Protein AF-0000000076551069 (afdb_homodimer)

Foldseek 3Di:
DEEEEEPLQAFLNQVQVVVVVVVPYQYEYEYCQLLHGPHDPRHHYDNADLVPDALVNLAPHQEYEYPNADDDQLLCVVPVPVNLCRQAVSLLVNLVSNVVNLHLEYEYEAAPLQQWADDPDADEPPDDRDHPGSNNVSSVNNVVSNCVPDDPRYAYEYEHEWQEFADGLQAACPTLLSVQLLCCVPPLEGEAAAQQAKTFYAYSVLSSVLVVLVVPADSNDHDYFYDGLAMHGSNVLSVLSQVLVCVVPVGHGYYHYNNHDDRGHHHYDRVCCCVRSVRDHDDDSSNRSVRCVVCCVSPVPSPPLSNHSSSSSVVVCVVVDPPCPPSDPPPPPDD/DEEEEEPLQAFLNQVQVVVVVVVPYQYEYEYCQLLHGPHDPRHHYDNADLVPDALVNLAPHQEYEYPNADDDQLLCVVPVPVNLCRQAVSLLVNLVSNVVNLHLEYEYEAAPLQQWADDPDADEPPDDRDHPGSNNVSSVNNVVSNCVVDDPRYAYEYEHEWQEFADGLQAACPTLLSVQLLCCVPPLEGEAAAQQAKTFYAYSVLSSVLVVLVVPADSNDHDYFYDGLAMHGSNVLNVLSQVLVCVVPVGHGYYHYNNHDDRGHHHYDRVCCCVRSVRDHDDDSSNRSVRCVVCCVSPVPSPPLSNHSSSSSVVVCVVVPPPCPPSDPPPPPPD

Sequence (670 aa):
MRILIAGGAGYVGSALIPHLLDRGYTIDVVDLFWFGNDLPHYVGVIEKNIFDLQASDLSGYDQVIFLAGLSNDPMADFSPAKNFIFNASAPAYLAYIAKKAKVRRYIYASSCSVYGYTENELFDENCPVNSSNPYGISKLQGERAVMQMVDSEFSVIALRKGTVSGYSPRMRYDLLVNTMFKCAMKEGMIHVNDPAIWRPFLSIEDAVMAYTRAIEANESINGIYNIASGNHTVGEVADLVKFAVEEEFGQKIALDIKHIRDARNYKVSIERAKTILSFHPHHSVKSIVRSLISNMDKCGDWDNPKYYNIHVFKALENLTPTGTYAFSQVAGGTRMRILIAGGAGYVGSALIPHLLDRGYTIDVVDLFWFGNDLPHYVGVIEKNIFDLQASDLSGYDQVIFLAGLSNDPMADFSPAKNFIFNASAPAYLAYIAKKAKVRRYIYASSCSVYGYTENELFDENCPVNSSNPYGISKLQGERAVMQMVDSEFSVIALRKGTVSGYSPRMRYDLLVNTMFKCAMKEGMIHVNDPAIWRPFLSIEDAVMAYTRAIEANESINGIYNIASGNHTVGEVADLVKFAVEEEFGQKIALDIKHIRDARNYKVSIERAKTILSFHPHHSVKSIVRSLISNMDKCGDWDNPKYYNIHVFKALENLTPTGTYAFSQVAGGTR

Solvent-accessible surface area (backbone atoms only — not comparable to full-atom values): 34506 Å² total; per-residue (Å²): 104,35,35,38,26,32,20,29,42,35,50,66,27,33,50,32,50,62,57,42,47,74,71,63,43,44,52,33,29,34,30,78,52,84,72,42,79,66,63,65,88,85,47,46,77,43,80,45,61,75,74,73,58,53,32,76,77,39,52,81,31,46,31,39,36,43,55,55,52,77,68,45,61,68,44,15,70,74,37,44,50,58,29,24,36,42,26,18,22,42,52,29,46,50,46,52,30,31,48,74,30,61,19,36,35,39,37,38,66,37,43,49,52,24,40,18,62,50,82,94,48,76,34,49,82,85,48,77,66,60,26,85,46,59,43,20,42,17,33,42,41,15,48,53,43,40,57,64,64,48,52,100,67,24,21,27,37,33,37,22,34,28,53,56,28,45,69,30,79,36,45,52,47,79,29,72,63,32,30,39,48,49,31,34,72,74,68,38,32,29,79,36,46,42,45,80,34,36,38,26,34,16,35,45,68,43,50,38,48,46,53,50,29,59,72,68,40,61,74,85,58,57,47,70,29,38,44,50,42,44,72,40,31,48,38,55,49,51,50,44,49,43,48,48,49,25,70,74,68,70,49,81,59,46,77,46,75,65,74,41,90,70,81,52,16,41,35,65,44,41,60,64,25,33,72,74,43,64,44,74,59,82,55,48,74,52,53,30,50,50,46,36,62,75,44,34,89,83,63,63,63,80,79,47,52,68,27,26,60,54,56,42,49,52,53,52,49,64,73,40,49,87,38,46,53,47,52,72,71,79,77,77,76,76,125,104,35,36,40,24,33,20,28,40,36,50,66,28,34,51,33,49,63,58,42,46,75,72,64,42,44,52,34,27,34,29,79,52,86,71,42,79,66,64,66,87,88,48,46,78,41,81,45,59,75,74,74,58,54,32,76,77,40,51,82,31,47,31,39,35,44,56,55,52,75,69,46,62,68,43,15,69,74,37,45,48,58,30,25,33,42,26,18,22,43,52,30,45,51,46,52,30,30,48,73,29,61,18,36,34,37,36,39,66,37,43,50,51,24,40,18,61,49,84,92,49,77,34,48,80,84,49,78,66,61,25,87,46,62,42,22,42,16,33,43,41,16,48,54,43,41,57,64,64,50,51,100,68,25,22,28,38,34,37,23,35,28,54,57,27,43,68,31,80,36,44,53,49,78,29,72,63,31,30,40,48,50,30,35,72,74,68,38,31,30,79,36,45,43,45,80,34,36,38,26,34,16,36,44,67,43,51,39,48,45,54,51,29,59,72,68,41,62,71,83,55,57,48,72,28,38,44,51,42,44,70,40,30,48,38,55,49,50,50,42,49,44,48,48,50,26,70,74,68,70,49,81,60,47,79,46,77,64,73,41,90,68,82,52,17,40,34,65,45,42,61,64,25,33,71,74,44,63,43,75,59,84,55,49,71,51,53,30,50,50,46,37,62,76,44,34,88,80,62,63,64,81,79,47,52,69,29,27,59,54,55,43,49,51,52,51,49,65,72,39,49,87,40,45,51,47,51,72,71,78,77,77,76,76,124

InterPro domains:
  IPR001509 NAD-dependent epimerase/dehydratase [PF01370] (3-228)
  IPR036291 NAD(P)-binding domain superfamily [SSF51735] (1-307)
  IPR050177 Bifunctional lipid A modification and metabolic enzymes [PTHR43245] (1-294)

Secondary structure (DSSP, 8-state):
-EEEEETTTSHHHHHHHHHHHHTT-EEEEE---TT-----TTSEEE-S-GGG--GGGGTT-SEEEE-----SHHHHHH-HHHHHIIIIIHHHHHHHHHHHTT--EEEEEEEGGGG-EEEEEEE-TTS-----SHHHHHHHHHHHHHHTT-BTTBEEEEEEE-EEES--SS--SSSHHHHHHHHHHHHSEEEES-TT-EEEEEEHHHHHHHHHHHHHS-TT--EEEEE-SEEEEHHHHHHHHHHHHHHHH----EEEE-----S-EEEE--HHIIIII-------HHHHHHHHHHTGGGS--TT-GGG-HHHHHHHHHHHS-TTEEE---------/-EEEEETTTSHHHHHHHHHHHHTT-EEEEE---TT-----TTSEEE-S-GGG--GGGGTT-SEEEE-----SHHHHHH-HHHHHIIIIIHHHHHHHHHHHTT--EEEEEEEGGGG-EEEEEEE-TTS-----SHHHHHHHHHHHHHHTT-BTTBEEEEEEE-EEES--SS--SSSHHHHHHHHHHHHSEEEES-TT-EEEEEEHHHHHHHHHHHHHS-TT--EEEEE-SEEEEHHHHHHHHHHHHHHHH----EEEE-----S-EEEE--HHHHHHH-------HHHHHHHHHHTGGGS--TT-GGG-HHHHHHHHHHHS-TTEEE---------

Organism: NCBI:txid570835

Nearest PDB structures (foldseek):
  6kv9-assembly1_A-2  TM=8.756E-01  e=2.936E-24  Streptomyces viridosporus ATCC 14672
  6kvc-assembly1_A-2  TM=8.804E-01  e=1.084E-23  Streptomyces viridosporus ATCC 14672
  8shh-assembly1_B  TM=8.539E-01  e=1.841E-20  Micromonospora carbonacea
  1r66-assembly1_A-2  TM=8.243E-01  e=7.857E-21  Streptomyces venezuelae
  1r6d-assembly1_A-2  TM=8.398E-01  e=3.950E-19  Streptomyces venezuelae

Structure (mmCIF, N/CA/C/O backbone):
data_AF-0000000076551069-model_v1
#
loop_
_entity.id
_entity.type
_entity.pdbx_description
1 polymer 'Nucleoside-diphosphate-sugar epimerase'
#
loop_
_atom_site.group_PDB
_atom_site.id
_atom_site.type_symbol
_atom_site.label_atom_id
_atom_site.label_alt_id
_atom_site.label_comp_id
_atom_site.label_asym_id
_atom_site.label_entity_id
_atom_site.label_seq_id
_atom_site.pdbx_PDB_ins_code
_atom_site.Cartn_x
_atom_site.Cartn_y
_atom_site.Cartn_z
_atom_site.occupancy
_atom_site.B_iso_or_equiv
_atom_site.auth_seq_id
_atom_site.auth_comp_id
_atom_site.auth_asym_id
_atom_site.auth_atom_id
_atom_site.pdbx_PDB_model_num
ATOM 1 N N . MET A 1 1 ? -21.578 -22.375 1.347 1 95.69 1 MET A N 1
ATOM 2 C CA . MET A 1 1 ? -20.641 -21.281 1.576 1 95.69 1 MET A CA 1
ATOM 3 C C . MET A 1 1 ? -20.406 -20.484 0.296 1 95.69 1 MET A C 1
ATOM 5 O O . MET A 1 1 ? -20.219 -21.062 -0.774 1 95.69 1 MET A O 1
ATOM 9 N N . ARG A 1 2 ? -20.609 -19.219 0.328 1 98 2 ARG A N 1
ATOM 10 C CA . ARG A 1 2 ? -20.438 -18.328 -0.823 1 98 2 ARG A CA 1
ATOM 11 C C . ARG A 1 2 ? -19.094 -17.609 -0.766 1 98 2 ARG A C 1
ATOM 13 O O . ARG A 1 2 ? -18.781 -16.953 0.231 1 98 2 ARG A O 1
ATOM 20 N N . ILE A 1 3 ? -18.312 -17.703 -1.861 1 98.75 3 ILE A N 1
ATOM 21 C CA . ILE A 1 3 ? -16.953 -17.188 -1.889 1 98.75 3 ILE A CA 1
ATOM 22 C C . ILE A 1 3 ? -16.781 -16.234 -3.076 1 98.75 3 ILE A C 1
ATOM 24 O O . ILE A 1 3 ? -17.219 -16.547 -4.188 1 98.75 3 ILE A O 1
ATOM 28 N N . LEU A 1 4 ? -16.25 -15.016 -2.814 1 98.88 4 LEU A N 1
ATOM 29 C CA . LEU A 1 4 ? -15.844 -14.102 -3.875 1 98.88 4 LEU A CA 1
ATOM 30 C C . LEU A 1 4 ? -14.352 -14.234 -4.164 1 98.88 4 LEU A C 1
ATOM 32 O O . LEU A 1 4 ? -13.531 -14.164 -3.25 1 98.88 4 LEU A O 1
ATOM 36 N N . ILE A 1 5 ? -14.016 -14.469 -5.418 1 98.88 5 ILE A N 1
ATOM 37 C CA . ILE A 1 5 ? -12.617 -14.562 -5.816 1 98.88 5 ILE A CA 1
ATOM 38 C C . ILE A 1 5 ? -12.266 -13.391 -6.727 1 98.88 5 ILE A C 1
ATOM 40 O O . ILE A 1 5 ? -12.781 -13.281 -7.84 1 98.88 5 ILE A O 1
ATOM 44 N N . ALA A 1 6 ? -11.43 -12.484 -6.199 1 98.81 6 ALA A N 1
ATOM 45 C CA . ALA A 1 6 ? -10.867 -11.43 -7.035 1 98.81 6 ALA A CA 1
ATOM 46 C C . ALA A 1 6 ? -9.719 -11.961 -7.891 1 98.81 6 ALA A C 1
ATOM 48 O O . ALA A 1 6 ? -8.773 -12.562 -7.375 1 98.81 6 ALA A O 1
ATOM 49 N N . GLY A 1 7 ? -9.781 -11.727 -9.156 1 98.12 7 GLY A N 1
ATOM 50 C CA . GLY A 1 7 ? -8.781 -12.273 -10.062 1 98.12 7 GLY A CA 1
ATOM 51 C C . GLY A 1 7 ? -9.016 -13.734 -10.398 1 98.12 7 GLY A C 1
ATOM 52 O O . GLY A 1 7 ? -8.062 -14.477 -10.664 1 98.12 7 GLY A O 1
ATOM 53 N N . GLY A 1 8 ? -10.234 -14.109 -10.383 1 98.19 8 GLY A N 1
ATOM 54 C CA . GLY A 1 8 ? -10.562 -15.516 -10.547 1 98.19 8 GLY A CA 1
ATOM 55 C C . GLY A 1 8 ? -10.312 -16.031 -11.953 1 98.19 8 GLY A C 1
ATOM 56 O O . GLY A 1 8 ? -10.195 -17.234 -12.172 1 98.19 8 GLY A O 1
ATOM 57 N N . ALA A 1 9 ? -10.242 -15.156 -12.883 1 97.38 9 ALA A N 1
ATOM 58 C CA . ALA A 1 9 ? -10.055 -15.578 -14.273 1 97.38 9 ALA A CA 1
ATOM 59 C C . ALA A 1 9 ? -8.578 -15.758 -14.594 1 97.38 9 ALA A C 1
ATOM 61 O O . ALA A 1 9 ? -8.219 -16.156 -15.711 1 97.38 9 ALA A O 1
ATOM 62 N N . GLY A 1 10 ? -7.75 -15.516 -13.664 1 97.19 10 GLY A N 1
ATOM 63 C CA . GLY A 1 10 ? -6.312 -15.641 -13.867 1 97.19 10 GLY A CA 1
ATOM 64 C C . GLY A 1 10 ? -5.82 -17.078 -13.781 1 97.19 10 GLY A C 1
ATOM 65 O O . GLY A 1 10 ? -6.617 -18.016 -13.836 1 97.19 10 GLY A O 1
ATOM 66 N N . TYR A 1 11 ? -4.492 -17.281 -13.703 1 97.81 11 TYR A N 1
ATOM 67 C CA . TYR A 1 11 ? -3.797 -18.547 -13.797 1 97.81 11 TYR A CA 1
ATOM 68 C C . TYR A 1 11 ? -4.215 -19.484 -12.664 1 97.81 11 TYR A C 1
ATOM 70 O O . TYR A 1 11 ? -4.617 -20.625 -12.906 1 97.81 11 TYR A O 1
ATOM 78 N N . VAL A 1 12 ? -4.18 -19.016 -11.438 1 98.38 12 VAL A N 1
ATOM 79 C CA . VAL A 1 12 ? -4.508 -19.828 -10.273 1 98.38 12 VAL A CA 1
ATOM 80 C C . VAL A 1 12 ? -6.023 -19.984 -10.148 1 98.38 12 VAL A C 1
ATOM 82 O O . VAL A 1 12 ? -6.527 -21.078 -9.891 1 98.38 12 VAL A O 1
ATOM 85 N N . GLY A 1 13 ? -6.766 -18.891 -10.391 1 98.38 13 GLY A N 1
ATOM 86 C CA . GLY A 1 13 ? -8.211 -18.906 -10.266 1 98.38 13 GLY A CA 1
ATOM 87 C C . GLY A 1 13 ? -8.883 -19.875 -11.219 1 98.38 13 GLY A C 1
ATOM 88 O O . GLY A 1 13 ? -9.812 -20.594 -10.828 1 98.38 13 GLY A O 1
ATOM 89 N N . SER A 1 14 ? -8.422 -19.922 -12.43 1 97.25 14 SER A N 1
ATOM 90 C CA . SER A 1 14 ? -9.047 -20.766 -13.445 1 97.25 14 SER A CA 1
ATOM 91 C C . SER A 1 14 ? -8.883 -22.25 -13.117 1 97.25 14 SER A C 1
ATOM 93 O O . SER A 1 14 ? -9.695 -23.078 -13.539 1 97.25 14 SER A O 1
ATOM 95 N N . ALA A 1 15 ? -7.852 -22.578 -12.352 1 97.88 15 ALA A N 1
ATOM 96 C CA . ALA A 1 15 ? -7.652 -23.953 -11.891 1 97.88 15 ALA A CA 1
ATOM 97 C C . ALA A 1 15 ? -8.406 -24.203 -10.586 1 97.88 15 ALA A C 1
ATOM 99 O O . ALA A 1 15 ? -8.898 -25.312 -10.352 1 97.88 15 ALA A O 1
ATOM 100 N N . LEU A 1 16 ? -8.523 -23.219 -9.758 1 98.62 16 LEU A N 1
ATOM 101 C CA . LEU A 1 16 ? -9.094 -23.328 -8.414 1 98.62 16 LEU A CA 1
ATOM 102 C C . LEU A 1 16 ? -10.617 -23.422 -8.477 1 98.62 16 LEU A C 1
ATOM 104 O O . LEU A 1 16 ? -11.219 -24.219 -7.762 1 98.62 16 LEU A O 1
ATOM 108 N N . ILE A 1 17 ? -11.258 -22.672 -9.312 1 98.56 17 ILE A N 1
ATOM 109 C CA . ILE A 1 17 ? -12.695 -22.438 -9.305 1 98.56 17 ILE A CA 1
ATOM 110 C C . ILE A 1 17 ? -13.422 -23.734 -9.648 1 98.56 17 ILE A C 1
ATOM 112 O O . ILE A 1 17 ? -14.328 -24.172 -8.93 1 98.56 17 ILE A O 1
ATOM 116 N N . PRO A 1 18 ? -13.023 -24.5 -10.758 1 97.75 18 PRO A N 1
ATOM 117 C CA . PRO A 1 18 ? -13.695 -25.766 -11.023 1 97.75 18 PRO A CA 1
ATOM 118 C C . PRO A 1 18 ? -13.609 -26.734 -9.844 1 97.75 18 PRO A C 1
ATOM 120 O O . PRO A 1 18 ? -14.586 -27.438 -9.547 1 97.75 18 PRO A O 1
ATOM 123 N N . HIS A 1 19 ? -12.469 -26.766 -9.203 1 97.69 19 HIS A N 1
ATOM 124 C CA . HIS A 1 19 ? -12.266 -27.641 -8.047 1 97.69 19 HIS A CA 1
ATOM 125 C C . HIS A 1 19 ? -13.219 -27.266 -6.91 1 97.69 19 HIS A C 1
ATOM 127 O O . HIS A 1 19 ? -13.812 -28.156 -6.285 1 97.69 19 HIS A O 1
ATOM 133 N N . LEU A 1 20 ? -13.406 -26 -6.629 1 98.12 20 LEU A N 1
ATOM 134 C CA . LEU A 1 20 ? -14.273 -25.531 -5.555 1 98.12 20 LEU A CA 1
ATOM 135 C C . LEU A 1 20 ? -15.742 -25.781 -5.887 1 98.12 20 LEU A C 1
ATOM 137 O O . LEU A 1 20 ? -16.531 -26.156 -5.012 1 98.12 20 LEU A O 1
ATOM 141 N N . LEU A 1 21 ? -16.109 -25.578 -7.152 1 97.56 21 LEU A N 1
ATOM 142 C CA . LEU A 1 21 ? -17.469 -25.859 -7.586 1 97.56 21 LEU A CA 1
ATOM 143 C C . LEU A 1 21 ? -17.812 -27.328 -7.375 1 97.56 21 LEU A C 1
ATOM 145 O O . LEU A 1 21 ? -18.891 -27.656 -6.887 1 97.56 21 LEU A O 1
ATOM 149 N N . ASP A 1 22 ? -16.891 -28.156 -7.699 1 96.56 22 ASP A N 1
ATOM 150 C CA . ASP A 1 22 ? -17.078 -29.594 -7.535 1 96.56 22 ASP A CA 1
ATOM 151 C C . ASP A 1 22 ? -17.266 -29.969 -6.066 1 96.56 22 ASP A C 1
ATOM 153 O O . ASP A 1 22 ? -17.906 -30.969 -5.75 1 96.56 22 ASP A O 1
ATOM 157 N N . ARG A 1 23 ? -16.766 -29.188 -5.184 1 96.81 23 ARG A N 1
ATOM 158 C CA . ARG A 1 23 ? -16.859 -29.438 -3.75 1 96.81 23 ARG A CA 1
ATOM 159 C C . ARG A 1 23 ? -18.109 -28.797 -3.158 1 96.81 23 ARG A C 1
ATOM 161 O O . ARG A 1 23 ? -18.344 -28.875 -1.949 1 96.81 23 ARG A O 1
ATOM 168 N N . GLY A 1 24 ? -18.828 -28.109 -3.963 1 96.56 24 GLY A N 1
ATOM 169 C CA . GLY A 1 24 ? -20.141 -27.641 -3.543 1 96.56 24 GLY A CA 1
ATOM 170 C C . GLY A 1 24 ? -20.141 -26.172 -3.121 1 96.56 24 GLY A C 1
ATOM 171 O O . GLY A 1 24 ? -21.141 -25.688 -2.592 1 96.56 24 GLY A O 1
ATOM 172 N N . TYR A 1 25 ? -19.109 -25.438 -3.346 1 97.62 25 TYR A N 1
ATOM 173 C CA . TYR A 1 25 ? -19.078 -24.031 -3.008 1 97.62 25 TYR A CA 1
ATOM 174 C C . TYR A 1 25 ? -19.797 -23.188 -4.062 1 97.62 25 TYR A C 1
ATOM 176 O O . TYR A 1 25 ? -19.859 -23.578 -5.227 1 97.62 25 TYR A O 1
ATOM 184 N N . THR A 1 26 ? -20.359 -22.078 -3.658 1 98 26 THR A N 1
ATOM 185 C CA . THR A 1 26 ? -20.875 -21.062 -4.574 1 98 26 THR A CA 1
ATOM 186 C C . THR A 1 26 ? -19.828 -19.984 -4.816 1 98 26 THR A C 1
ATOM 188 O O . THR A 1 26 ? -19.359 -19.344 -3.873 1 98 26 THR A O 1
ATOM 191 N N . ILE A 1 27 ? -19.484 -19.828 -6.113 1 98.38 27 ILE A N 1
ATOM 192 C CA . ILE A 1 27 ? -18.344 -18.953 -6.418 1 98.38 27 ILE A CA 1
ATOM 193 C C . ILE A 1 27 ? -18.812 -17.797 -7.293 1 98.38 27 ILE A C 1
ATOM 195 O O . ILE A 1 27 ? -19.516 -18 -8.281 1 98.38 27 ILE A O 1
ATOM 199 N N . ASP A 1 28 ? -18.484 -16.562 -6.926 1 98.56 28 ASP A N 1
ATOM 200 C CA . ASP A 1 28 ? -18.5 -15.383 -7.785 1 98.56 28 ASP A CA 1
ATOM 201 C C . ASP A 1 28 ? -17.078 -14.852 -8.016 1 98.56 28 ASP A C 1
ATOM 203 O O . ASP A 1 28 ? -16.188 -15.07 -7.199 1 98.56 28 ASP A O 1
ATOM 207 N N . VAL A 1 29 ? -16.906 -14.203 -9.219 1 98.56 29 VAL A N 1
ATOM 208 C CA . VAL A 1 29 ? -15.586 -13.727 -9.586 1 98.56 29 VAL A CA 1
ATOM 209 C C . VAL A 1 29 ? -15.648 -12.234 -9.906 1 98.56 29 VAL A C 1
ATOM 211 O O . VAL A 1 29 ? -16.562 -11.773 -10.594 1 98.56 29 VAL A O 1
ATOM 214 N N . VAL A 1 30 ? -14.734 -11.469 -9.289 1 98.31 30 VAL A N 1
ATOM 215 C CA . VAL A 1 30 ? -14.453 -10.109 -9.75 1 98.31 30 VAL A CA 1
ATOM 216 C C . VAL A 1 30 ? -13.156 -10.086 -10.547 1 98.31 30 VAL A C 1
ATOM 218 O O . VAL A 1 30 ? -12.117 -10.578 -10.078 1 98.31 30 VAL A O 1
ATOM 221 N N . ASP A 1 31 ? -13.242 -9.625 -11.742 1 97.88 31 ASP A N 1
ATOM 222 C CA . ASP A 1 31 ? -12.078 -9.641 -12.633 1 97.88 31 ASP A CA 1
ATOM 223 C C . ASP A 1 31 ? -12.219 -8.602 -13.734 1 97.88 31 ASP A C 1
ATOM 225 O O . ASP A 1 31 ? -13.336 -8.227 -14.109 1 97.88 31 ASP A O 1
ATOM 229 N N . LEU A 1 32 ? -11.078 -8.156 -14.172 1 95.75 32 LEU A N 1
ATOM 230 C CA . LEU A 1 32 ? -11.062 -7.242 -15.305 1 95.75 32 LEU A CA 1
ATOM 231 C C . LEU A 1 32 ? -10.914 -8.008 -16.625 1 95.75 32 LEU A C 1
ATOM 233 O O . LEU A 1 32 ? -11.055 -7.426 -17.703 1 95.75 32 LEU A O 1
ATOM 237 N N . PHE A 1 33 ? -10.5 -9.203 -16.625 1 95.5 33 PHE A N 1
ATOM 238 C CA . PHE A 1 33 ? -10.391 -10.133 -17.734 1 95.5 33 PHE A CA 1
ATOM 239 C C . PHE A 1 33 ? -9.328 -9.664 -18.734 1 95.5 33 PHE A C 1
ATOM 241 O O . PHE A 1 33 ? -9.492 -9.812 -19.938 1 95.5 33 PHE A O 1
ATOM 248 N N . TRP A 1 34 ? -8.273 -9.055 -18.156 1 91.5 34 TRP A N 1
ATOM 249 C CA . TRP A 1 34 ? -7.148 -8.633 -18.984 1 91.5 34 TRP A CA 1
ATOM 250 C C . TRP A 1 34 ? -6.574 -9.812 -19.781 1 91.5 34 TRP A C 1
ATOM 252 O O . TRP A 1 34 ? -6.078 -9.633 -20.891 1 91.5 34 TRP A O 1
ATOM 262 N N . PHE A 1 35 ? -6.699 -10.992 -19.219 1 91.44 35 PHE A N 1
ATOM 263 C CA . PHE A 1 35 ? -5.984 -12.141 -19.781 1 91.44 35 PHE A CA 1
ATOM 264 C C . PHE A 1 35 ? -6.961 -13.164 -20.328 1 91.44 35 PHE A C 1
ATOM 266 O O . PHE A 1 35 ? -6.602 -14.328 -20.531 1 91.44 35 PHE A O 1
ATOM 273 N N . GLY A 1 36 ? -8.18 -12.805 -20.516 1 91.25 36 GLY A N 1
ATOM 274 C CA . GLY A 1 36 ? -9.195 -13.703 -21.062 1 91.25 36 GLY A CA 1
ATOM 275 C C . GLY A 1 36 ? -10.141 -14.234 -20 1 91.25 36 GLY A C 1
ATOM 276 O O . GLY A 1 36 ? -10.047 -13.852 -18.828 1 91.25 36 GLY A O 1
ATOM 277 N N . ASN A 1 37 ? -11.078 -14.969 -20.422 1 93.62 37 ASN A N 1
ATOM 278 C CA . ASN A 1 37 ? -12.109 -15.547 -19.562 1 93.62 37 ASN A CA 1
ATOM 279 C C . ASN A 1 37 ? -12.312 -17.031 -19.859 1 93.62 37 ASN A C 1
ATOM 281 O O . ASN A 1 37 ? -13.008 -17.391 -20.812 1 93.62 37 ASN A O 1
ATOM 285 N N . ASP A 1 38 ? -11.758 -17.859 -18.969 1 92.12 38 ASP A N 1
ATOM 286 C CA . ASP A 1 38 ? -11.906 -19.297 -19.094 1 92.12 38 ASP A CA 1
ATOM 287 C C . ASP A 1 38 ? -12.75 -19.859 -17.953 1 92.12 38 ASP A C 1
ATOM 289 O O . ASP A 1 38 ? -12.633 -21.047 -17.609 1 92.12 38 ASP A O 1
ATOM 293 N N . LEU A 1 39 ? -13.555 -19.031 -17.391 1 94 39 LEU A N 1
ATOM 294 C CA . LEU A 1 39 ? -14.367 -19.422 -16.234 1 94 39 LEU A CA 1
ATOM 295 C C . LEU A 1 39 ? -15.492 -20.359 -16.656 1 94 39 LEU A C 1
ATOM 297 O O . LEU A 1 39 ? -16.016 -20.25 -17.766 1 94 39 LEU A O 1
ATOM 301 N N . PRO A 1 40 ? -15.891 -21.219 -15.742 1 92.5 40 PRO A N 1
ATOM 302 C CA . PRO A 1 40 ? -17.078 -22.031 -16.016 1 92.5 40 PRO A CA 1
ATOM 303 C C . PRO A 1 40 ? -18.359 -21.219 -16.078 1 92.5 40 PRO A C 1
ATOM 305 O O . PRO A 1 40 ? -18.438 -20.125 -15.492 1 92.5 40 PRO A O 1
ATOM 308 N N . HIS A 1 41 ? -19.406 -21.719 -16.734 1 85.56 41 HIS A N 1
ATOM 309 C CA . HIS A 1 41 ? -20.641 -21 -17 1 85.56 41 HIS A CA 1
ATOM 310 C C . HIS A 1 41 ? -21.422 -20.75 -15.711 1 85.56 41 HIS A C 1
ATOM 312 O O . HIS A 1 41 ? -22.172 -19.781 -15.609 1 85.56 41 HIS A O 1
ATOM 318 N N . TYR A 1 42 ? -21.281 -21.406 -14.641 1 87.19 42 TYR A N 1
ATOM 319 C CA . TYR A 1 42 ? -22.109 -21.297 -13.453 1 87.19 42 TYR A CA 1
ATOM 320 C C . TYR A 1 42 ? -21.484 -20.344 -12.43 1 87.19 42 TYR A C 1
ATOM 322 O O . TYR A 1 42 ? -22.031 -20.156 -11.344 1 87.19 42 TYR A O 1
ATOM 330 N N . VAL A 1 43 ? -20.484 -19.656 -12.852 1 94.25 43 VAL A N 1
ATOM 331 C CA . VAL A 1 43 ? -19.812 -18.734 -11.945 1 94.25 43 VAL A CA 1
ATOM 332 C C . VAL A 1 43 ? -20.344 -17.312 -12.148 1 94.25 43 VAL A C 1
ATOM 334 O O . VAL A 1 43 ? -20.547 -16.875 -13.281 1 94.25 43 VAL A O 1
ATOM 337 N N . GLY A 1 44 ? -20.828 -16.625 -11.062 1 95.31 44 GLY A N 1
ATOM 338 C CA . GLY A 1 44 ? -21.156 -15.203 -11.156 1 95.31 44 GLY A CA 1
ATOM 339 C C . GLY A 1 44 ? -19.953 -14.336 -11.477 1 95.31 44 GLY A C 1
ATOM 340 O O . GLY A 1 44 ? -18.844 -14.578 -10.969 1 95.31 44 GLY A O 1
ATOM 341 N N . VAL A 1 45 ? -20.219 -13.344 -12.406 1 95.94 45 VAL A N 1
ATOM 342 C CA . VAL A 1 45 ? -19.109 -12.508 -12.859 1 95.94 45 VAL A CA 1
ATOM 343 C C . VAL A 1 45 ? -19.422 -11.047 -12.562 1 95.94 45 VAL A C 1
ATOM 345 O O . VAL A 1 45 ? -20.5 -10.555 -12.891 1 95.94 45 VAL A O 1
ATOM 348 N N . ILE A 1 46 ? -18.484 -10.414 -11.906 1 96.12 46 ILE A N 1
ATOM 349 C CA . ILE A 1 46 ? -18.469 -8.977 -11.703 1 96.12 46 ILE A CA 1
ATOM 350 C C . ILE A 1 46 ? -17.266 -8.367 -12.422 1 96.12 46 ILE A C 1
ATOM 352 O O . ILE A 1 46 ? -16.141 -8.375 -11.898 1 96.12 46 ILE A O 1
ATOM 356 N N . GLU A 1 47 ? -17.484 -7.859 -13.586 1 96.38 47 GLU A N 1
ATOM 357 C CA . GLU A 1 47 ? -16.391 -7.254 -14.336 1 96.38 47 GLU A CA 1
ATOM 358 C C . GLU A 1 47 ? -16.188 -5.797 -13.93 1 96.38 47 GLU A C 1
ATOM 360 O O . GLU A 1 47 ? -16.656 -4.883 -14.617 1 96.38 47 GLU A O 1
ATOM 365 N N . LYS A 1 48 ? -15.484 -5.582 -12.844 1 96.19 48 LYS A N 1
ATOM 366 C CA . LYS A 1 48 ? -15.211 -4.266 -12.266 1 96.19 48 LYS A CA 1
ATOM 367 C C . LYS A 1 48 ? -13.797 -4.191 -11.695 1 96.19 48 LYS A C 1
ATOM 369 O O . LYS A 1 48 ? -13.219 -5.215 -11.32 1 96.19 48 LYS A O 1
ATOM 374 N N . ASN A 1 49 ? -13.281 -2.977 -11.773 1 96.75 49 ASN A N 1
ATOM 375 C CA . ASN A 1 49 ? -12.086 -2.711 -10.992 1 96.75 49 ASN A CA 1
ATOM 376 C C . ASN A 1 49 ? -12.344 -2.857 -9.492 1 96.75 49 ASN A C 1
ATOM 378 O O . ASN A 1 49 ? -13.398 -2.451 -9 1 96.75 49 ASN A O 1
ATOM 382 N N . ILE A 1 50 ? -11.438 -3.455 -8.836 1 97.81 50 ILE A N 1
ATOM 383 C CA . ILE A 1 50 ? -11.562 -3.678 -7.402 1 97.81 50 ILE A CA 1
ATOM 384 C C . ILE A 1 50 ? -11.875 -2.359 -6.699 1 97.81 50 ILE A C 1
ATOM 386 O O . ILE A 1 50 ? -12.664 -2.328 -5.75 1 97.81 50 ILE A O 1
ATOM 390 N N . PHE A 1 51 ? -11.305 -1.273 -7.125 1 96.88 51 PHE A N 1
ATOM 391 C CA . PHE A 1 51 ? -11.445 0.027 -6.48 1 96.88 51 PHE A CA 1
ATOM 392 C C . PHE A 1 51 ? -12.828 0.608 -6.719 1 96.88 51 PHE A C 1
ATOM 394 O O . PHE A 1 51 ? -13.211 1.601 -6.094 1 96.88 51 PHE A O 1
ATOM 401 N N . ASP A 1 52 ? -13.57 -0.011 -7.625 1 96.69 52 ASP A N 1
ATOM 402 C CA . ASP A 1 52 ? -14.93 0.449 -7.91 1 96.69 52 ASP A CA 1
ATOM 403 C C . ASP A 1 52 ? -15.953 -0.313 -7.074 1 96.69 52 ASP A C 1
ATOM 405 O O . ASP A 1 52 ? -17.156 -0.028 -7.137 1 96.69 52 ASP A O 1
ATOM 409 N N . LEU A 1 53 ? -15.5 -1.237 -6.328 1 97.94 53 LEU A N 1
ATOM 410 C CA . LEU A 1 53 ? -16.391 -1.992 -5.449 1 97.94 53 LEU A CA 1
ATOM 411 C C . LEU A 1 53 ? -16.641 -1.235 -4.148 1 97.94 53 LEU A C 1
ATOM 413 O O . LEU A 1 53 ? -15.82 -0.408 -3.74 1 97.94 53 LEU A O 1
ATOM 417 N N . GLN A 1 54 ? -17.766 -1.517 -3.561 1 97.38 54 GLN A N 1
ATOM 418 C CA . GLN A 1 54 ? -18.125 -1.021 -2.236 1 97.38 54 GLN A CA 1
ATOM 419 C C . GLN A 1 54 ? -18.438 -2.172 -1.284 1 97.38 54 GLN A C 1
ATOM 421 O O . GLN A 1 54 ? -18.578 -3.318 -1.715 1 97.38 54 GLN A O 1
ATOM 426 N N . ALA A 1 55 ? -18.516 -1.87 0.017 1 97.56 55 ALA A N 1
ATOM 427 C CA . ALA A 1 55 ? -18.797 -2.896 1.016 1 97.56 55 ALA A CA 1
ATOM 428 C C . ALA A 1 55 ? -20.109 -3.615 0.703 1 97.56 55 ALA A C 1
ATOM 430 O O . ALA A 1 55 ? -20.219 -4.824 0.91 1 97.56 55 ALA A O 1
ATOM 431 N N . SER A 1 56 ? -21.047 -2.852 0.152 1 97.81 56 SER A N 1
ATOM 432 C CA . SER A 1 56 ? -22.359 -3.424 -0.159 1 97.81 56 SER A CA 1
ATOM 433 C C . SER A 1 56 ? -22.25 -4.512 -1.223 1 97.81 56 SER A C 1
ATOM 435 O O . SER A 1 56 ? -23.047 -5.453 -1.238 1 97.81 56 SER A O 1
ATOM 437 N N . ASP A 1 57 ? -21.234 -4.398 -2.09 1 98.06 57 ASP A N 1
ATOM 438 C CA . ASP A 1 57 ? -21.031 -5.391 -3.139 1 98.06 57 ASP A CA 1
ATOM 439 C C . ASP A 1 57 ? -20.547 -6.715 -2.553 1 98.06 57 ASP A C 1
ATOM 441 O O . ASP A 1 57 ? -20.594 -7.75 -3.227 1 98.06 57 ASP A O 1
ATOM 445 N N . LEU A 1 58 ? -20.078 -6.75 -1.27 1 98.56 58 LEU A N 1
ATOM 446 C CA . LEU A 1 58 ? -19.484 -7.941 -0.673 1 98.56 58 LEU A CA 1
ATOM 447 C C . LEU A 1 58 ? -20.406 -8.539 0.383 1 98.56 58 LEU A C 1
ATOM 449 O O . LEU A 1 58 ? -20.062 -9.539 1.023 1 98.56 58 LEU A O 1
ATOM 453 N N . SER A 1 59 ? -21.578 -7.898 0.508 1 97.69 59 SER A N 1
ATOM 454 C CA . SER A 1 59 ? -22.547 -8.422 1.463 1 97.69 59 SER A CA 1
ATOM 455 C C . SER A 1 59 ? -22.969 -9.836 1.089 1 97.69 59 SER A C 1
ATOM 457 O O . SER A 1 59 ? -23.266 -10.117 -0.078 1 97.69 59 SER A O 1
ATOM 459 N N . GLY A 1 60 ? -22.969 -10.703 2.047 1 97.81 60 GLY A N 1
ATOM 460 C CA . GLY A 1 60 ? -23.469 -12.047 1.821 1 97.81 60 GLY A CA 1
ATOM 461 C C . GLY A 1 60 ? -22.375 -13.055 1.546 1 97.81 60 GLY A C 1
ATOM 462 O O . GLY A 1 60 ? -22.609 -14.266 1.593 1 97.81 60 GLY A O 1
ATOM 463 N N . TYR A 1 61 ? -21.172 -12.641 1.27 1 98.75 61 TYR A N 1
ATOM 464 C CA . TYR A 1 61 ? -20.078 -13.586 1.072 1 98.75 61 TYR A CA 1
ATOM 465 C C . TYR A 1 61 ? -19.5 -14.039 2.408 1 98.75 61 TYR A C 1
ATOM 467 O O . TYR A 1 61 ? -19.375 -13.242 3.338 1 98.75 61 TYR A O 1
ATOM 475 N N . ASP A 1 62 ? -19.156 -15.266 2.457 1 98.69 62 ASP A N 1
ATOM 476 C CA . ASP A 1 62 ? -18.531 -15.828 3.65 1 98.69 62 ASP A CA 1
ATOM 477 C C . ASP A 1 62 ? -17.016 -15.578 3.65 1 98.69 62 ASP A C 1
ATOM 479 O O . ASP A 1 62 ? -16.422 -15.32 4.699 1 98.69 62 ASP A O 1
ATOM 483 N N . GLN A 1 63 ? -16.438 -15.734 2.525 1 98.88 63 GLN A N 1
ATOM 484 C CA . GLN A 1 63 ? -15 -15.57 2.365 1 98.88 63 GLN A CA 1
ATOM 485 C C . GLN A 1 63 ? -14.672 -14.828 1.07 1 98.88 63 GLN A C 1
ATOM 487 O O . GLN A 1 63 ? -15.461 -14.852 0.119 1 98.88 63 GLN A O 1
ATOM 492 N N . VAL A 1 64 ? -13.586 -14.102 1.094 1 98.94 64 VAL A N 1
ATOM 493 C CA . VAL A 1 64 ? -13.023 -13.445 -0.084 1 98.94 64 VAL A CA 1
ATOM 494 C C . VAL A 1 64 ? -11.594 -13.93 -0.32 1 98.94 64 VAL A C 1
ATOM 496 O O . VAL A 1 64 ? -10.797 -14 0.616 1 98.94 64 VAL A O 1
ATOM 499 N N . ILE A 1 65 ? -11.266 -14.32 -1.542 1 98.94 65 ILE A N 1
ATOM 500 C CA . ILE A 1 65 ? -9.922 -14.711 -1.953 1 98.94 65 ILE A CA 1
ATOM 501 C C . ILE A 1 65 ? -9.367 -13.688 -2.939 1 98.94 65 ILE A C 1
ATOM 503 O O . ILE A 1 65 ? -10.008 -13.375 -3.945 1 98.94 65 ILE A O 1
ATOM 507 N N . PHE A 1 66 ? -8.25 -13.133 -2.607 1 98.94 66 PHE A N 1
ATOM 508 C CA . PHE A 1 66 ? -7.617 -12.156 -3.484 1 98.94 66 PHE A CA 1
ATOM 509 C C . PHE A 1 66 ? -6.504 -12.797 -4.305 1 98.94 66 PHE A C 1
ATOM 511 O O . PHE A 1 66 ? -5.426 -13.086 -3.777 1 98.94 66 PHE A O 1
ATOM 518 N N . LEU A 1 67 ? -6.711 -12.938 -5.625 1 98.62 67 LEU A N 1
ATOM 519 C CA . LEU A 1 67 ? -5.73 -13.477 -6.566 1 98.62 67 LEU A CA 1
ATOM 520 C C . LEU A 1 67 ? -5.387 -12.445 -7.637 1 98.62 67 LEU A C 1
ATOM 522 O O . LEU A 1 67 ? -4.625 -12.734 -8.562 1 98.62 67 LEU A O 1
ATOM 526 N N . ALA A 1 68 ? -5.895 -11.242 -7.57 1 95.56 68 ALA A N 1
ATOM 527 C CA . ALA A 1 68 ? -5.906 -10.266 -8.656 1 95.56 68 ALA A CA 1
ATOM 528 C C . ALA A 1 68 ? -4.586 -9.508 -8.719 1 95.56 68 ALA A C 1
ATOM 530 O O . ALA A 1 68 ? -4.5 -8.453 -9.359 1 95.56 68 ALA A O 1
ATOM 531 N N . GLY A 1 69 ? -3.574 -9.891 -8.305 1 93.44 69 GLY A N 1
ATOM 532 C CA . GLY A 1 69 ? -2.309 -9.18 -8.336 1 93.44 69 GLY A CA 1
ATOM 533 C C . GLY A 1 69 ? -1.646 -9.203 -9.703 1 93.44 69 GLY A C 1
ATOM 534 O O . GLY A 1 69 ? -1.919 -10.086 -10.516 1 93.44 69 GLY A O 1
ATOM 535 N N . LEU A 1 70 ? -0.837 -8.141 -9.984 1 93.12 70 LEU A N 1
ATOM 536 C CA . LEU A 1 70 ? 0.014 -8.133 -11.172 1 93.12 70 LEU A CA 1
ATOM 537 C C . LEU A 1 70 ? 1.245 -9.008 -10.961 1 93.12 70 LEU A C 1
ATOM 539 O O . LEU A 1 70 ? 2.072 -8.727 -10.094 1 93.12 70 LEU A O 1
ATOM 543 N N . SER A 1 71 ? 1.301 -10.078 -11.562 1 89.62 71 SER A N 1
ATOM 544 C CA . SER A 1 71 ? 2.408 -11.031 -11.547 1 89.62 71 SER A CA 1
ATOM 545 C C . SER A 1 71 ? 3.104 -11.086 -12.906 1 89.62 71 SER A C 1
ATOM 547 O O . SER A 1 71 ? 2.443 -11.07 -13.945 1 89.62 71 SER A O 1
ATOM 549 N N . ASN A 1 72 ? 4.48 -10.836 -12.883 1 87 72 ASN A N 1
ATOM 550 C CA . ASN A 1 72 ? 5.531 -10.945 -11.875 1 87 72 ASN A CA 1
ATOM 551 C C . ASN A 1 72 ? 6.578 -9.852 -12.031 1 87 72 ASN A C 1
ATOM 553 O O . ASN A 1 72 ? 6.234 -8.688 -12.258 1 87 72 ASN A O 1
ATOM 557 N N . ASP A 1 73 ? 7.777 -10.078 -12.016 1 88.5 73 ASP A N 1
ATOM 558 C CA . ASP A 1 73 ? 8.852 -9.094 -12.008 1 88.5 73 ASP A CA 1
ATOM 559 C C . ASP A 1 73 ? 8.844 -8.258 -13.289 1 88.5 73 ASP A C 1
ATOM 561 O O . ASP A 1 73 ? 8.914 -7.027 -13.234 1 88.5 73 ASP A O 1
ATOM 565 N N . PRO A 1 74 ? 8.562 -8.914 -14.469 1 90.31 74 PRO A N 1
ATOM 566 C CA . PRO A 1 74 ? 8.578 -8.117 -15.695 1 90.31 74 PRO A CA 1
ATOM 567 C C . PRO A 1 74 ? 7.477 -7.059 -15.727 1 90.31 74 PRO A C 1
ATOM 569 O O . PRO A 1 74 ? 7.719 -5.926 -16.156 1 90.31 74 PRO A O 1
ATOM 572 N N . MET A 1 75 ? 6.293 -7.449 -15.305 1 91.44 75 MET A N 1
ATOM 573 C CA . MET A 1 75 ? 5.199 -6.48 -15.273 1 91.44 75 MET A CA 1
ATOM 574 C C . MET A 1 75 ? 5.484 -5.371 -14.266 1 91.44 75 MET A C 1
ATOM 576 O O . MET A 1 75 ? 5.246 -4.195 -14.547 1 91.44 75 MET A O 1
ATOM 580 N N . ALA A 1 76 ? 5.969 -5.77 -13.094 1 93.44 76 ALA A N 1
ATOM 581 C CA . ALA A 1 76 ? 6.273 -4.809 -12.039 1 93.44 76 ALA A CA 1
ATOM 582 C C . ALA A 1 76 ? 7.352 -3.828 -12.484 1 93.44 76 ALA A C 1
ATOM 584 O O . ALA A 1 76 ? 7.277 -2.635 -12.18 1 93.44 76 ALA A O 1
ATOM 585 N N . ASP A 1 77 ? 8.32 -4.336 -13.234 1 92.19 77 ASP A N 1
ATOM 586 C CA . ASP A 1 77 ? 9.414 -3.5 -13.727 1 92.19 77 ASP A CA 1
ATOM 587 C C . ASP A 1 77 ? 8.922 -2.551 -14.82 1 92.19 77 ASP A C 1
ATOM 589 O O . ASP A 1 77 ? 9.391 -1.416 -14.922 1 92.19 77 ASP A O 1
ATOM 593 N N . PHE A 1 78 ? 8.016 -3.09 -15.602 1 93 78 PHE A N 1
ATOM 594 C CA . PHE A 1 78 ? 7.492 -2.299 -16.703 1 93 78 PHE A CA 1
ATOM 595 C C . PHE A 1 78 ? 6.664 -1.129 -16.188 1 93 78 PHE A C 1
ATOM 597 O O . PHE A 1 78 ? 6.773 -0.011 -16.703 1 93 78 PHE A O 1
ATOM 604 N N . SER A 1 79 ? 5.883 -1.351 -15.18 1 94.19 79 SER A N 1
ATOM 605 C CA . SER A 1 79 ? 5.098 -0.289 -14.555 1 94.19 79 SER A CA 1
ATOM 606 C C . SER A 1 79 ? 5.074 -0.435 -13.039 1 94.19 79 SER A C 1
ATOM 608 O O . SER A 1 79 ? 4.078 -0.888 -12.469 1 94.19 79 SER A O 1
ATOM 610 N N . PRO A 1 80 ? 6.102 0.053 -12.414 1 95.56 80 PRO A N 1
ATOM 611 C CA . PRO A 1 80 ? 6.137 -0.039 -10.953 1 95.56 80 PRO A CA 1
ATOM 612 C C . PRO A 1 80 ? 4.965 0.676 -10.289 1 95.56 80 PRO A C 1
ATOM 614 O O . PRO A 1 80 ? 4.461 0.221 -9.258 1 95.56 80 PRO A O 1
ATOM 617 N N . ALA A 1 81 ? 4.523 1.808 -10.867 1 95.31 81 ALA A N 1
ATOM 618 C CA . ALA A 1 81 ? 3.393 2.553 -10.32 1 95.31 81 ALA A CA 1
ATOM 619 C C . ALA A 1 81 ? 2.148 1.674 -10.234 1 95.31 81 ALA A C 1
ATOM 621 O O . ALA A 1 81 ? 1.535 1.555 -9.172 1 95.31 81 ALA A O 1
ATOM 622 N N . LYS A 1 82 ? 1.809 1.011 -11.305 1 95.06 82 LYS A N 1
ATOM 623 C CA . LYS A 1 82 ? 0.643 0.133 -11.328 1 95.06 82 LYS A CA 1
ATOM 624 C C . LYS A 1 82 ? 0.834 -1.061 -10.398 1 95.06 82 LYS A C 1
ATOM 626 O O . LYS A 1 82 ? -0.125 -1.544 -9.797 1 95.06 82 LYS A O 1
ATOM 631 N N . ASN A 1 83 ? 2.051 -1.477 -10.414 1 95.88 83 ASN A N 1
ATOM 632 C CA . ASN A 1 83 ? 2.359 -2.594 -9.531 1 95.88 83 ASN A CA 1
ATOM 633 C C . ASN A 1 83 ? 2.045 -2.26 -8.07 1 95.88 83 ASN A C 1
ATOM 635 O O . ASN A 1 83 ? 1.405 -3.049 -7.375 1 95.88 83 ASN A O 1
ATOM 639 N N . PHE A 1 84 ? 2.428 -1.088 -7.59 1 96.81 84 PHE A N 1
ATOM 640 C CA . PHE A 1 84 ? 2.154 -0.685 -6.215 1 96.81 84 PHE A CA 1
ATOM 641 C C . PHE A 1 84 ? 0.659 -0.49 -5.996 1 96.81 84 PHE A C 1
ATOM 643 O O . PHE A 1 84 ? 0.132 -0.841 -4.938 1 96.81 84 PHE A O 1
ATOM 650 N N . ILE A 1 85 ? -0.017 0.013 -6.934 1 97.12 85 ILE A N 1
ATOM 651 C CA . ILE A 1 85 ? -1.446 0.274 -6.805 1 97.12 85 ILE A CA 1
ATOM 652 C C . ILE A 1 85 ? -2.207 -1.048 -6.723 1 97.12 85 ILE A C 1
ATOM 654 O O . ILE A 1 85 ? -2.971 -1.274 -5.781 1 97.12 85 ILE A O 1
ATOM 658 N N . PHE A 1 86 ? -1.884 -1.979 -7.57 1 96.81 86 PHE A N 1
ATOM 659 C CA . PHE A 1 86 ? -2.713 -3.168 -7.719 1 96.81 86 PHE A CA 1
ATOM 660 C C . PHE A 1 86 ? -2.246 -4.273 -6.777 1 96.81 86 PHE A C 1
ATOM 662 O O . PHE A 1 86 ? -3.045 -5.102 -6.336 1 96.81 86 PHE A O 1
ATOM 669 N N . ASN A 1 87 ? -1.007 -4.301 -6.434 1 97.56 87 ASN A N 1
ATOM 670 C CA . ASN A 1 87 ? -0.502 -5.383 -5.594 1 97.56 87 ASN A CA 1
ATOM 671 C C . ASN A 1 87 ? -0.448 -4.973 -4.125 1 97.56 87 ASN A C 1
ATOM 673 O O . ASN A 1 87 ? -0.302 -5.82 -3.244 1 97.56 87 ASN A O 1
ATOM 677 N N . ALA A 1 88 ? -0.576 -3.66 -3.881 1 97 88 ALA A N 1
ATOM 678 C CA . ALA A 1 88 ? -0.514 -3.219 -2.49 1 97 88 ALA A CA 1
ATOM 679 C C . ALA A 1 88 ? -1.844 -2.613 -2.049 1 97 88 ALA A C 1
ATOM 681 O O . ALA A 1 88 ? -2.51 -3.146 -1.157 1 97 88 ALA A O 1
ATOM 682 N N . SER A 1 89 ? -2.305 -1.6 -2.77 1 97.5 89 SER A N 1
ATOM 683 C CA . SER A 1 89 ? -3.504 -0.882 -2.35 1 97.5 89 SER A CA 1
ATOM 684 C C . SER A 1 89 ? -4.762 -1.708 -2.604 1 97.5 89 SER A C 1
ATOM 686 O O . SER A 1 89 ? -5.695 -1.692 -1.799 1 97.5 89 SER A O 1
ATOM 688 N N . ALA A 1 90 ? -4.762 -2.443 -3.709 1 98.19 90 ALA A N 1
ATOM 689 C CA . ALA A 1 90 ? -5.98 -3.158 -4.086 1 98.19 90 ALA A CA 1
ATOM 690 C C . ALA A 1 90 ? -6.316 -4.246 -3.07 1 98.19 90 ALA A C 1
ATOM 692 O O . ALA A 1 90 ? -7.449 -4.328 -2.59 1 98.19 90 ALA A O 1
ATOM 693 N N . PRO A 1 91 ? -5.34 -5.066 -2.73 1 98.38 91 PRO A N 1
ATOM 694 C CA . PRO A 1 91 ? -5.695 -6.078 -1.735 1 98.38 91 PRO A CA 1
ATOM 695 C C . PRO A 1 91 ? -6.086 -5.473 -0.39 1 98.38 91 PRO A C 1
ATOM 697 O O . PRO A 1 91 ? -6.969 -6 0.294 1 98.38 91 PRO A O 1
ATOM 700 N N . ALA A 1 92 ? -5.48 -4.398 0.023 1 97.81 92 ALA A N 1
ATOM 701 C CA . ALA A 1 92 ? -5.801 -3.738 1.286 1 97.81 92 ALA A CA 1
ATOM 702 C C . ALA A 1 92 ? -7.211 -3.156 1.258 1 97.81 92 ALA A C 1
ATOM 704 O O . ALA A 1 92 ? -7.973 -3.311 2.215 1 97.81 92 ALA A O 1
ATOM 705 N N . TYR A 1 93 ? -7.535 -2.518 0.188 1 98.31 93 TYR A N 1
ATOM 706 C CA . TYR A 1 93 ? -8.859 -1.917 0.035 1 98.31 93 TYR A CA 1
ATOM 707 C C . TYR A 1 93 ? -9.945 -2.98 0.055 1 98.31 93 TYR A C 1
ATOM 709 O O . TYR A 1 93 ? -10.953 -2.834 0.751 1 98.31 93 TYR A O 1
ATOM 717 N N . LEU A 1 94 ? -9.711 -4.027 -0.705 1 98.81 94 LEU A N 1
ATOM 718 C CA . LEU A 1 94 ? -10.703 -5.09 -0.758 1 98.81 94 LEU A CA 1
ATOM 719 C C . LEU A 1 94 ? -10.891 -5.727 0.615 1 98.81 94 LEU A C 1
ATOM 721 O O . LEU A 1 94 ? -12.016 -6.047 1.007 1 98.81 94 LEU A O 1
ATOM 725 N N . ALA A 1 95 ? -9.812 -5.949 1.319 1 98.69 95 ALA A N 1
ATOM 726 C CA . ALA A 1 95 ? -9.914 -6.488 2.672 1 98.69 95 ALA A CA 1
ATOM 727 C C . ALA A 1 95 ? -10.711 -5.555 3.578 1 98.69 95 ALA A C 1
ATOM 729 O O . ALA A 1 95 ? -11.531 -6.012 4.379 1 98.69 95 ALA A O 1
ATOM 730 N N . TYR A 1 96 ? -10.477 -4.25 3.459 1 98.06 96 TYR A N 1
ATOM 731 C CA . TYR A 1 96 ? -11.172 -3.252 4.266 1 98.06 96 TYR A CA 1
ATOM 732 C C . TYR A 1 96 ? -12.68 -3.316 4.043 1 98.06 96 TYR A C 1
ATOM 734 O O . TYR A 1 96 ? -13.453 -3.381 5 1 98.06 96 TYR A O 1
ATOM 742 N N . ILE A 1 97 ? -13.086 -3.324 2.742 1 98.31 97 ILE A N 1
ATOM 743 C CA . ILE A 1 97 ? -14.523 -3.307 2.48 1 98.31 97 ILE A CA 1
ATOM 744 C C . ILE A 1 97 ? -15.117 -4.68 2.783 1 98.31 97 ILE A C 1
ATOM 746 O O . ILE A 1 97 ? -16.281 -4.785 3.16 1 98.31 97 ILE A O 1
ATOM 750 N N . ALA A 1 98 ? -14.328 -5.785 2.656 1 98.75 98 ALA A N 1
ATOM 751 C CA . ALA A 1 98 ? -14.797 -7.109 3.053 1 98.75 98 ALA A CA 1
ATOM 752 C C . ALA A 1 98 ? -15.109 -7.16 4.547 1 98.75 98 ALA A C 1
ATOM 754 O O . ALA A 1 98 ? -16.172 -7.652 4.949 1 98.75 98 ALA A O 1
ATOM 755 N N . LYS A 1 99 ? -14.172 -6.688 5.309 1 98 99 LYS A N 1
ATOM 756 C CA . LYS A 1 99 ? -14.375 -6.648 6.754 1 98 99 LYS A CA 1
ATOM 757 C C . LYS A 1 99 ? -15.617 -5.848 7.117 1 98 99 LYS A C 1
ATOM 759 O O . LYS A 1 99 ? -16.422 -6.273 7.953 1 98 99 LYS A O 1
ATOM 764 N N . LYS A 1 100 ? -15.797 -4.715 6.473 1 97.06 100 LYS A N 1
ATOM 765 C CA . LYS A 1 100 ? -16.969 -3.865 6.695 1 97.06 100 LYS A CA 1
ATOM 766 C C . LYS A 1 100 ? -18.25 -4.598 6.336 1 97.06 100 LYS A C 1
ATOM 768 O O . LYS A 1 100 ? -19.297 -4.371 6.953 1 97.06 100 LYS A O 1
ATOM 773 N N . ALA A 1 101 ? -18.172 -5.477 5.375 1 98.38 101 ALA A N 1
ATOM 774 C CA . ALA A 1 101 ? -19.328 -6.238 4.902 1 98.38 101 ALA A CA 1
ATOM 775 C C . ALA A 1 101 ? -19.531 -7.488 5.75 1 98.38 101 ALA A C 1
ATOM 777 O O . ALA A 1 101 ? -20.406 -8.312 5.445 1 98.38 101 ALA A O 1
ATOM 778 N N . LYS A 1 102 ? -18.672 -7.707 6.738 1 98.12 102 LYS A N 1
ATOM 779 C CA . LYS A 1 102 ? -18.766 -8.789 7.715 1 98.12 102 LYS A CA 1
ATOM 780 C C . LYS A 1 102 ? -18.344 -10.125 7.102 1 98.12 102 LYS A C 1
ATOM 782 O O . LYS A 1 102 ? -18.812 -11.18 7.512 1 98.12 102 LYS A O 1
ATOM 787 N N . VAL A 1 103 ? -17.562 -10.047 6.062 1 98.62 103 VAL A N 1
ATOM 788 C CA . VAL A 1 103 ? -16.875 -11.25 5.594 1 98.62 103 VAL A CA 1
ATOM 789 C C . VAL A 1 103 ? -16.016 -11.828 6.715 1 98.62 103 VAL A C 1
ATOM 791 O O . VAL A 1 103 ? -15.352 -11.086 7.438 1 98.62 103 VAL A O 1
ATOM 794 N N . ARG A 1 104 ? -15.984 -13.078 6.855 1 98.25 104 ARG A N 1
ATOM 795 C CA . ARG A 1 104 ? -15.352 -13.688 8.023 1 98.25 104 ARG A CA 1
ATOM 796 C C . ARG A 1 104 ? -13.883 -13.984 7.754 1 98.25 104 ARG A C 1
ATOM 798 O O . ARG A 1 104 ? -13.062 -13.984 8.68 1 98.25 104 ARG A O 1
ATOM 805 N N . ARG A 1 105 ? -13.586 -14.344 6.461 1 98.75 105 ARG A N 1
ATOM 806 C CA . ARG A 1 105 ? -12.219 -14.742 6.141 1 98.75 105 ARG A CA 1
ATOM 807 C C . ARG A 1 105 ? -11.766 -14.117 4.824 1 98.75 105 ARG A C 1
ATOM 809 O O . ARG A 1 105 ? -12.523 -14.086 3.854 1 98.75 105 ARG A O 1
ATOM 816 N N . TYR A 1 106 ? -10.617 -13.602 4.898 1 98.88 106 TYR A N 1
ATOM 817 C CA . TYR A 1 106 ? -9.914 -13.078 3.734 1 98.88 106 TYR A CA 1
ATOM 818 C C . TYR A 1 106 ? -8.648 -13.883 3.455 1 98.88 106 TYR A C 1
ATOM 820 O O . TYR A 1 106 ? -7.801 -14.047 4.332 1 98.88 106 TYR A O 1
ATOM 828 N N . ILE A 1 107 ? -8.523 -14.492 2.256 1 98.94 107 ILE A N 1
ATOM 829 C CA . ILE A 1 107 ? -7.336 -15.242 1.859 1 98.94 107 ILE A CA 1
ATOM 830 C C . ILE A 1 107 ? -6.555 -14.461 0.806 1 98.94 107 ILE A C 1
ATOM 832 O O . ILE A 1 107 ? -7.09 -14.133 -0.256 1 98.94 107 ILE A O 1
ATOM 836 N N . TYR A 1 108 ? -5.332 -14.148 1.09 1 98.94 108 TYR A N 1
ATOM 837 C CA . TYR A 1 108 ? -4.504 -13.273 0.263 1 98.94 108 TYR A CA 1
ATOM 838 C C . TYR A 1 108 ? -3.404 -14.07 -0.432 1 98.94 108 TYR A C 1
ATOM 840 O O . TYR A 1 108 ? -2.682 -14.836 0.211 1 98.94 108 TYR A O 1
ATOM 848 N N . ALA A 1 109 ? -3.271 -13.883 -1.717 1 98.75 109 ALA A N 1
ATOM 849 C CA . ALA A 1 109 ? -2.18 -14.469 -2.488 1 98.75 109 ALA A CA 1
ATOM 850 C C . ALA A 1 109 ? -0.894 -13.664 -2.318 1 98.75 109 ALA A C 1
ATOM 852 O O . ALA A 1 109 ? -0.635 -12.727 -3.076 1 98.75 109 ALA A O 1
ATOM 853 N N . SER A 1 110 ? -0.124 -14.023 -1.371 1 98.56 110 SER A N 1
ATOM 854 C CA . SER A 1 110 ? 1.206 -13.445 -1.217 1 98.56 110 SER A CA 1
ATOM 855 C C . SER A 1 110 ? 2.238 -14.203 -2.043 1 98.56 110 SER A C 1
ATOM 857 O O . SER A 1 110 ? 1.894 -14.852 -3.035 1 98.56 110 SER A O 1
ATOM 859 N N . SER A 1 111 ? 3.514 -13.945 -1.845 1 98 111 SER A N 1
ATOM 860 C CA . SER A 1 111 ? 4.574 -14.539 -2.658 1 98 111 SER A CA 1
ATOM 861 C C . SER A 1 111 ? 5.852 -14.734 -1.849 1 98 111 SER A C 1
ATOM 863 O O . SER A 1 111 ? 6.203 -13.883 -1.026 1 98 111 SER A O 1
ATOM 865 N N . CYS A 1 112 ? 6.539 -15.789 -2.145 1 97.88 112 CYS A N 1
ATOM 866 C CA . CYS A 1 112 ? 7.848 -15.992 -1.538 1 97.88 112 CYS A CA 1
ATOM 867 C C . CYS A 1 112 ? 8.836 -14.938 -2.01 1 97.88 112 CYS A C 1
ATOM 869 O O . CYS A 1 112 ? 9.898 -14.766 -1.411 1 97.88 112 CYS A O 1
ATOM 871 N N . SER A 1 113 ? 8.469 -14.18 -3.006 1 96.38 113 SER A N 1
ATOM 872 C CA . SER A 1 113 ? 9.336 -13.125 -3.512 1 96.38 113 SER A CA 1
ATOM 873 C C . SER A 1 113 ? 9.625 -12.078 -2.438 1 96.38 113 SER A C 1
ATOM 875 O O . SER A 1 113 ? 10.562 -11.289 -2.566 1 96.38 113 SER A O 1
ATOM 877 N N . VAL A 1 114 ? 8.859 -12.062 -1.361 1 97.06 114 VAL A N 1
ATOM 878 C CA . VAL A 1 114 ? 9.023 -11.078 -0.295 1 97.06 114 VAL A CA 1
ATOM 879 C C . VAL A 1 114 ? 10.367 -11.297 0.398 1 97.06 114 VAL A C 1
ATOM 881 O O . VAL A 1 114 ? 10.898 -10.383 1.035 1 97.06 114 VAL A O 1
ATOM 884 N N . TYR A 1 115 ? 10.93 -12.508 0.222 1 96.69 115 TYR A N 1
ATOM 885 C CA . TYR A 1 115 ? 12.148 -12.859 0.94 1 96.69 115 TYR A CA 1
ATOM 886 C C . TYR A 1 115 ? 13.375 -12.25 0.269 1 96.69 115 TYR A C 1
ATOM 888 O O . TYR A 1 115 ? 14.414 -12.07 0.908 1 96.69 115 TYR A O 1
ATOM 896 N N . GLY A 1 116 ? 13.297 -12 -1.002 1 93.94 116 GLY A N 1
ATOM 897 C CA . GLY A 1 116 ? 14.406 -11.391 -1.715 1 93.94 116 GLY A CA 1
ATOM 898 C C . GLY A 1 116 ? 15.57 -12.336 -1.937 1 93.94 116 GLY A C 1
ATOM 899 O O . GLY A 1 116 ? 15.383 -13.453 -2.422 1 93.94 116 GLY A O 1
ATOM 900 N N . TYR A 1 117 ? 16.781 -11.859 -1.629 1 92.75 117 TYR A N 1
ATOM 901 C CA . TYR A 1 117 ? 18 -12.656 -1.819 1 92.75 117 TYR A CA 1
ATOM 902 C C . TYR A 1 117 ? 18.547 -13.141 -0.484 1 92.75 117 TYR A C 1
ATOM 904 O O . TYR A 1 117 ? 18.938 -12.336 0.363 1 92.75 117 TYR A O 1
ATOM 912 N N . THR A 1 118 ? 18.531 -14.453 -0.325 1 90.25 118 THR A N 1
ATOM 913 C CA . THR A 1 118 ? 19.016 -15.047 0.914 1 90.25 118 THR A CA 1
ATOM 914 C C . THR A 1 118 ? 20.156 -16.016 0.631 1 90.25 118 THR A C 1
ATOM 916 O O . THR A 1 118 ? 20.234 -16.594 -0.457 1 90.25 118 THR A O 1
ATOM 919 N N . GLU A 1 119 ? 21.062 -16.062 1.623 1 86.62 119 GLU A N 1
ATOM 920 C CA . GLU A 1 119 ? 22.203 -16.953 1.47 1 86.62 119 GLU A CA 1
ATOM 921 C C . GLU A 1 119 ? 21.938 -18.297 2.139 1 86.62 119 GLU A C 1
ATOM 923 O O . GLU A 1 119 ? 22.094 -18.438 3.354 1 86.62 119 GLU A O 1
ATOM 928 N N . ASN A 1 120 ? 21.656 -19.281 1.386 1 81.81 120 ASN A N 1
ATOM 929 C CA . ASN A 1 120 ? 21.625 -20.719 1.637 1 81.81 120 ASN A CA 1
ATOM 930 C C . ASN A 1 120 ? 20.953 -21.047 2.961 1 81.81 120 ASN A C 1
ATOM 932 O O . ASN A 1 120 ? 21.453 -21.859 3.74 1 81.81 120 ASN A O 1
ATOM 936 N N . GLU A 1 121 ? 19.922 -20.422 3.303 1 91.56 121 GLU A N 1
ATOM 937 C CA . GLU A 1 121 ? 19.125 -20.703 4.496 1 91.56 121 GLU A CA 1
ATOM 938 C C . GLU A 1 121 ? 17.688 -21.078 4.129 1 91.56 121 GLU A C 1
ATOM 940 O O . GLU A 1 121 ? 17.141 -20.562 3.146 1 91.56 121 GLU A O 1
ATOM 945 N N . LEU A 1 122 ? 17.219 -22.109 4.859 1 97.31 122 LEU A N 1
ATOM 946 C CA . LEU A 1 122 ? 15.805 -22.469 4.758 1 97.31 122 LEU A CA 1
ATOM 947 C C . LEU A 1 122 ? 14.945 -21.5 5.559 1 97.31 122 LEU A C 1
ATOM 949 O O . LEU A 1 122 ? 14.945 -21.531 6.793 1 97.31 122 LEU A O 1
ATOM 953 N N . PHE A 1 123 ? 14.164 -20.672 4.852 1 97.75 123 PHE A N 1
ATOM 954 C CA . PHE A 1 123 ? 13.422 -19.594 5.504 1 97.75 123 PHE A CA 1
ATOM 955 C C . PHE A 1 123 ? 12.047 -20.062 5.938 1 97.75 123 PHE A C 1
ATOM 957 O O . PHE A 1 123 ? 11.32 -20.672 5.152 1 97.75 123 PHE A O 1
ATOM 964 N N . ASP A 1 124 ? 11.766 -19.891 7.184 1 98.25 124 ASP A N 1
ATOM 965 C CA . ASP A 1 124 ? 10.367 -19.969 7.609 1 98.25 124 ASP A CA 1
ATOM 966 C C . ASP A 1 124 ? 9.711 -18.594 7.598 1 98.25 124 ASP A C 1
ATOM 968 O O . ASP A 1 124 ? 10.297 -17.625 7.121 1 98.25 124 ASP A O 1
ATOM 972 N N . GLU A 1 125 ? 8.469 -18.516 8.023 1 98.56 125 GLU A N 1
ATOM 973 C CA . GLU A 1 125 ? 7.664 -17.297 7.848 1 98.56 125 GLU A CA 1
ATOM 974 C C . GLU A 1 125 ? 8.117 -16.203 8.805 1 98.56 125 GLU A C 1
ATOM 976 O O . GLU A 1 125 ? 7.711 -15.047 8.656 1 98.56 125 GLU A O 1
ATOM 981 N N . ASN A 1 126 ? 8.969 -16.453 9.781 1 97.12 126 ASN A N 1
ATOM 982 C CA . ASN A 1 126 ? 9.484 -15.461 10.719 1 97.12 126 ASN A CA 1
ATOM 983 C C . ASN A 1 126 ? 10.797 -14.852 10.227 1 97.12 126 ASN A C 1
ATOM 985 O O . ASN A 1 126 ? 11.289 -13.883 10.805 1 97.12 126 ASN A O 1
ATOM 989 N N . CYS A 1 127 ? 11.312 -15.406 9.188 1 97.12 127 CYS A N 1
ATOM 990 C CA . CYS A 1 127 ? 12.578 -14.922 8.656 1 97.12 127 CYS A CA 1
ATOM 991 C C . CYS A 1 127 ? 12.414 -13.555 8.008 1 97.12 127 CYS A C 1
ATOM 993 O O . CYS A 1 127 ? 11.297 -13.156 7.668 1 97.12 127 CYS A O 1
ATOM 995 N N . PRO A 1 128 ? 13.523 -12.836 7.84 1 94.31 128 PRO A N 1
ATOM 996 C CA . PRO A 1 128 ? 13.453 -11.484 7.289 1 94.31 128 PRO A CA 1
ATOM 997 C C . PRO A 1 128 ? 12.914 -11.461 5.863 1 94.31 128 PRO A C 1
ATOM 999 O O . PRO A 1 128 ? 13.203 -12.352 5.066 1 94.31 128 PRO A O 1
ATOM 1002 N N . VAL A 1 129 ? 12.141 -10.461 5.582 1 95.56 129 VAL A N 1
ATOM 1003 C CA . VAL A 1 129 ? 11.602 -10.195 4.254 1 95.56 129 VAL A CA 1
ATOM 1004 C C . VAL A 1 129 ? 12.203 -8.906 3.695 1 95.56 129 VAL A C 1
ATOM 1006 O O . VAL A 1 129 ? 11.742 -7.809 4.004 1 95.56 129 VAL A O 1
ATOM 1009 N N . ASN A 1 130 ? 13.156 -9.023 2.793 1 90.5 130 ASN A N 1
ATOM 1010 C CA . ASN A 1 130 ? 13.992 -7.891 2.404 1 90.5 130 ASN A CA 1
ATOM 1011 C C . ASN A 1 130 ? 14.023 -7.711 0.889 1 90.5 130 ASN A C 1
ATOM 1013 O O . ASN A 1 130 ? 15.055 -7.359 0.323 1 90.5 130 ASN A O 1
ATOM 1017 N N . SER A 1 131 ? 12.914 -8.008 0.232 1 92.62 131 SER A N 1
ATOM 1018 C CA . SER A 1 131 ? 12.898 -7.859 -1.22 1 92.62 131 SER A CA 1
ATOM 1019 C C . SER A 1 131 ? 13.172 -6.414 -1.63 1 92.62 131 SER A C 1
ATOM 1021 O O . SER A 1 131 ? 12.68 -5.48 -0.996 1 92.62 131 SER A O 1
ATOM 1023 N N . SER A 1 132 ? 13.953 -6.246 -2.699 1 88.44 132 SER A N 1
ATOM 1024 C CA . SER A 1 132 ? 14.266 -4.918 -3.221 1 88.44 132 SER A CA 1
ATOM 1025 C C . SER A 1 132 ? 13.555 -4.672 -4.551 1 88.44 132 SER A C 1
ATOM 1027 O O . SER A 1 132 ? 13.641 -3.574 -5.105 1 88.44 132 SER A O 1
ATOM 1029 N N . ASN A 1 133 ? 12.875 -5.676 -5.07 1 91.19 133 ASN A N 1
ATOM 1030 C CA . ASN A 1 133 ? 12.133 -5.531 -6.32 1 91.19 133 ASN A CA 1
ATOM 1031 C C . ASN A 1 133 ? 10.719 -5.035 -6.074 1 91.19 133 ASN A C 1
ATOM 1033 O O . ASN A 1 133 ? 10.102 -5.375 -5.062 1 91.19 133 ASN A O 1
ATOM 1037 N N . PRO A 1 134 ? 10.211 -4.191 -7.051 1 93.19 134 PRO A N 1
ATOM 1038 C CA . PRO A 1 134 ? 8.891 -3.611 -6.832 1 93.19 134 PRO A CA 1
ATOM 1039 C C . PRO A 1 134 ? 7.805 -4.668 -6.621 1 93.19 134 PRO A C 1
ATOM 1041 O O . PRO A 1 134 ? 6.855 -4.445 -5.863 1 93.19 134 PRO A O 1
ATOM 1044 N N . TYR A 1 135 ? 7.926 -5.832 -7.273 1 95 135 TYR A N 1
ATOM 1045 C CA . TYR A 1 135 ? 6.953 -6.902 -7.082 1 95 135 TYR A CA 1
ATOM 1046 C C . TYR A 1 135 ? 6.965 -7.395 -5.641 1 95 135 TYR A C 1
ATOM 1048 O O . TYR A 1 135 ? 5.93 -7.391 -4.973 1 95 135 TYR A O 1
ATOM 1056 N N . GLY A 1 136 ? 8.141 -7.766 -5.156 1 95.19 136 GLY A N 1
ATOM 1057 C CA . GLY A 1 136 ? 8.258 -8.25 -3.789 1 95.19 136 GLY A CA 1
ATOM 1058 C C . GLY A 1 136 ? 7.855 -7.215 -2.754 1 95.19 136 GLY A C 1
ATOM 1059 O O . GLY A 1 136 ? 7.18 -7.539 -1.774 1 95.19 136 GLY A O 1
ATOM 1060 N N . ILE A 1 137 ? 8.227 -5.98 -2.992 1 94.31 137 ILE A N 1
ATOM 1061 C CA . ILE A 1 137 ? 7.906 -4.895 -2.07 1 94.31 137 ILE A CA 1
ATOM 1062 C C . ILE A 1 137 ? 6.391 -4.727 -1.979 1 94.31 137 ILE A C 1
ATOM 1064 O O . ILE A 1 137 ? 5.832 -4.66 -0.881 1 94.31 137 ILE A O 1
ATOM 1068 N N . SER A 1 138 ? 5.742 -4.648 -3.119 1 95.94 138 SER A N 1
ATOM 1069 C CA . SER A 1 138 ? 4.309 -4.391 -3.148 1 95.94 138 SER A CA 1
ATOM 1070 C C . SER A 1 138 ? 3.523 -5.562 -2.57 1 95.94 138 SER A C 1
ATOM 1072 O O . SER A 1 138 ? 2.521 -5.367 -1.879 1 95.94 138 SER A O 1
ATOM 1074 N N . LYS A 1 139 ? 3.949 -6.789 -2.885 1 97.5 139 LYS A N 1
ATOM 1075 C CA . LYS A 1 139 ? 3.285 -7.961 -2.314 1 97.5 139 LYS A CA 1
ATOM 1076 C C . LYS A 1 139 ? 3.395 -7.965 -0.792 1 97.5 139 LYS A C 1
ATOM 1078 O O . LYS A 1 139 ? 2.445 -8.336 -0.097 1 97.5 139 LYS A O 1
ATOM 1083 N N . LEU A 1 140 ? 4.566 -7.617 -0.33 1 97.12 140 LEU A N 1
ATOM 1084 C CA . LEU A 1 140 ? 4.758 -7.527 1.113 1 97.12 140 LEU A CA 1
ATOM 1085 C C . LEU A 1 140 ? 3.859 -6.449 1.714 1 97.12 140 LEU A C 1
ATOM 1087 O O . LEU A 1 140 ? 3.289 -6.645 2.791 1 97.12 140 LEU A O 1
ATOM 1091 N N . GLN A 1 141 ? 3.777 -5.363 1.031 1 95.94 141 GLN A N 1
ATOM 1092 C CA . GLN A 1 141 ? 2.9 -4.289 1.485 1 95.94 141 GLN A CA 1
ATOM 1093 C C . GLN A 1 141 ? 1.454 -4.77 1.591 1 95.94 141 GLN A C 1
ATOM 1095 O O . GLN A 1 141 ? 0.771 -4.484 2.576 1 95.94 141 GLN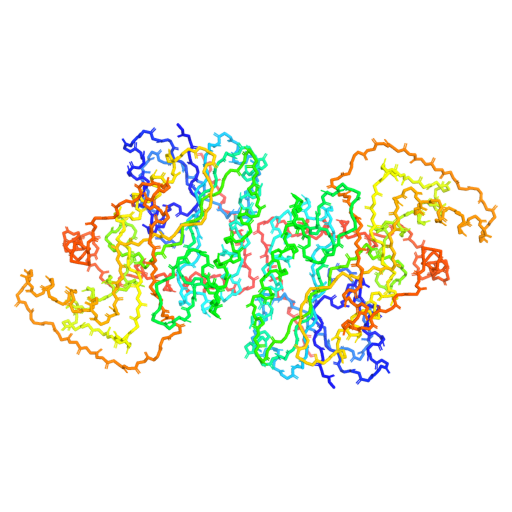 A O 1
ATOM 1100 N N . GLY A 1 142 ? 1.021 -5.426 0.539 1 96.81 142 GLY A N 1
ATOM 1101 C CA . GLY A 1 142 ? -0.307 -6.016 0.593 1 96.81 142 GLY A CA 1
ATOM 1102 C C . GLY A 1 142 ? -0.481 -6.992 1.739 1 96.81 142 GLY A C 1
ATOM 1103 O O . GLY A 1 142 ? -1.475 -6.934 2.467 1 96.81 142 GLY A O 1
ATOM 1104 N N . GLU A 1 143 ? 0.503 -7.844 1.951 1 97.88 143 GLU A N 1
ATOM 1105 C CA . GLU A 1 143 ? 0.484 -8.852 3.002 1 97.88 143 GLU A CA 1
ATOM 1106 C C . GLU A 1 143 ? 0.355 -8.219 4.383 1 97.88 143 GLU A C 1
ATOM 1108 O O . GLU A 1 143 ? -0.515 -8.594 5.168 1 97.88 143 GLU A O 1
ATOM 1113 N N . ARG A 1 144 ? 1.173 -7.254 4.656 1 95.44 144 ARG A N 1
ATOM 1114 C CA . ARG A 1 144 ? 1.169 -6.586 5.953 1 95.44 144 ARG A CA 1
ATOM 1115 C C . ARG A 1 144 ? -0.152 -5.859 6.191 1 95.44 144 ARG A C 1
ATOM 1117 O O . ARG A 1 144 ? -0.677 -5.867 7.309 1 95.44 144 ARG A O 1
ATOM 1124 N N . ALA A 1 145 ? -0.666 -5.27 5.172 1 95.81 145 ALA A N 1
ATOM 1125 C CA . ALA A 1 145 ? -1.904 -4.504 5.297 1 95.81 145 ALA A CA 1
ATOM 1126 C C . ALA A 1 145 ? -3.076 -5.414 5.656 1 95.81 145 ALA A C 1
ATOM 1128 O O . ALA A 1 145 ? -3.861 -5.094 6.555 1 95.81 145 ALA A O 1
ATOM 1129 N N . VAL A 1 146 ? -3.184 -6.5 4.977 1 97.62 146 VAL A N 1
ATOM 1130 C CA . VAL A 1 146 ? -4.332 -7.367 5.223 1 97.62 146 VAL A CA 1
ATOM 1131 C C . VAL A 1 146 ? -4.184 -8.039 6.586 1 97.62 146 VAL A C 1
ATOM 1133 O O . VAL A 1 146 ? -5.168 -8.234 7.301 1 97.62 146 VAL A O 1
ATOM 1136 N N . MET A 1 147 ? -2.943 -8.367 6.945 1 96.81 147 MET A N 1
ATOM 1137 C CA . MET A 1 147 ? -2.711 -9 8.242 1 96.81 147 MET A CA 1
ATOM 1138 C C . MET A 1 147 ? -3.049 -8.047 9.383 1 96.81 147 MET A C 1
ATOM 1140 O O . MET A 1 147 ? -3.488 -8.477 10.445 1 96.81 147 MET A O 1
ATOM 1144 N N . GLN A 1 148 ? -2.867 -6.789 9.156 1 93.56 148 GLN A N 1
ATOM 1145 C CA . GLN A 1 148 ? -3.127 -5.77 10.164 1 93.56 148 GLN A CA 1
ATOM 1146 C C . GLN A 1 148 ? -4.613 -5.703 10.516 1 93.56 148 GLN A C 1
ATOM 1148 O O . GLN A 1 148 ? -4.984 -5.203 11.578 1 93.56 148 GLN A O 1
ATOM 1153 N N . MET A 1 149 ? -5.477 -6.234 9.742 1 95.5 149 MET A N 1
ATOM 1154 C CA . MET A 1 149 ? -6.914 -6.051 9.891 1 95.5 149 MET A CA 1
ATOM 1155 C C . MET A 1 149 ? -7.535 -7.215 10.656 1 95.5 149 MET A C 1
ATOM 1157 O O . MET A 1 149 ? -8.742 -7.215 10.922 1 95.5 149 MET A O 1
ATOM 1161 N N . VAL A 1 150 ? -6.703 -8.219 11.016 1 96.81 150 VAL A N 1
ATOM 1162 C CA . VAL A 1 150 ? -7.184 -9.398 11.719 1 96.81 150 VAL A CA 1
ATOM 1163 C C . VAL A 1 150 ? -7.797 -8.992 13.062 1 96.81 150 VAL A C 1
ATOM 1165 O O . VAL A 1 150 ? -7.242 -8.156 13.773 1 96.81 150 VAL A O 1
ATOM 1168 N N . ASP A 1 151 ? -8.906 -9.5 13.359 1 95.25 151 ASP A N 1
ATOM 1169 C CA . ASP A 1 151 ? -9.492 -9.445 14.695 1 95.25 151 ASP A CA 1
ATOM 1170 C C . ASP A 1 151 ? -10.398 -10.648 14.945 1 95.25 151 ASP A C 1
ATOM 1172 O O . ASP A 1 151 ? -10.305 -11.656 14.242 1 95.25 151 ASP A O 1
ATOM 1176 N N . SER A 1 152 ? -11.18 -10.609 15.977 1 95.25 152 SER A N 1
ATOM 1177 C CA . SER A 1 152 ? -11.969 -11.773 16.391 1 95.25 152 SER A CA 1
ATOM 1178 C C . SER A 1 152 ? -13.047 -12.094 15.352 1 95.25 152 SER A C 1
ATOM 1180 O O . SER A 1 152 ? -13.555 -13.219 15.305 1 95.25 152 SER A O 1
ATOM 1182 N N . GLU A 1 153 ? -13.383 -11.117 14.484 1 96.56 153 GLU A N 1
ATOM 1183 C CA . GLU A 1 153 ? -14.492 -11.312 13.562 1 96.56 153 GLU A CA 1
ATOM 1184 C C . GLU A 1 153 ? -14.008 -11.391 12.117 1 96.56 153 GLU A C 1
ATOM 1186 O O . GLU A 1 153 ? -14.805 -11.586 11.195 1 96.56 153 GLU A O 1
ATOM 1191 N N . PHE A 1 154 ? -12.75 -11.258 11.938 1 98.06 154 PHE A N 1
ATOM 1192 C CA . PHE A 1 154 ? -12.156 -11.203 10.609 1 98.06 154 PHE A CA 1
ATOM 1193 C C . PHE A 1 154 ? -10.797 -11.883 10.594 1 98.06 154 PHE A C 1
ATOM 1195 O O . PHE A 1 154 ? -9.812 -11.328 11.078 1 98.06 154 PHE A O 1
ATOM 1202 N N . SER A 1 155 ? -10.711 -13.102 9.992 1 98.69 155 SER A N 1
ATOM 1203 C CA . SER A 1 155 ? -9.453 -13.836 9.906 1 98.69 155 SER A CA 1
ATOM 1204 C C . SER A 1 155 ? -8.797 -13.641 8.539 1 98.69 155 SER A C 1
ATOM 1206 O O . SER A 1 155 ? -9.484 -13.43 7.539 1 98.69 155 SER A O 1
ATOM 1208 N N . VAL A 1 156 ? -7.488 -13.688 8.547 1 98.81 156 VAL A N 1
ATOM 1209 C CA . VAL A 1 156 ? -6.719 -13.516 7.316 1 98.81 156 VAL A CA 1
ATOM 1210 C C . VAL A 1 156 ? -5.688 -14.633 7.195 1 98.81 156 VAL A C 1
ATOM 1212 O O . VAL A 1 156 ? -4.938 -14.906 8.141 1 98.81 156 VAL A O 1
ATOM 1215 N N . ILE A 1 157 ? -5.676 -15.32 6.062 1 98.94 157 ILE A N 1
ATOM 1216 C CA . ILE A 1 157 ? -4.621 -16.266 5.707 1 98.94 157 ILE A CA 1
ATOM 1217 C C . ILE A 1 157 ? -3.873 -15.758 4.473 1 98.94 157 ILE A C 1
ATOM 1219 O O . ILE A 1 157 ? -4.469 -15.586 3.408 1 98.94 157 ILE A O 1
ATOM 1223 N N . ALA A 1 158 ? -2.654 -15.438 4.664 1 98.94 158 ALA A N 1
ATOM 1224 C CA . ALA A 1 158 ? -1.79 -15.062 3.551 1 98.94 158 ALA A CA 1
ATOM 1225 C C . ALA A 1 158 ? -0.905 -16.219 3.121 1 98.94 158 ALA A C 1
ATOM 1227 O O . ALA A 1 158 ? -0.168 -16.781 3.936 1 98.94 158 ALA A O 1
ATOM 1228 N N . LEU A 1 159 ? -0.963 -16.594 1.869 1 98.94 159 LEU A N 1
ATOM 1229 C CA . LEU A 1 159 ? -0.182 -17.703 1.337 1 98.94 159 LEU A CA 1
ATOM 1230 C C . LEU A 1 159 ? 1.001 -17.188 0.52 1 98.94 159 LEU A C 1
ATOM 1232 O O . LEU A 1 159 ? 0.818 -16.641 -0.568 1 98.94 159 LEU A O 1
ATOM 1236 N N . ARG A 1 160 ? 2.195 -17.297 1.052 1 98.88 160 ARG A N 1
ATOM 1237 C CA . ARG A 1 160 ? 3.408 -17.016 0.29 1 98.88 160 ARG A CA 1
ATOM 1238 C C . ARG A 1 160 ? 3.729 -18.156 -0.671 1 98.88 160 ARG A C 1
ATOM 1240 O O . ARG A 1 160 ? 4.367 -19.141 -0.287 1 98.88 160 ARG A O 1
ATOM 1247 N N . LYS A 1 161 ? 3.367 -17.953 -1.868 1 98.69 161 LYS A N 1
ATOM 1248 C CA . LYS A 1 161 ? 3.477 -19.016 -2.871 1 98.69 161 LYS A CA 1
ATOM 1249 C C . LYS A 1 161 ? 4.887 -19.078 -3.445 1 98.69 161 LYS A C 1
ATOM 1251 O O . LYS A 1 161 ? 5.492 -18.047 -3.746 1 98.69 161 LYS A O 1
ATOM 1256 N N . GLY A 1 162 ? 5.363 -20.281 -3.57 1 98.06 162 GLY A N 1
ATOM 1257 C CA . GLY A 1 162 ? 6.492 -20.484 -4.465 1 98.06 162 GLY A CA 1
ATOM 1258 C C . GLY A 1 162 ? 6.148 -20.219 -5.922 1 98.06 162 GLY A C 1
ATOM 1259 O O . GLY A 1 162 ? 5.035 -19.797 -6.238 1 98.06 162 GLY A O 1
ATOM 1260 N N . THR A 1 163 ? 7.066 -20.453 -6.781 1 96.25 163 THR A N 1
ATOM 1261 C CA . THR A 1 163 ? 6.852 -20.219 -8.203 1 96.25 163 THR A CA 1
ATOM 1262 C C . THR A 1 163 ? 5.875 -21.234 -8.781 1 96.25 163 THR A C 1
ATOM 1264 O O . THR A 1 163 ? 6.25 -22.375 -9.055 1 96.25 163 THR A O 1
ATOM 1267 N N . VAL A 1 164 ? 4.688 -20.766 -9.039 1 98.25 164 VAL A N 1
ATOM 1268 C CA . VAL A 1 164 ? 3.625 -21.656 -9.5 1 98.25 164 VAL A CA 1
ATOM 1269 C C . VAL A 1 164 ? 3.906 -22.094 -10.938 1 98.25 164 VAL A C 1
ATOM 1271 O O . VAL A 1 164 ? 4.344 -21.297 -11.766 1 98.25 164 VAL A O 1
ATOM 1274 N N . SER A 1 165 ? 3.662 -23.375 -11.227 1 98.25 165 SER A N 1
ATOM 1275 C CA . SER A 1 165 ? 3.84 -23.922 -12.562 1 98.25 165 SER A CA 1
ATOM 1276 C C . SER A 1 165 ? 2.846 -25.047 -12.836 1 98.25 165 SER A C 1
ATOM 1278 O O . SER A 1 165 ? 2.281 -25.625 -11.898 1 98.25 165 SER A O 1
ATOM 1280 N N . GLY A 1 166 ? 2.678 -25.328 -14.07 1 98.19 166 GLY A N 1
ATOM 1281 C CA . GLY A 1 166 ? 1.771 -26.391 -14.477 1 98.19 166 GLY A CA 1
ATOM 1282 C C . GLY A 1 166 ? 0.706 -25.922 -15.453 1 98.19 166 GLY A C 1
ATOM 1283 O O . GLY A 1 166 ? 0.689 -24.75 -15.844 1 98.19 166 GLY A O 1
ATOM 1284 N N . TYR A 1 167 ? -0.131 -26.859 -15.883 1 97.75 167 TYR A N 1
ATOM 1285 C CA . TYR A 1 167 ? -1.201 -26.516 -16.812 1 97.75 167 TYR A CA 1
ATOM 1286 C C . TYR A 1 167 ? -2.365 -25.844 -16.094 1 97.75 167 TYR A C 1
ATOM 1288 O O . TYR A 1 167 ? -2.76 -26.281 -15.008 1 97.75 167 TYR A O 1
ATOM 1296 N N . SER A 1 168 ? -2.844 -24.828 -16.609 1 97.44 168 SER A N 1
ATOM 1297 C CA . SER A 1 168 ? -4.074 -24.141 -16.219 1 97.44 168 SER A CA 1
ATOM 1298 C C . SER A 1 168 ? -4.906 -23.75 -17.438 1 97.44 168 SER A C 1
ATOM 1300 O O . SER A 1 168 ? -4.359 -23.531 -18.516 1 97.44 168 SER A O 1
ATOM 1302 N N . PRO A 1 169 ? -6.262 -23.734 -17.234 1 95.81 169 PRO A N 1
ATOM 1303 C CA . PRO A 1 169 ? -7.078 -23.266 -18.359 1 95.81 169 PRO A CA 1
ATOM 1304 C C . PRO A 1 169 ? -6.641 -21.891 -18.875 1 95.81 169 PRO A C 1
ATOM 1306 O O . PRO A 1 169 ? -6.676 -21.656 -20.094 1 95.81 169 PRO A O 1
ATOM 1309 N N . ARG A 1 170 ? -6.281 -20.984 -18.031 1 96.31 170 ARG A N 1
ATOM 1310 C CA . ARG A 1 170 ? -5.562 -19.781 -18.422 1 96.31 170 ARG A CA 1
ATOM 1311 C C . ARG A 1 170 ? -4.055 -20.016 -18.391 1 96.31 170 ARG A C 1
ATOM 1313 O O . ARG A 1 170 ? -3.395 -19.703 -17.406 1 96.31 170 ARG A O 1
ATOM 1320 N N . MET A 1 171 ? -3.512 -20.438 -19.484 1 96.88 171 MET A N 1
ATOM 1321 C CA . MET A 1 171 ? -2.145 -20.953 -19.547 1 96.88 171 MET A CA 1
ATOM 1322 C C . MET A 1 171 ? -1.135 -19.797 -19.531 1 96.88 171 MET A C 1
ATOM 1324 O O . MET A 1 171 ? -1.411 -18.719 -20.031 1 96.88 171 MET A O 1
ATOM 1328 N N . ARG A 1 172 ? -0.014 -20.078 -18.891 1 96.81 172 ARG A N 1
ATOM 1329 C CA . ARG A 1 172 ? 1.13 -19.172 -18.891 1 96.81 172 ARG A CA 1
ATOM 1330 C C . ARG A 1 172 ? 2.414 -19.906 -19.25 1 96.81 172 ARG A C 1
ATOM 1332 O O . ARG A 1 172 ? 2.723 -20.953 -18.656 1 96.81 172 ARG A O 1
ATOM 1339 N N . TYR A 1 173 ? 3.148 -19.344 -20.188 1 97 173 TYR A N 1
ATOM 1340 C CA . TYR A 1 173 ? 4.438 -19.922 -20.562 1 97 173 TYR A CA 1
ATOM 1341 C C . TYR A 1 173 ? 5.582 -19.016 -20.109 1 97 173 TYR A C 1
ATOM 1343 O O . TYR A 1 173 ? 6.719 -19.172 -20.562 1 97 173 TYR A O 1
ATOM 1351 N N . ASP A 1 174 ? 5.281 -18.047 -19.25 1 96 174 ASP A N 1
ATOM 1352 C CA . ASP A 1 174 ? 6.301 -17.141 -18.719 1 96 174 ASP A CA 1
ATOM 1353 C C . ASP A 1 174 ? 6.578 -17.453 -17.25 1 96 174 ASP A C 1
ATOM 1355 O O . ASP A 1 174 ? 6.887 -16.547 -16.469 1 96 174 ASP A O 1
ATOM 1359 N N . LEU A 1 175 ? 6.359 -18.703 -16.828 1 96.38 175 LEU A N 1
ATOM 1360 C CA . LEU A 1 175 ? 6.703 -19.234 -15.523 1 96.38 175 LEU A CA 1
ATOM 1361 C C . LEU A 1 175 ? 7.871 -20.203 -15.625 1 96.38 175 LEU A C 1
ATOM 1363 O O . LEU A 1 175 ? 8.039 -20.875 -16.641 1 96.38 175 LEU A O 1
ATOM 1367 N N . LEU A 1 176 ? 8.594 -20.375 -14.625 1 95 176 LEU A N 1
ATOM 1368 C CA . LEU A 1 176 ? 9.906 -21 -14.664 1 95 176 LEU A CA 1
ATOM 1369 C C . LEU A 1 176 ? 9.844 -22.359 -15.344 1 95 176 LEU A C 1
ATOM 1371 O O . LEU A 1 176 ? 10.406 -22.547 -16.422 1 95 176 LEU A O 1
ATOM 1375 N N . VAL A 1 177 ? 9.078 -23.297 -14.789 1 97.81 177 VAL A N 1
ATOM 1376 C CA . VAL A 1 177 ? 9.008 -24.656 -15.32 1 97.81 177 VAL A CA 1
ATOM 1377 C C . VAL A 1 177 ? 8.312 -24.641 -16.672 1 97.81 177 VAL A C 1
ATOM 1379 O O . VAL A 1 177 ? 8.75 -25.312 -17.609 1 97.81 177 VAL A O 1
ATOM 1382 N N . ASN A 1 178 ? 7.262 -23.875 -16.781 1 98.19 178 ASN A N 1
ATOM 1383 C CA . ASN A 1 178 ? 6.496 -23.781 -18.016 1 98.19 178 ASN A CA 1
ATOM 1384 C C . ASN A 1 178 ? 7.348 -23.25 -19.172 1 98.19 178 ASN A C 1
ATOM 1386 O O . ASN A 1 178 ? 7.242 -23.734 -20.297 1 98.19 178 ASN A O 1
ATOM 1390 N N . THR A 1 179 ? 8.156 -22.234 -18.875 1 97.25 179 THR A N 1
ATOM 1391 C CA . THR A 1 179 ? 9.023 -21.656 -19.891 1 97.25 179 THR A CA 1
ATOM 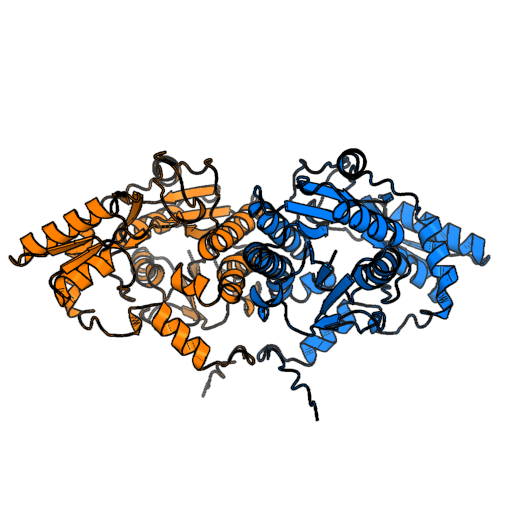1392 C C . THR A 1 179 ? 10.078 -22.656 -20.344 1 97.25 179 THR A C 1
ATOM 1394 O O . THR A 1 179 ? 10.359 -22.766 -21.547 1 97.25 179 THR A O 1
ATOM 1397 N N . MET A 1 180 ? 10.641 -23.359 -19.406 1 97.94 180 MET A N 1
ATOM 1398 C CA . MET A 1 180 ? 11.648 -24.359 -19.75 1 97.94 180 MET A CA 1
ATOM 1399 C C . MET A 1 180 ? 11.062 -25.469 -20.609 1 97.94 180 MET A C 1
ATOM 1401 O O . MET A 1 180 ? 11.68 -25.891 -21.594 1 97.94 180 MET A O 1
ATOM 1405 N N . PHE A 1 181 ? 9.891 -25.891 -20.266 1 98.06 181 PHE A N 1
ATOM 1406 C CA . PHE A 1 181 ? 9.172 -26.906 -21.031 1 98.06 181 PHE A CA 1
ATOM 1407 C C . PHE A 1 181 ? 8.922 -26.438 -22.469 1 98.06 181 PHE A C 1
ATOM 1409 O O . PHE A 1 181 ? 9.234 -27.141 -23.422 1 98.06 181 PHE A O 1
ATOM 1416 N N . LYS A 1 182 ? 8.383 -25.219 -22.531 1 97.5 182 LYS A N 1
ATOM 1417 C CA . LYS A 1 182 ? 8.094 -24.625 -23.844 1 97.5 182 LYS A CA 1
ATOM 1418 C C . LYS A 1 182 ? 9.352 -24.547 -24.703 1 97.5 182 LYS A C 1
ATOM 1420 O O . LYS A 1 182 ? 9.344 -24.922 -25.875 1 97.5 182 LYS A O 1
ATOM 1425 N N . CYS A 1 183 ? 10.461 -24.062 -24.109 1 97.25 183 CYS A N 1
ATOM 1426 C CA . CYS A 1 183 ? 11.719 -23.922 -24.844 1 97.25 183 CYS A CA 1
ATOM 1427 C C . CYS A 1 183 ? 12.25 -25.281 -25.281 1 97.25 183 CYS A C 1
ATOM 1429 O O . CYS A 1 183 ? 12.75 -25.438 -26.391 1 97.25 183 CYS A O 1
ATOM 1431 N N . ALA A 1 184 ? 12.18 -26.25 -24.422 1 97.38 184 ALA A N 1
ATOM 1432 C CA . ALA A 1 184 ? 12.602 -27.609 -24.75 1 97.38 184 ALA A CA 1
ATOM 1433 C C . ALA A 1 184 ? 11.82 -28.141 -25.953 1 97.38 184 ALA A C 1
ATOM 1435 O O . ALA A 1 184 ? 12.406 -28.719 -26.875 1 97.38 184 ALA A O 1
ATOM 1436 N N . MET A 1 185 ? 10.555 -27.922 -25.938 1 96.19 185 MET A N 1
ATOM 1437 C CA . MET A 1 185 ? 9.672 -28.469 -26.969 1 96.19 185 MET A CA 1
ATOM 1438 C C . MET A 1 185 ? 9.828 -27.703 -28.281 1 96.19 185 MET A C 1
ATOM 1440 O O . MET A 1 185 ? 9.852 -28.297 -29.359 1 96.19 185 MET A O 1
ATOM 1444 N N . LYS A 1 186 ? 9.93 -26.438 -28.156 1 94.81 186 LYS A N 1
ATOM 1445 C CA . LYS A 1 186 ? 9.922 -25.562 -29.328 1 94.81 186 LYS A CA 1
ATOM 1446 C C . LYS A 1 186 ? 11.32 -25.453 -29.938 1 94.81 186 LYS A C 1
ATOM 1448 O O . LYS A 1 186 ? 11.461 -25.406 -31.156 1 94.81 186 LYS A O 1
ATOM 1453 N N . GLU A 1 187 ? 12.312 -25.391 -29.078 1 95.12 187 GLU A N 1
ATOM 1454 C CA . GLU A 1 187 ? 13.648 -25.047 -29.562 1 95.12 187 GLU A CA 1
ATOM 1455 C C . GLU A 1 187 ? 14.617 -26.219 -29.391 1 95.12 187 GLU A C 1
ATOM 1457 O O . GLU A 1 187 ? 15.719 -26.203 -29.953 1 95.12 187 GLU A O 1
ATOM 1462 N N . GLY A 1 188 ? 14.25 -27.141 -28.688 1 96.44 188 GLY A N 1
ATOM 1463 C CA . GLY A 1 188 ? 15.148 -28.234 -28.375 1 96.44 188 GLY A CA 1
ATOM 1464 C C . GLY A 1 188 ? 16.234 -27.844 -27.391 1 96.44 188 GLY A C 1
ATOM 1465 O O . GLY A 1 188 ? 17.297 -28.484 -27.344 1 96.44 188 GLY A O 1
ATOM 1466 N N . MET A 1 189 ? 15.961 -26.75 -26.656 1 97.44 189 MET A N 1
ATOM 1467 C CA . MET A 1 189 ? 16.953 -26.219 -25.734 1 97.44 189 MET A CA 1
ATOM 1468 C C . MET A 1 189 ? 16.297 -25.5 -24.562 1 97.44 189 MET A C 1
ATOM 1470 O O . MET A 1 189 ? 15.25 -24.875 -24.734 1 97.44 189 MET A O 1
ATOM 1474 N N . ILE A 1 190 ? 16.922 -25.672 -23.375 1 98 190 ILE A N 1
ATOM 1475 C CA . ILE A 1 190 ? 16.469 -24.938 -22.203 1 98 190 ILE A CA 1
ATOM 1476 C C . ILE A 1 190 ? 17.5 -23.859 -21.844 1 98 190 ILE A C 1
ATOM 1478 O O . ILE A 1 190 ? 18.703 -24.156 -21.766 1 98 190 ILE A O 1
ATOM 1482 N N . HIS A 1 191 ? 17.078 -22.656 -21.688 1 96.06 191 HIS A N 1
ATOM 1483 C CA . HIS A 1 191 ? 17.953 -21.562 -21.297 1 96.06 191 HIS A CA 1
ATOM 1484 C C . HIS A 1 191 ? 17.922 -21.344 -19.781 1 96.06 191 HIS A C 1
ATOM 1486 O O . HIS A 1 191 ? 16.859 -21.25 -19.188 1 96.06 191 HIS A O 1
ATOM 1492 N N . VAL A 1 192 ? 19.109 -21.312 -19.203 1 96 192 VAL A N 1
ATOM 1493 C CA . VAL A 1 192 ? 19.234 -21.109 -17.766 1 96 192 VAL A CA 1
ATOM 1494 C C . VAL A 1 192 ? 20.125 -19.906 -17.484 1 96 192 VAL A C 1
ATOM 1496 O O . VAL A 1 192 ? 21.281 -19.859 -17.906 1 96 192 VAL A O 1
ATOM 1499 N N . ASN A 1 193 ? 19.594 -18.875 -16.797 1 92.75 193 ASN A N 1
ATOM 1500 C CA . ASN A 1 193 ? 20.406 -17.703 -16.469 1 92.75 193 ASN A CA 1
ATOM 1501 C C . ASN A 1 193 ? 21.453 -18.016 -15.414 1 92.75 193 ASN A C 1
ATOM 1503 O O . ASN A 1 193 ? 22.641 -18.078 -15.719 1 92.75 193 ASN A O 1
ATOM 1507 N N . ASP A 1 194 ? 21.109 -18.297 -14.195 1 93.81 194 ASP A N 1
ATOM 1508 C CA . ASP A 1 194 ? 21.984 -18.703 -13.102 1 93.81 194 ASP A CA 1
ATOM 1509 C C . ASP A 1 194 ? 21.516 -20.016 -12.484 1 93.81 194 ASP A C 1
ATOM 1511 O O . ASP A 1 194 ? 20.531 -20.047 -11.742 1 93.81 194 ASP A O 1
ATOM 1515 N N . PRO A 1 195 ? 22.203 -21.062 -12.727 1 95.31 195 PRO A N 1
ATOM 1516 C CA . PRO A 1 195 ? 21.766 -22.375 -12.273 1 95.31 195 PRO A CA 1
ATOM 1517 C C . PRO A 1 195 ? 21.891 -22.547 -10.758 1 95.31 195 PRO A C 1
ATOM 1519 O O . PRO A 1 195 ? 21.328 -23.5 -10.195 1 95.31 195 PRO A O 1
ATOM 1522 N N . ALA A 1 196 ? 22.609 -21.703 -10.125 1 93.69 196 ALA A N 1
ATOM 1523 C CA . ALA A 1 196 ? 22.906 -21.906 -8.711 1 93.69 196 ALA A CA 1
ATOM 1524 C C . ALA A 1 196 ? 21.812 -21.328 -7.828 1 93.69 196 ALA A C 1
ATOM 1526 O O . ALA A 1 196 ? 21.75 -21.625 -6.633 1 93.69 196 ALA A O 1
ATOM 1527 N N . ILE A 1 197 ? 20.875 -20.562 -8.43 1 94.06 197 ILE A N 1
ATOM 1528 C CA . ILE A 1 197 ? 19.844 -19.859 -7.664 1 94.06 197 ILE A CA 1
ATOM 1529 C C . ILE A 1 197 ? 18.781 -20.828 -7.18 1 94.06 197 ILE A C 1
ATOM 1531 O O . ILE A 1 197 ? 18.328 -21.688 -7.941 1 94.06 197 ILE A O 1
ATOM 1535 N N . TRP A 1 198 ? 18.422 -20.672 -5.895 1 96.12 198 TRP A N 1
ATOM 1536 C CA . TRP A 1 198 ? 17.375 -21.484 -5.312 1 96.12 198 TRP A CA 1
ATOM 1537 C C . TRP A 1 198 ? 16 -20.844 -5.539 1 96.12 198 TRP A C 1
ATOM 1539 O O . TRP A 1 198 ? 15.859 -19.625 -5.453 1 96.12 198 TRP A O 1
ATOM 1549 N N . ARG A 1 199 ? 15.008 -21.719 -5.762 1 96.19 199 ARG A N 1
ATOM 1550 C CA . ARG A 1 199 ? 13.609 -21.312 -5.879 1 96.19 199 ARG A CA 1
ATOM 1551 C C . ARG A 1 199 ? 12.68 -22.391 -5.324 1 96.19 199 ARG A C 1
ATOM 1553 O O . ARG A 1 199 ? 12.859 -23.578 -5.602 1 96.19 199 ARG A O 1
ATOM 1560 N N . PRO A 1 200 ? 11.812 -21.984 -4.469 1 98.12 200 PRO A N 1
ATOM 1561 C CA . PRO A 1 200 ? 10.695 -22.891 -4.219 1 98.12 200 PRO A CA 1
ATOM 1562 C C . PRO A 1 200 ? 9.734 -23 -5.398 1 98.12 200 PRO A C 1
ATOM 1564 O O . PRO A 1 200 ? 9.305 -21.969 -5.934 1 98.12 200 PRO A O 1
ATOM 1567 N N . PHE A 1 201 ? 9.484 -24.203 -5.848 1 97.62 201 PHE A N 1
ATOM 1568 C CA . PHE A 1 201 ? 8.492 -24.359 -6.906 1 97.62 201 PHE A CA 1
ATOM 1569 C C . PHE A 1 201 ? 7.164 -24.844 -6.336 1 97.62 201 PHE A C 1
ATOM 1571 O O . PHE A 1 201 ? 7.125 -25.453 -5.262 1 97.62 201 PHE A O 1
ATOM 1578 N N . LEU A 1 202 ? 6.098 -24.516 -6.965 1 98.69 202 LEU A N 1
ATOM 1579 C CA . LEU A 1 202 ? 4.746 -24.875 -6.559 1 98.69 202 LEU A CA 1
ATOM 1580 C C . LEU A 1 202 ? 3.916 -25.328 -7.758 1 98.69 202 LEU A C 1
ATOM 1582 O O . LEU A 1 202 ? 3.674 -24.531 -8.68 1 98.69 202 LEU A O 1
ATOM 1586 N N . SER A 1 203 ? 3.51 -26.625 -7.711 1 98.75 203 SER A N 1
ATOM 1587 C CA . SER A 1 203 ? 2.625 -27.062 -8.789 1 98.75 203 SER A CA 1
ATOM 1588 C C . SER A 1 203 ? 1.255 -26.406 -8.68 1 98.75 203 SER A C 1
ATOM 1590 O O . SER A 1 203 ? 0.77 -26.156 -7.574 1 98.75 203 SER A O 1
ATOM 1592 N N . ILE A 1 204 ? 0.638 -26.172 -9.805 1 98.62 204 ILE A N 1
ATOM 1593 C CA . ILE A 1 204 ? -0.685 -25.547 -9.82 1 98.62 204 ILE A CA 1
ATOM 1594 C C . ILE A 1 204 ? -1.665 -26.422 -9.031 1 98.62 204 ILE A C 1
ATOM 1596 O O . ILE A 1 204 ? -2.559 -25.891 -8.359 1 98.62 204 ILE A O 1
ATOM 1600 N N . GLU A 1 205 ? -1.531 -27.734 -9.07 1 98.38 205 GLU A N 1
ATOM 1601 C CA . GLU A 1 205 ? -2.393 -28.656 -8.328 1 98.38 205 GLU A CA 1
ATOM 1602 C C . GLU A 1 205 ? -2.209 -28.5 -6.824 1 98.38 205 GLU A C 1
ATOM 1604 O O . GLU A 1 205 ? -3.184 -28.484 -6.07 1 98.38 205 GLU A O 1
ATOM 1609 N N . ASP A 1 206 ? -0.981 -28.422 -6.441 1 98.88 206 ASP A N 1
ATOM 1610 C CA . ASP A 1 206 ? -0.714 -28.203 -5.023 1 98.88 206 ASP A CA 1
ATOM 1611 C C . ASP A 1 206 ? -1.19 -26.828 -4.574 1 98.88 206 ASP A C 1
ATOM 1613 O O . ASP A 1 206 ? -1.634 -26.656 -3.438 1 98.88 206 ASP A O 1
ATOM 1617 N N . ALA A 1 207 ? -1.068 -25.797 -5.414 1 98.88 207 ALA A N 1
ATOM 1618 C CA . ALA A 1 207 ? -1.618 -24.484 -5.098 1 98.88 207 ALA A CA 1
ATOM 1619 C C . ALA A 1 207 ? -3.119 -24.562 -4.832 1 98.88 207 ALA A C 1
ATOM 1621 O O . ALA A 1 207 ? -3.617 -24 -3.857 1 98.88 207 ALA A O 1
ATOM 1622 N N . VAL A 1 208 ? -3.832 -25.266 -5.719 1 98.81 208 VAL A N 1
ATOM 1623 C CA . VAL A 1 208 ? -5.273 -25.453 -5.57 1 98.81 208 VAL A CA 1
ATOM 1624 C C . VAL A 1 208 ? -5.574 -26.094 -4.215 1 98.81 208 VAL A C 1
ATOM 1626 O O . VAL A 1 208 ? -6.48 -25.641 -3.504 1 98.81 208 VAL A O 1
ATOM 1629 N N . MET A 1 209 ? -4.77 -27.031 -3.867 1 98.75 209 MET A N 1
ATOM 1630 C CA . MET A 1 209 ? -4.969 -27.719 -2.59 1 98.75 209 MET A CA 1
ATOM 1631 C C . MET A 1 209 ? -4.695 -26.781 -1.423 1 98.75 209 MET A C 1
ATOM 1633 O O . MET A 1 209 ? -5.398 -26.812 -0.413 1 98.75 209 MET A O 1
ATOM 1637 N N . ALA A 1 210 ? -3.66 -25.984 -1.511 1 98.94 210 ALA A N 1
ATOM 1638 C CA . ALA A 1 210 ? -3.34 -25.031 -0.449 1 98.94 210 ALA A CA 1
ATOM 1639 C C . ALA A 1 210 ? -4.5 -24.078 -0.207 1 98.94 210 ALA A C 1
ATOM 1641 O O . ALA A 1 210 ? -4.867 -23.812 0.941 1 98.94 210 ALA A O 1
ATOM 1642 N N . TYR A 1 211 ? -5.07 -23.5 -1.251 1 98.94 211 TYR A N 1
ATOM 1643 C CA . TYR A 1 211 ? -6.207 -22.594 -1.123 1 98.94 211 TYR A CA 1
ATOM 1644 C C . TYR A 1 211 ? -7.418 -23.312 -0.545 1 98.94 211 TYR A C 1
ATOM 1646 O O . TYR A 1 211 ? -8.148 -22.75 0.279 1 98.94 211 TYR A O 1
ATOM 1654 N N . THR A 1 212 ? -7.629 -24.562 -0.992 1 98.88 212 THR A N 1
ATOM 1655 C CA . THR A 1 212 ? -8.734 -25.344 -0.462 1 98.88 212 THR A CA 1
ATOM 1656 C C . THR A 1 212 ? -8.586 -25.547 1.043 1 98.88 212 THR A C 1
ATOM 1658 O O . THR A 1 212 ? -9.547 -25.391 1.796 1 98.88 212 THR A O 1
ATOM 1661 N N . ARG A 1 213 ? -7.371 -25.891 1.443 1 98.81 213 ARG A N 1
ATOM 1662 C CA . ARG A 1 213 ? -7.105 -26.094 2.865 1 98.81 213 ARG A CA 1
ATOM 1663 C C . ARG A 1 213 ? -7.312 -24.797 3.645 1 98.81 213 ARG A C 1
ATOM 1665 O O . ARG A 1 213 ? -7.805 -24.828 4.773 1 98.81 213 ARG A O 1
ATOM 1672 N N . ALA A 1 214 ? -6.914 -23.672 3.1 1 98.88 214 ALA A N 1
ATOM 1673 C CA . ALA A 1 214 ? -7.121 -22.375 3.74 1 98.88 214 ALA A CA 1
ATOM 1674 C C . ALA A 1 214 ? -8.609 -22.078 3.891 1 98.88 214 ALA A C 1
ATOM 1676 O O . ALA A 1 214 ? -9.047 -21.594 4.938 1 98.88 214 ALA A O 1
ATOM 1677 N N . ILE A 1 215 ? -9.406 -22.344 2.85 1 98.81 215 ILE A N 1
ATOM 1678 C CA . ILE A 1 215 ? -10.844 -22.109 2.834 1 98.81 215 ILE A CA 1
ATOM 1679 C C . ILE A 1 215 ? -11.516 -22.938 3.924 1 98.81 215 ILE A C 1
ATOM 1681 O O . ILE A 1 215 ? -12.414 -22.469 4.625 1 98.81 215 ILE A O 1
ATOM 1685 N N . GLU A 1 216 ? -10.992 -24.109 4.098 1 98.5 216 GLU A N 1
ATOM 1686 C CA . GLU A 1 216 ? -11.664 -25.078 4.961 1 98.5 216 GLU A CA 1
ATOM 1687 C C . GLU A 1 216 ? -11.133 -25 6.387 1 98.5 216 GLU A C 1
ATOM 1689 O O . GLU A 1 216 ? -11.695 -25.625 7.297 1 98.5 216 GLU A O 1
ATOM 1694 N N . ALA A 1 217 ? -10.039 -24.297 6.59 1 98.38 217 ALA A N 1
ATOM 1695 C CA . ALA A 1 217 ? -9.445 -24.172 7.922 1 98.38 217 ALA A CA 1
ATOM 1696 C C . ALA A 1 217 ? -10.438 -23.578 8.914 1 98.38 217 ALA A C 1
ATOM 1698 O O . ALA A 1 217 ? -11.359 -22.859 8.516 1 98.38 217 ALA A O 1
ATOM 1699 N N . ASN A 1 218 ? -10.195 -23.844 10.18 1 97.62 218 ASN A N 1
ATOM 1700 C CA . ASN A 1 218 ? -11.008 -23.234 11.227 1 97.62 218 ASN A CA 1
ATOM 1701 C C . ASN A 1 218 ? -11.031 -21.719 11.109 1 97.62 218 ASN A C 1
ATOM 1703 O O . ASN A 1 218 ? -10.008 -21.109 10.805 1 97.62 218 ASN A O 1
ATOM 1707 N N . GLU A 1 219 ? -12.141 -21.141 11.406 1 94.38 219 GLU A N 1
ATOM 1708 C CA . GLU A 1 219 ? -12.367 -19.703 11.195 1 94.38 219 GLU A CA 1
ATOM 1709 C C . GLU A 1 219 ? -11.422 -18.859 12.047 1 94.38 219 GLU A C 1
ATOM 1711 O O . GLU A 1 219 ? -11.164 -17.703 11.727 1 94.38 219 GLU A O 1
ATOM 1716 N N . SER A 1 220 ? -10.922 -19.422 13.086 1 95.38 220 SER A N 1
ATOM 1717 C CA . SER A 1 220 ? -10.055 -18.672 14 1 95.38 220 SER A CA 1
ATOM 1718 C C . SER A 1 220 ? -8.617 -18.656 13.5 1 95.38 220 SER A C 1
ATOM 1720 O O . SER A 1 220 ? -7.793 -17.891 14 1 95.38 220 SER A O 1
ATOM 1722 N N . ILE A 1 221 ? -8.328 -19.484 12.523 1 98.12 221 ILE A N 1
ATOM 1723 C CA . ILE A 1 221 ? -6.961 -19.594 12.023 1 98.12 221 ILE A CA 1
ATOM 1724 C C . ILE A 1 221 ? -6.613 -18.375 11.18 1 98.12 221 ILE A C 1
ATOM 1726 O O . ILE A 1 221 ? -7.387 -17.984 10.297 1 98.12 221 ILE A O 1
ATOM 1730 N N . ASN A 1 222 ? -5.598 -17.734 11.492 1 98.12 222 ASN A N 1
ATOM 1731 C CA . ASN A 1 222 ? -5.008 -16.656 10.703 1 98.12 222 ASN A CA 1
ATOM 1732 C C . ASN A 1 222 ? -3.49 -16.797 10.617 1 98.12 222 ASN A C 1
ATOM 1734 O O . ASN A 1 222 ? -2.895 -17.609 11.328 1 98.12 222 ASN A O 1
ATOM 1738 N N . GLY A 1 223 ? -2.859 -16.078 9.719 1 98.5 223 GLY A N 1
ATOM 1739 C CA . GLY A 1 223 ? -1.406 -16.078 9.672 1 98.5 223 GLY A CA 1
ATOM 1740 C C . GLY A 1 223 ? -0.857 -16.156 8.258 1 98.5 223 GLY A C 1
ATOM 1741 O O . GLY A 1 223 ? -1.62 -16.172 7.289 1 98.5 223 GLY A O 1
ATOM 1742 N N . ILE A 1 224 ? 0.467 -16.125 8.219 1 98.88 224 ILE A N 1
ATOM 1743 C CA . ILE A 1 224 ? 1.238 -16.219 6.98 1 98.88 224 ILE A CA 1
ATOM 1744 C C . ILE A 1 224 ? 1.807 -17.625 6.824 1 98.88 224 ILE A C 1
ATOM 1746 O O . ILE A 1 224 ? 2.34 -18.203 7.781 1 98.88 224 ILE A O 1
ATOM 1750 N N . TYR A 1 225 ? 1.705 -18.188 5.617 1 98.94 225 TYR A N 1
ATOM 1751 C CA . TYR A 1 225 ? 2.148 -19.562 5.383 1 98.94 225 TYR A CA 1
ATOM 1752 C C . TYR A 1 225 ? 2.924 -19.672 4.074 1 98.94 225 TYR A C 1
ATOM 1754 O O . TYR A 1 225 ? 2.43 -19.266 3.02 1 98.94 225 TYR A O 1
ATOM 1762 N N . ASN A 1 226 ? 4.102 -20.234 4.156 1 98.94 226 ASN A N 1
ATOM 1763 C CA . ASN A 1 226 ? 4.801 -20.641 2.941 1 98.94 226 ASN A CA 1
ATOM 1764 C C . ASN A 1 226 ? 4.16 -21.875 2.311 1 98.94 226 ASN A C 1
ATOM 1766 O O . ASN A 1 226 ? 3.9 -22.859 2.996 1 98.94 226 ASN A O 1
ATOM 1770 N N . ILE A 1 227 ? 3.928 -21.781 1.025 1 98.88 227 ILE A N 1
ATOM 1771 C CA . ILE A 1 227 ? 3.436 -22.969 0.33 1 98.88 227 ILE A CA 1
ATOM 1772 C C . ILE A 1 227 ? 4.316 -23.25 -0.882 1 98.88 227 ILE A C 1
ATOM 1774 O O . ILE A 1 227 ? 4.5 -22.391 -1.745 1 98.88 227 ILE A O 1
ATOM 1778 N N . ALA A 1 228 ? 4.801 -24.391 -0.978 1 98.88 228 ALA A N 1
ATOM 1779 C CA . ALA A 1 228 ? 5.664 -24.891 -2.047 1 98.88 228 ALA A CA 1
ATOM 1780 C C . ALA A 1 228 ? 5.582 -26.406 -2.16 1 98.88 228 ALA A C 1
ATOM 1782 O O . ALA A 1 228 ? 5.289 -27.094 -1.178 1 98.88 228 ALA A O 1
ATOM 1783 N N . SER A 1 229 ? 5.812 -26.875 -3.344 1 98.69 229 SER A N 1
ATOM 1784 C CA . SER A 1 229 ? 5.891 -28.312 -3.555 1 98.69 229 SER A CA 1
ATOM 1785 C C . SER A 1 229 ? 7.281 -28.844 -3.229 1 98.69 229 SER A C 1
ATOM 1787 O O . SER A 1 229 ? 7.449 -30.031 -2.953 1 98.69 229 SER A O 1
ATOM 1789 N N . GLY A 1 230 ? 8.234 -27.969 -3.342 1 98.19 230 GLY A N 1
ATOM 1790 C CA . GLY A 1 230 ? 9.625 -28.312 -3.082 1 98.19 230 GLY A CA 1
ATOM 1791 C C . GLY A 1 230 ? 10.578 -27.156 -3.354 1 98.19 230 GLY A C 1
ATOM 1792 O O . GLY A 1 230 ? 10.172 -26.109 -3.848 1 98.19 230 GLY A O 1
ATOM 1793 N N . ASN A 1 231 ? 11.844 -27.344 -2.904 1 98.06 231 ASN A N 1
ATOM 1794 C CA . ASN A 1 231 ? 12.938 -26.422 -3.191 1 98.06 231 ASN A CA 1
ATOM 1795 C C . ASN A 1 231 ? 13.953 -27.047 -4.145 1 98.06 231 ASN A C 1
ATOM 1797 O O . ASN A 1 231 ? 14.406 -28.172 -3.932 1 98.06 231 ASN A O 1
ATOM 1801 N N . HIS A 1 232 ? 14.273 -26.312 -5.234 1 97.44 232 HIS A N 1
ATOM 1802 C CA . HIS A 1 232 ? 15.312 -26.703 -6.18 1 97.44 232 HIS A CA 1
ATOM 1803 C C . HIS A 1 232 ? 16.125 -25.5 -6.648 1 97.44 232 HIS A C 1
ATOM 1805 O O . HIS A 1 232 ? 15.617 -24.375 -6.648 1 97.44 232 HIS A O 1
ATOM 1811 N N . THR A 1 233 ? 17.344 -25.797 -6.988 1 96.56 233 THR A N 1
ATOM 1812 C CA . THR A 1 233 ? 18.016 -24.781 -7.781 1 96.56 233 THR A CA 1
ATOM 1813 C C . THR A 1 233 ? 17.438 -24.703 -9.188 1 96.56 233 THR A C 1
ATOM 1815 O O . THR A 1 233 ? 16.844 -25.672 -9.664 1 96.56 233 THR A O 1
ATOM 1818 N N . VAL A 1 234 ? 17.641 -23.562 -9.789 1 96.75 234 VAL A N 1
ATOM 1819 C CA . VAL A 1 234 ? 17.141 -23.375 -11.148 1 96.75 234 VAL A CA 1
ATOM 1820 C C . VAL A 1 234 ? 17.797 -24.406 -12.078 1 96.75 234 VAL A C 1
ATOM 1822 O O . VAL A 1 234 ? 17.141 -24.922 -12.984 1 96.75 234 VAL A O 1
ATOM 1825 N N . GLY A 1 235 ? 19.047 -24.672 -11.852 1 97.19 235 GLY A N 1
ATOM 1826 C CA . GLY A 1 235 ? 19.719 -25.703 -12.625 1 97.19 235 GLY A CA 1
ATOM 1827 C C . GLY A 1 235 ? 19.109 -27.078 -12.461 1 97.19 235 GLY A C 1
ATOM 1828 O O . GLY A 1 235 ? 18.953 -27.812 -13.438 1 97.19 235 GLY A O 1
ATOM 1829 N N . GLU A 1 236 ? 18.781 -27.438 -11.273 1 97.88 236 GLU A N 1
ATOM 1830 C CA . GLU A 1 236 ? 18.141 -28.719 -11.016 1 97.88 236 GLU A CA 1
ATOM 1831 C C . GLU A 1 236 ? 16.781 -28.812 -11.711 1 97.88 236 GLU A C 1
ATOM 1833 O O . GLU A 1 236 ? 16.422 -29.859 -12.242 1 97.88 236 GLU A O 1
ATOM 1838 N N . VAL A 1 237 ? 16.062 -27.719 -11.664 1 98.31 237 VAL A N 1
ATOM 1839 C CA . VAL A 1 237 ? 14.766 -27.688 -12.344 1 98.31 237 VAL A CA 1
ATOM 1840 C C . VAL A 1 237 ? 14.961 -27.938 -13.836 1 98.31 237 VAL A C 1
ATOM 1842 O O . VAL A 1 237 ? 14.219 -28.703 -14.445 1 98.31 237 VAL A O 1
ATOM 1845 N N . ALA A 1 238 ? 15.938 -27.281 -14.383 1 98.25 238 ALA A N 1
ATOM 1846 C CA . ALA A 1 238 ? 16.234 -27.453 -15.805 1 98.25 238 ALA A CA 1
ATOM 1847 C C . ALA A 1 238 ? 16.531 -28.906 -16.125 1 98.25 238 ALA A C 1
ATOM 1849 O O . ALA A 1 238 ? 16.047 -29.438 -17.125 1 98.25 238 ALA A O 1
ATOM 1850 N N . ASP A 1 239 ? 17.312 -29.516 -15.297 1 98.25 239 ASP A N 1
ATOM 1851 C CA . ASP A 1 239 ? 17.672 -30.922 -15.492 1 98.25 239 ASP A CA 1
ATOM 1852 C C . ASP A 1 239 ? 16.438 -31.812 -15.43 1 98.25 239 ASP A C 1
ATOM 1854 O O . ASP A 1 239 ? 16.281 -32.719 -16.234 1 98.25 239 ASP A O 1
ATOM 1858 N N . LEU A 1 240 ? 15.625 -31.547 -14.477 1 98.25 240 LEU A N 1
ATOM 1859 C CA . LEU A 1 240 ? 14.43 -32.344 -14.281 1 98.25 240 LEU A CA 1
ATOM 1860 C C . LEU A 1 240 ? 13.469 -32.188 -15.461 1 98.25 240 LEU A C 1
ATOM 1862 O O . LEU A 1 240 ? 12.875 -33.188 -15.906 1 98.25 240 LEU A O 1
ATOM 1866 N N . VAL A 1 241 ? 13.305 -31 -15.953 1 98.56 241 VAL A N 1
ATOM 1867 C CA . VAL A 1 241 ? 12.461 -30.75 -17.125 1 98.56 241 VAL A CA 1
ATOM 1868 C C . VAL A 1 241 ? 13.055 -31.453 -18.344 1 98.56 241 VAL A C 1
ATOM 1870 O O . VAL A 1 241 ? 12.336 -32.125 -19.078 1 98.56 241 VAL A O 1
ATOM 1873 N N . LYS A 1 242 ? 14.383 -31.281 -18.5 1 98.25 242 LYS A N 1
ATOM 1874 C CA . LYS A 1 242 ? 15.094 -31.922 -19.594 1 98.25 242 LYS A CA 1
ATOM 1875 C C . LYS A 1 242 ? 14.867 -33.438 -19.594 1 98.25 242 LYS A C 1
ATOM 1877 O O . LYS A 1 242 ? 14.484 -34.031 -20.609 1 98.25 242 LYS A O 1
ATOM 1882 N N . PHE A 1 243 ? 15.062 -33.969 -18.5 1 97.81 243 PHE A N 1
ATOM 1883 C CA . PHE A 1 243 ? 14.945 -35.438 -18.359 1 97.81 243 PHE A CA 1
ATOM 1884 C C . PHE A 1 243 ? 13.531 -35.906 -18.688 1 97.81 243 PHE A C 1
ATOM 1886 O O . PHE A 1 243 ? 13.336 -36.906 -19.375 1 97.81 243 PHE A O 1
ATOM 1893 N N . ALA A 1 244 ? 12.562 -35.219 -18.125 1 97.69 244 ALA A N 1
ATOM 1894 C CA . ALA A 1 244 ? 11.164 -35.594 -18.328 1 97.69 244 ALA A CA 1
ATOM 1895 C C . ALA A 1 244 ? 10.789 -35.531 -19.812 1 97.69 244 ALA A C 1
ATOM 1897 O O . ALA A 1 244 ? 10.094 -36.406 -20.328 1 97.69 244 ALA A O 1
ATOM 1898 N N . VAL A 1 245 ? 11.227 -34.5 -20.469 1 97.69 245 VAL A N 1
ATOM 1899 C CA . VAL A 1 245 ? 10.922 -34.312 -21.891 1 97.69 245 VAL A CA 1
ATOM 1900 C C . VAL A 1 245 ? 11.625 -35.375 -22.719 1 97.69 245 VAL A C 1
ATOM 1902 O O . VAL A 1 245 ? 11.016 -35.969 -23.609 1 97.69 245 VAL A O 1
ATOM 1905 N N . GLU A 1 246 ? 12.852 -35.594 -22.391 1 98 246 GLU A N 1
ATOM 1906 C CA . GLU A 1 246 ? 13.625 -36.625 -23.109 1 98 246 GLU A CA 1
ATOM 1907 C C . GLU A 1 246 ? 13.031 -38 -22.922 1 98 246 GLU A C 1
ATOM 1909 O O . GLU A 1 246 ? 12.977 -38.812 -23.859 1 98 246 GLU A O 1
ATOM 1914 N N . GLU A 1 247 ? 12.672 -38.281 -21.75 1 96.81 247 GLU A N 1
ATOM 1915 C CA . GLU A 1 247 ? 12.07 -39.562 -21.438 1 96.81 247 GLU A CA 1
ATOM 1916 C C . GLU A 1 247 ? 10.773 -39.781 -22.234 1 96.81 247 GLU A C 1
ATOM 1918 O O . GLU A 1 247 ? 10.5 -40.875 -22.703 1 96.81 247 GLU A O 1
ATOM 1923 N N . GLU A 1 248 ? 10 -38.75 -22.328 1 96.06 248 GLU A N 1
ATOM 1924 C CA . GLU A 1 248 ? 8.688 -38.844 -22.969 1 96.06 248 GLU A CA 1
ATOM 1925 C C . GLU A 1 248 ? 8.812 -38.875 -24.484 1 96.06 248 GLU A C 1
ATOM 1927 O O . GLU A 1 248 ? 8.086 -39.625 -25.156 1 96.06 248 GLU A O 1
ATOM 1932 N N . PHE A 1 249 ? 9.75 -38.156 -25.062 1 96.31 249 PHE A N 1
ATOM 1933 C CA . PHE A 1 249 ? 9.719 -37.938 -26.5 1 96.31 249 PHE A CA 1
ATOM 1934 C C . PHE A 1 249 ? 10.953 -38.562 -27.156 1 96.31 249 PHE A C 1
ATOM 1936 O O . PHE A 1 249 ? 11.047 -38.625 -28.391 1 96.31 249 PHE A O 1
ATOM 1943 N N . GLY A 1 250 ? 11.891 -38.906 -26.438 1 95.38 250 GLY A N 1
ATOM 1944 C CA . GLY A 1 250 ? 13.094 -39.531 -26.953 1 95.38 250 GLY A CA 1
ATOM 1945 C C . GLY A 1 250 ? 14.047 -38.531 -27.625 1 95.38 250 GLY A C 1
ATOM 1946 O O . GLY A 1 250 ? 14.992 -38.938 -28.297 1 95.38 250 GLY A O 1
ATOM 1947 N N . GLN A 1 251 ? 13.859 -37.344 -27.578 1 93.5 251 GLN A N 1
ATOM 1948 C CA . GLN A 1 251 ? 14.719 -36.312 -28.172 1 93.5 251 GLN A CA 1
ATOM 1949 C C . GLN A 1 251 ? 15.734 -35.812 -27.156 1 93.5 251 GLN A C 1
ATOM 1951 O O . GLN A 1 251 ? 15.469 -35.812 -25.953 1 93.5 251 GLN A O 1
ATOM 1956 N N . LYS A 1 252 ? 16.859 -35.406 -27.656 1 96.38 252 LYS A N 1
ATOM 1957 C CA . LYS A 1 252 ? 17.859 -34.812 -26.797 1 96.38 252 LYS A CA 1
ATOM 1958 C C . LYS A 1 252 ? 17.656 -33.312 -26.641 1 96.38 252 LYS A C 1
ATOM 1960 O O . LYS A 1 252 ? 17.406 -32.594 -27.625 1 96.38 252 LYS A O 1
ATOM 1965 N N . ILE A 1 253 ? 17.625 -32.875 -25.453 1 97.81 253 ILE A N 1
ATOM 1966 C CA . ILE A 1 253 ? 17.453 -31.469 -25.141 1 97.81 253 ILE A CA 1
ATOM 1967 C C . ILE A 1 253 ? 18.766 -30.875 -24.656 1 97.81 253 ILE A C 1
ATOM 1969 O O . ILE A 1 253 ? 19.406 -31.422 -23.766 1 97.81 253 ILE A O 1
ATOM 1973 N N . ALA A 1 254 ? 19.203 -29.734 -25.188 1 97.62 254 ALA A N 1
ATOM 1974 C CA . ALA A 1 254 ? 20.438 -29.047 -24.781 1 97.62 254 ALA A CA 1
ATOM 1975 C C . ALA A 1 254 ? 20.156 -28.062 -23.656 1 97.62 254 ALA A C 1
ATOM 1977 O O . ALA A 1 254 ? 19.016 -27.625 -23.469 1 97.62 254 ALA A O 1
ATOM 1978 N N . LEU A 1 255 ? 21.172 -27.828 -22.844 1 96.94 255 LEU A N 1
ATOM 1979 C CA . LEU A 1 255 ? 21.125 -26.797 -21.828 1 96.94 255 LEU A CA 1
ATOM 1980 C C . LEU A 1 255 ? 22 -25.609 -22.234 1 96.94 255 LEU A C 1
ATOM 1982 O O . LEU A 1 255 ? 23.156 -25.797 -22.609 1 96.94 255 LEU A O 1
ATOM 1986 N N . ASP A 1 256 ? 21.438 -24.391 -22.266 1 96.69 256 ASP A N 1
ATOM 1987 C CA . ASP A 1 256 ? 22.156 -23.156 -22.516 1 96.69 256 ASP A CA 1
ATOM 1988 C C . ASP A 1 256 ? 22.266 -22.312 -21.25 1 96.69 256 ASP A C 1
ATOM 1990 O O . ASP A 1 256 ? 21.328 -21.594 -20.891 1 96.69 256 ASP A O 1
ATOM 1994 N N . ILE A 1 257 ? 23.422 -22.328 -20.609 1 94.94 257 ILE A N 1
ATOM 1995 C CA . ILE A 1 257 ? 23.641 -21.594 -19.375 1 94.94 257 ILE A CA 1
ATOM 1996 C C . ILE A 1 257 ? 24.188 -20.203 -19.688 1 94.94 257 ILE A C 1
ATOM 1998 O O . ILE A 1 257 ? 25.234 -20.062 -20.312 1 94.94 257 ILE A O 1
ATOM 2002 N N . LYS A 1 258 ? 23.547 -19.125 -19.281 1 92.31 258 LYS A N 1
ATOM 2003 C CA . LYS A 1 258 ? 23.875 -17.75 -19.656 1 92.31 258 LYS A CA 1
ATOM 2004 C C . LYS A 1 258 ? 24.688 -17.062 -18.562 1 92.31 258 LYS A C 1
ATOM 2006 O O . LYS A 1 258 ? 25.312 -16.031 -18.812 1 92.31 258 LYS A O 1
ATOM 2011 N N . HIS A 1 259 ? 24.766 -17.484 -17.328 1 88.5 259 HIS A N 1
ATOM 2012 C CA . HIS A 1 259 ? 25.5 -16.938 -16.188 1 88.5 259 HIS A CA 1
ATOM 2013 C C . HIS A 1 259 ? 25.062 -15.5 -15.898 1 88.5 259 HIS A C 1
ATOM 2015 O O . HIS A 1 259 ? 25.891 -14.609 -15.742 1 88.5 259 HIS A O 1
ATOM 2021 N N . ILE A 1 260 ? 23.797 -15.227 -15.984 1 87.94 260 ILE A N 1
ATOM 2022 C CA . ILE A 1 260 ? 23.203 -13.945 -15.641 1 87.94 260 ILE A CA 1
ATOM 2023 C C . ILE A 1 260 ? 22.734 -13.953 -14.188 1 87.94 260 ILE A C 1
ATOM 2025 O O . ILE A 1 260 ? 22.031 -14.875 -13.766 1 87.94 260 ILE A O 1
ATOM 2029 N N . ARG A 1 261 ? 23.156 -12.883 -13.469 1 82.62 261 ARG A N 1
ATOM 2030 C CA . ARG A 1 261 ? 22.828 -12.805 -12.047 1 82.62 261 ARG A CA 1
ATOM 2031 C C . ARG A 1 261 ? 21.328 -12.578 -11.852 1 82.62 261 ARG A C 1
ATOM 2033 O O . ARG A 1 261 ? 20.688 -11.898 -12.648 1 82.62 261 ARG A O 1
ATOM 2040 N N . ASP A 1 262 ? 20.828 -13.156 -10.766 1 84 262 ASP A N 1
ATOM 2041 C CA . ASP A 1 262 ? 19.422 -12.984 -10.367 1 84 262 ASP A CA 1
ATOM 2042 C C . ASP A 1 262 ? 19.312 -12.25 -9.031 1 84 262 ASP A C 1
ATOM 2044 O O . ASP A 1 262 ? 20.141 -12.453 -8.141 1 84 262 ASP A O 1
ATOM 2048 N N . ALA A 1 263 ? 18.312 -11.445 -8.883 1 78.25 263 ALA A N 1
ATOM 2049 C CA . ALA A 1 263 ? 18.125 -10.633 -7.684 1 78.25 263 ALA A CA 1
ATOM 2050 C C . ALA A 1 263 ? 17.422 -11.422 -6.594 1 78.25 263 ALA A C 1
ATOM 2052 O O . ALA A 1 263 ? 17.328 -10.969 -5.449 1 78.25 263 ALA A O 1
ATOM 2053 N N . ARG A 1 264 ? 17.047 -12.68 -6.84 1 87.56 264 ARG A N 1
ATOM 2054 C CA . ARG A 1 264 ? 16.328 -13.531 -5.902 1 87.56 264 ARG A CA 1
ATOM 2055 C C . ARG A 1 264 ? 17.047 -14.867 -5.703 1 87.56 264 ARG A C 1
ATOM 2057 O O . ARG A 1 264 ? 17.578 -15.438 -6.656 1 87.56 264 ARG A O 1
ATOM 2064 N N . ASN A 1 265 ? 17.016 -15.273 -4.547 1 94.44 265 ASN A N 1
ATOM 2065 C CA . ASN A 1 265 ? 17.562 -16.547 -4.098 1 94.44 265 ASN A CA 1
ATOM 2066 C C . ASN A 1 265 ? 17.047 -16.922 -2.711 1 94.44 265 ASN A C 1
ATOM 2068 O O . ASN A 1 265 ? 17.391 -16.281 -1.719 1 94.44 265 ASN A O 1
ATOM 2072 N N . TYR A 1 266 ? 16.172 -17.969 -2.725 1 95.31 266 TYR A N 1
ATOM 2073 C CA . TYR A 1 266 ? 15.633 -18.344 -1.425 1 95.31 266 TYR A CA 1
ATOM 2074 C C . TYR A 1 266 ? 15.047 -19.766 -1.471 1 95.31 266 TYR A C 1
ATOM 2076 O O . TYR A 1 266 ? 14.594 -20.219 -2.523 1 95.31 266 TYR A O 1
ATOM 2084 N N . LYS A 1 267 ? 15.141 -20.469 -0.341 1 96.81 267 LYS A N 1
ATOM 2085 C CA . LYS A 1 267 ? 14.445 -21.703 0.004 1 96.81 267 LYS A CA 1
ATOM 2086 C C . LYS A 1 267 ? 13.492 -21.484 1.178 1 96.81 267 LYS A C 1
ATOM 2088 O O . LYS A 1 267 ? 13.797 -20.719 2.098 1 96.81 267 LYS A O 1
ATOM 2093 N N . VAL A 1 268 ? 12.367 -22.25 1.082 1 98.44 268 VAL A N 1
ATOM 2094 C CA . VAL A 1 268 ? 11.414 -21.953 2.148 1 98.44 268 VAL A CA 1
ATOM 2095 C C . VAL A 1 268 ? 10.969 -23.266 2.811 1 98.44 268 VAL A C 1
ATOM 2097 O O . VAL A 1 268 ? 10.891 -24.297 2.16 1 98.44 268 VAL A O 1
ATOM 2100 N N . SER A 1 269 ? 10.742 -23.219 4.129 1 98.69 269 SER A N 1
ATOM 2101 C CA . SER A 1 269 ? 10.078 -24.281 4.875 1 98.69 269 SER A CA 1
ATOM 2102 C C . SER A 1 269 ? 8.562 -24.141 4.805 1 98.69 269 SER A C 1
ATOM 2104 O O . SER A 1 269 ? 8.031 -23.016 4.887 1 98.69 269 SER A O 1
ATOM 2106 N N . ILE A 1 270 ? 7.898 -25.281 4.652 1 98.81 270 ILE A N 1
ATOM 2107 C CA . ILE A 1 270 ? 6.441 -25.234 4.613 1 98.81 270 ILE A CA 1
ATOM 2108 C C . ILE A 1 270 ? 5.871 -25.891 5.871 1 98.81 270 ILE A C 1
ATOM 2110 O O . ILE A 1 270 ? 4.707 -26.297 5.891 1 98.81 270 ILE A O 1
ATOM 2114 N N . GLU A 1 271 ? 6.629 -26.031 6.863 1 98.75 271 GLU A N 1
ATOM 2115 C CA . GLU A 1 271 ? 6.242 -26.75 8.07 1 98.75 271 GLU A CA 1
ATOM 2116 C C . GLU A 1 271 ? 4.996 -26.141 8.711 1 98.75 271 GLU A C 1
ATOM 2118 O O . GLU A 1 271 ? 4.117 -26.859 9.18 1 98.75 271 GLU A O 1
ATOM 2123 N N . ARG A 1 272 ? 4.918 -24.859 8.797 1 98.81 272 ARG A N 1
ATOM 2124 C CA . ARG A 1 272 ? 3.754 -24.203 9.375 1 98.81 272 ARG A CA 1
ATOM 2125 C C . ARG A 1 272 ? 2.482 -24.578 8.617 1 98.81 272 ARG A C 1
ATOM 2127 O O . ARG A 1 272 ? 1.449 -24.859 9.227 1 98.81 272 ARG A O 1
ATOM 2134 N N . ALA A 1 273 ? 2.527 -24.516 7.301 1 98.88 273 ALA A N 1
ATOM 2135 C CA . ALA A 1 273 ? 1.371 -24.859 6.48 1 98.88 273 ALA A CA 1
ATOM 2136 C C . ALA A 1 273 ? 0.978 -26.328 6.684 1 98.88 273 ALA A C 1
ATOM 2138 O O . ALA A 1 273 ? -0.21 -26.656 6.73 1 98.88 273 ALA A O 1
ATOM 2139 N N . LYS A 1 274 ? 1.957 -27.203 6.785 1 98.75 274 LYS A N 1
ATOM 2140 C CA . LYS A 1 274 ? 1.702 -28.609 7.031 1 98.75 274 LYS A CA 1
ATOM 2141 C C . LYS A 1 274 ? 0.979 -28.828 8.359 1 98.75 274 LYS A C 1
ATOM 2143 O O . LYS A 1 274 ? -0.014 -29.547 8.43 1 98.75 274 LYS A O 1
ATOM 2148 N N . THR A 1 275 ? 1.438 -28.156 9.336 1 98.5 275 THR A N 1
ATOM 2149 C CA . THR A 1 275 ? 0.974 -28.391 10.703 1 98.5 275 THR A CA 1
ATOM 2150 C C . THR A 1 275 ? -0.365 -27.703 10.945 1 98.5 275 THR A C 1
ATOM 2152 O O . THR A 1 275 ? -1.261 -28.266 11.57 1 98.5 275 THR A O 1
ATOM 2155 N N . ILE A 1 276 ? -0.567 -26.5 10.438 1 98.62 276 ILE A N 1
ATOM 2156 C CA . ILE A 1 276 ? -1.717 -25.688 10.812 1 98.62 276 ILE A CA 1
ATOM 2157 C C . ILE A 1 276 ? -2.826 -25.859 9.773 1 98.62 276 ILE A C 1
ATOM 2159 O O . ILE A 1 276 ? -4.004 -25.938 10.125 1 98.62 276 ILE A O 1
ATOM 2163 N N . LEU A 1 277 ? -2.447 -25.938 8.492 1 98.69 277 LEU A N 1
ATOM 2164 C CA . LEU A 1 277 ? -3.453 -25.969 7.438 1 98.69 277 LEU A CA 1
ATOM 2165 C C . LEU A 1 277 ? -3.619 -27.391 6.891 1 98.69 277 LEU A C 1
ATOM 2167 O O . LEU A 1 277 ? -4.477 -27.641 6.039 1 98.69 277 LEU A O 1
ATOM 2171 N N . SER A 1 278 ? -2.711 -28.312 7.324 1 98.5 278 SER A N 1
ATOM 2172 C CA . SER A 1 278 ? -2.695 -29.656 6.785 1 98.5 278 SER A CA 1
ATOM 2173 C C . SER A 1 278 ? -2.412 -29.656 5.285 1 98.5 278 SER A C 1
ATOM 2175 O O . SER A 1 278 ? -3.096 -30.328 4.516 1 98.5 278 SER A O 1
ATOM 2177 N N . PHE A 1 279 ? -1.57 -28.812 4.902 1 98.69 279 PHE A N 1
ATOM 2178 C CA . PHE A 1 279 ? -1.11 -28.75 3.52 1 98.69 279 PHE A CA 1
ATOM 2179 C C . PHE A 1 279 ? 0.022 -29.734 3.273 1 98.69 279 PHE A C 1
ATOM 2181 O O . PHE A 1 279 ? 1.109 -29.594 3.836 1 98.69 279 PHE A O 1
ATOM 2188 N N . HIS A 1 280 ? -0.236 -30.719 2.467 1 98.38 280 HIS A N 1
ATOM 2189 C CA . HIS A 1 280 ? 0.736 -31.75 2.119 1 98.38 280 HIS A CA 1
ATOM 2190 C C . HIS A 1 280 ? 0.917 -31.844 0.607 1 98.38 280 HIS A C 1
ATOM 2192 O O . HIS A 1 280 ? 0.214 -32.625 -0.058 1 98.38 280 HIS A O 1
ATOM 2198 N N . PRO A 1 281 ? 1.869 -31.078 0.098 1 98.25 281 PRO A N 1
ATOM 2199 C CA . PRO A 1 281 ? 2.088 -31.125 -1.35 1 98.25 281 PRO A CA 1
ATOM 2200 C C . PRO A 1 281 ? 2.539 -32.5 -1.83 1 98.25 281 PRO A C 1
ATOM 2202 O O . PRO A 1 281 ? 3.23 -33.219 -1.101 1 98.25 281 PRO A O 1
ATOM 2205 N N . HIS A 1 282 ? 2.186 -32.875 -3.088 1 96.75 282 HIS A N 1
ATOM 2206 C CA . HIS A 1 282 ? 2.469 -34.219 -3.578 1 96.75 282 HIS A CA 1
ATOM 2207 C C . HIS A 1 282 ? 3.055 -34.156 -4.984 1 96.75 282 HIS A C 1
ATOM 2209 O O . HIS A 1 282 ? 3.393 -35.219 -5.551 1 96.75 282 HIS A O 1
ATOM 2215 N N . HIS A 1 283 ? 3.209 -33.094 -5.555 1 98.06 283 HIS A N 1
ATOM 2216 C CA . HIS A 1 283 ? 3.635 -33 -6.949 1 98.06 283 HIS A CA 1
ATOM 2217 C C . HIS A 1 283 ? 5.102 -32.594 -7.055 1 98.06 283 HIS A C 1
ATOM 2219 O O . HIS A 1 283 ? 5.625 -31.906 -6.18 1 98.06 283 HIS A O 1
ATOM 2225 N N . SER A 1 284 ? 5.723 -33.094 -8.078 1 98 284 SER A N 1
ATOM 2226 C CA . SER A 1 284 ? 7.121 -32.812 -8.398 1 98 284 SER A CA 1
ATOM 2227 C C . SER A 1 284 ? 7.246 -32.062 -9.711 1 98 284 SER A C 1
ATOM 2229 O O . SER A 1 284 ? 6.254 -31.859 -10.422 1 98 284 SER A O 1
ATOM 2231 N N . VAL A 1 285 ? 8.516 -31.609 -9.984 1 98.31 285 VAL A N 1
ATOM 2232 C CA . VAL A 1 285 ? 8.766 -30.953 -11.266 1 98.31 285 VAL A CA 1
ATOM 2233 C C . VAL A 1 285 ? 8.406 -31.906 -12.406 1 98.31 285 VAL A C 1
ATOM 2235 O O . VAL A 1 285 ? 7.793 -31.484 -13.391 1 98.31 285 VAL A O 1
ATOM 2238 N N . LYS A 1 286 ? 8.695 -33.125 -12.234 1 97.44 286 LYS A N 1
ATOM 2239 C CA . LYS A 1 286 ? 8.375 -34.125 -13.25 1 97.44 286 LYS A CA 1
ATOM 2240 C C . LYS A 1 286 ? 6.867 -34.25 -13.461 1 97.44 286 LYS A C 1
ATOM 2242 O O . LYS A 1 286 ? 6.402 -34.344 -14.602 1 97.44 286 LYS A O 1
ATOM 2247 N N . SER A 1 287 ? 6.156 -34.281 -12.383 1 97.25 287 SER A N 1
ATOM 2248 C CA . SER A 1 287 ? 4.707 -34.375 -12.508 1 97.25 287 SER A CA 1
ATOM 2249 C C . SER A 1 287 ? 4.125 -33.156 -13.188 1 97.25 287 SER A C 1
ATOM 2251 O O . SER A 1 287 ? 3.137 -33.219 -13.914 1 97.25 287 SER A O 1
ATOM 2253 N N . ILE A 1 288 ? 4.699 -31.953 -12.93 1 98.25 288 ILE A N 1
ATOM 2254 C CA . ILE A 1 288 ? 4.281 -30.719 -13.594 1 98.25 288 ILE A CA 1
ATOM 2255 C C . ILE A 1 288 ? 4.477 -30.875 -15.102 1 98.25 288 ILE A C 1
ATOM 2257 O O . ILE A 1 288 ? 3.564 -30.578 -15.883 1 98.25 288 ILE A O 1
ATOM 2261 N N . VAL A 1 289 ? 5.641 -31.359 -15.5 1 98.06 289 VAL A N 1
ATOM 2262 C CA . VAL A 1 289 ? 5.969 -31.516 -16.906 1 98.06 289 VAL A CA 1
ATOM 2263 C C . VAL A 1 289 ? 5.016 -32.531 -17.562 1 98.06 289 VAL A C 1
ATOM 2265 O O . VAL A 1 289 ? 4.535 -32.312 -18.672 1 98.06 289 VAL A O 1
ATOM 2268 N N . ARG A 1 290 ? 4.719 -33.562 -16.875 1 97.25 290 ARG A N 1
ATOM 2269 C CA . ARG A 1 290 ? 3.785 -34.562 -17.391 1 97.25 290 ARG A CA 1
ATOM 2270 C C . ARG A 1 290 ? 2.4 -33.969 -17.594 1 97.25 290 ARG A C 1
ATOM 2272 O O . ARG A 1 290 ? 1.729 -34.281 -18.578 1 97.25 290 ARG A O 1
ATOM 2279 N N . SER A 1 291 ? 2.01 -33.219 -16.625 1 96.38 291 SER A N 1
ATOM 2280 C CA . SER A 1 291 ? 0.731 -32.5 -16.766 1 96.38 291 SER A CA 1
ATOM 2281 C C . SER A 1 291 ? 0.719 -31.594 -17.969 1 96.38 291 SER A C 1
ATOM 2283 O O . SER A 1 291 ? -0.273 -31.531 -18.703 1 96.38 291 SER A O 1
ATOM 2285 N N . LEU A 1 292 ? 1.802 -30.875 -18.203 1 97.75 292 LEU A N 1
ATOM 2286 C CA . LEU A 1 292 ? 1.921 -30 -19.375 1 97.75 292 LEU A CA 1
ATOM 2287 C C . LEU A 1 292 ? 1.85 -30.812 -20.656 1 97.75 292 LEU A C 1
ATOM 2289 O O . LEU A 1 292 ? 1.142 -30.422 -21.594 1 97.75 292 LEU A O 1
ATOM 2293 N N . ILE A 1 293 ? 2.488 -31.953 -20.703 1 97.12 293 ILE A N 1
ATOM 2294 C CA . ILE A 1 293 ? 2.504 -32.812 -21.875 1 97.12 293 ILE A CA 1
ATOM 2295 C C . ILE A 1 293 ? 1.094 -33.344 -22.156 1 97.12 293 ILE A C 1
ATOM 2297 O O . ILE A 1 293 ? 0.629 -33.281 -23.297 1 97.12 293 ILE A O 1
ATOM 2301 N N . SER A 1 294 ? 0.406 -33.75 -21.094 1 96.69 294 SER A N 1
ATOM 2302 C CA . SER A 1 294 ? -0.926 -34.312 -21.234 1 96.69 294 SER A CA 1
ATOM 2303 C C . SER A 1 294 ? -1.93 -33.312 -21.75 1 96.69 294 SER A C 1
ATOM 2305 O O . SER A 1 294 ? -2.988 -33.656 -22.266 1 96.69 294 SER A O 1
ATOM 2307 N N . ASN A 1 295 ? -1.595 -32 -21.594 1 96.25 295 ASN A N 1
ATOM 2308 C CA . ASN A 1 295 ? -2.541 -30.969 -21.969 1 96.25 295 ASN A CA 1
ATOM 2309 C C . ASN A 1 295 ? -2.014 -30.125 -23.125 1 96.25 295 ASN A C 1
ATOM 2311 O O . ASN A 1 295 ? -2.516 -29.016 -23.375 1 96.25 295 ASN A O 1
ATOM 2315 N N . MET A 1 296 ? -1.032 -30.562 -23.766 1 93.38 2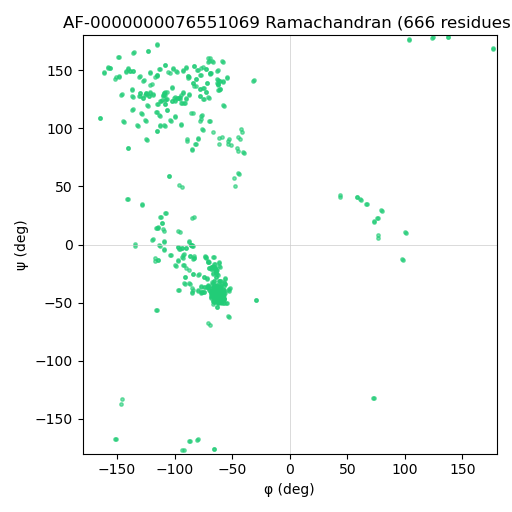96 MET A N 1
ATOM 2316 C CA . MET A 1 296 ? -0.362 -29.797 -24.812 1 93.38 296 MET A CA 1
ATOM 2317 C C . MET A 1 296 ? -1.329 -29.469 -25.953 1 93.38 296 MET A C 1
ATOM 2319 O O . MET A 1 296 ? -1.198 -28.422 -26.594 1 93.38 296 MET A O 1
ATOM 2323 N N . ASP A 1 297 ? -2.309 -30.312 -26.234 1 93.44 297 ASP A N 1
ATOM 2324 C CA . ASP A 1 297 ? -3.285 -30.109 -27.297 1 93.44 297 ASP A CA 1
ATOM 2325 C C . ASP A 1 297 ? -4.148 -28.875 -27.016 1 93.44 297 ASP A C 1
ATOM 2327 O O . ASP A 1 297 ? -4.676 -28.25 -27.953 1 93.44 297 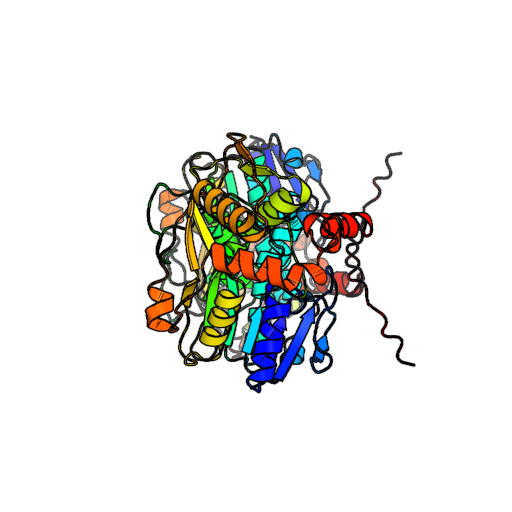ASP A O 1
ATOM 2331 N N . LYS A 1 298 ? -4.293 -28.438 -25.797 1 92.88 298 LYS A N 1
ATOM 2332 C CA . LYS A 1 298 ? -5.145 -27.328 -25.391 1 92.88 298 LYS A CA 1
ATOM 2333 C C . LYS A 1 298 ? -4.383 -26 -25.438 1 92.88 298 LYS A C 1
ATOM 2335 O O . LYS A 1 298 ? -4.992 -24.938 -25.469 1 92.88 298 LYS A O 1
ATOM 2340 N N . CYS A 1 299 ? -3.062 -26.125 -25.406 1 89.75 299 CYS A N 1
ATOM 2341 C CA . CYS A 1 299 ? -2.262 -24.922 -25.297 1 89.75 299 CYS A CA 1
ATOM 2342 C C . CYS A 1 299 ? -1.005 -25.016 -26.156 1 89.75 299 CYS A C 1
ATOM 2344 O O . CYS A 1 299 ? 0.063 -24.547 -25.75 1 89.75 299 CYS A O 1
ATOM 2346 N N . GLY A 1 300 ? -1.112 -25.578 -27.312 1 88.69 300 GLY A N 1
ATOM 2347 C CA . GLY A 1 300 ? 0.042 -25.891 -28.141 1 88.69 300 GLY A CA 1
ATOM 2348 C C . GLY A 1 300 ? 0.521 -24.703 -28.969 1 88.69 300 GLY A C 1
ATOM 2349 O O . GLY A 1 300 ? 1.607 -24.75 -29.547 1 88.69 300 GLY A O 1
ATOM 2350 N N . ASP A 1 301 ? -0.252 -23.609 -29.016 1 92.44 301 ASP A N 1
ATOM 2351 C CA . ASP A 1 301 ? 0.193 -22.406 -29.719 1 92.44 301 ASP A CA 1
ATOM 2352 C C . ASP A 1 301 ? 1.134 -21.578 -28.844 1 92.44 301 ASP A C 1
ATOM 2354 O O . ASP A 1 301 ? 0.736 -20.547 -28.297 1 92.44 301 ASP A O 1
ATOM 2358 N N . TRP A 1 302 ? 2.379 -21.922 -28.906 1 92.12 302 TRP A N 1
ATOM 2359 C CA . TRP A 1 302 ? 3.379 -21.391 -27.984 1 92.12 302 TRP A CA 1
ATOM 2360 C C . TRP A 1 302 ? 3.545 -19.891 -28.156 1 92.12 302 TRP A C 1
ATOM 2362 O O . TRP A 1 302 ? 4.008 -19.203 -27.25 1 92.12 302 TRP A O 1
ATOM 2372 N N . ASP A 1 303 ? 3.186 -19.328 -29.297 1 92.88 303 ASP A N 1
ATOM 2373 C CA . ASP A 1 303 ? 3.459 -17.938 -29.609 1 92.88 303 ASP A CA 1
ATOM 2374 C C . ASP A 1 303 ? 2.25 -17.062 -29.297 1 92.88 303 ASP A C 1
ATOM 2376 O O . ASP A 1 303 ? 2.305 -15.836 -29.453 1 92.88 303 ASP A O 1
ATOM 2380 N N . ASN A 1 304 ? 1.175 -17.688 -28.891 1 94.44 304 ASN A N 1
ATOM 2381 C CA . ASN A 1 304 ? 0 -16.906 -28.516 1 94.44 304 ASN A CA 1
ATOM 2382 C C . ASN A 1 304 ? 0.317 -15.906 -27.406 1 94.44 304 ASN A C 1
ATOM 2384 O O . ASN A 1 304 ? 0.703 -16.297 -26.312 1 94.44 304 ASN A O 1
ATOM 2388 N N . PRO A 1 305 ? 0.143 -14.609 -27.672 1 93.5 305 PRO A N 1
ATOM 2389 C CA . PRO A 1 305 ? 0.51 -13.586 -26.688 1 93.5 305 PRO A CA 1
ATOM 2390 C C . PRO A 1 305 ? -0.268 -13.711 -25.375 1 93.5 305 PRO A C 1
ATOM 2392 O O . PRO A 1 305 ? 0.196 -13.25 -24.328 1 93.5 305 PRO A O 1
ATOM 2395 N N . LYS A 1 306 ? -1.355 -14.383 -25.375 1 93.38 306 LYS A N 1
ATOM 2396 C CA . LYS A 1 306 ? -2.197 -14.508 -24.188 1 93.38 306 LYS A CA 1
ATOM 2397 C C . LYS A 1 306 ? -1.502 -15.336 -23.094 1 93.38 306 LYS A C 1
ATOM 2399 O O . LYS A 1 306 ? -1.881 -15.273 -21.922 1 93.38 306 LYS A O 1
ATOM 2404 N N . TYR A 1 307 ? -0.495 -16.125 -23.516 1 95.81 307 TYR A N 1
ATOM 2405 C CA . TYR A 1 307 ? 0.18 -17.016 -22.578 1 95.81 307 TYR A CA 1
ATOM 2406 C C . TYR A 1 307 ? 1.321 -16.297 -21.875 1 95.81 307 TYR A C 1
ATOM 2408 O O . TYR A 1 307 ? 2.031 -16.891 -21.062 1 95.81 307 TYR A O 1
ATOM 2416 N N . TYR A 1 308 ? 1.452 -14.969 -22.203 1 95.94 308 TYR A N 1
ATOM 2417 C CA . TYR A 1 308 ? 2.518 -14.148 -21.641 1 95.94 308 TYR A CA 1
ATOM 2418 C C . TYR A 1 308 ? 1.96 -12.859 -21.047 1 95.94 308 TYR A C 1
ATOM 2420 O O . TYR A 1 308 ? 1.535 -11.969 -21.766 1 95.94 308 TYR A O 1
ATOM 2428 N N . ASN A 1 309 ? 2.059 -12.758 -19.703 1 94.81 309 ASN A N 1
ATOM 2429 C CA . ASN A 1 309 ? 1.426 -11.633 -19.016 1 94.81 309 ASN A CA 1
ATOM 2430 C C . ASN A 1 309 ? 1.963 -10.297 -19.516 1 94.81 309 ASN A C 1
ATOM 2432 O O . ASN A 1 309 ? 1.193 -9.359 -19.75 1 94.81 309 ASN A O 1
ATOM 2436 N N . ILE A 1 310 ? 3.285 -10.242 -19.688 1 93.81 310 ILE A N 1
ATOM 2437 C CA . ILE A 1 310 ? 3.906 -8.961 -20.031 1 93.81 310 ILE A CA 1
ATOM 2438 C C . ILE A 1 310 ? 3.455 -8.523 -21.422 1 93.81 310 ILE A C 1
ATOM 2440 O O . ILE A 1 310 ? 3.283 -7.328 -21.672 1 93.81 310 ILE A O 1
ATOM 2444 N N . HIS A 1 311 ? 3.225 -9.5 -22.297 1 93.62 311 HIS A N 1
ATOM 2445 C CA . HIS A 1 311 ? 2.77 -9.148 -23.641 1 93.62 311 HIS A CA 1
ATOM 2446 C C . HIS A 1 311 ? 1.37 -8.547 -23.609 1 93.62 311 HIS A C 1
ATOM 2448 O O . HIS A 1 311 ? 1.119 -7.52 -24.25 1 93.62 311 HIS A O 1
ATOM 2454 N N . VAL A 1 312 ? 0.571 -9.141 -22.859 1 92.94 312 VAL A N 1
ATOM 2455 C CA . VAL A 1 312 ? -0.797 -8.648 -22.734 1 92.94 312 VAL A CA 1
ATOM 2456 C C . VAL A 1 312 ? -0.795 -7.297 -22.031 1 92.94 312 VAL A C 1
ATOM 2458 O O . VAL A 1 312 ? -1.469 -6.359 -22.469 1 92.94 312 VAL A O 1
ATOM 2461 N N . PHE A 1 313 ? -0.027 -7.172 -21.031 1 92.69 313 PHE A N 1
ATOM 2462 C CA . PHE A 1 313 ? 0.033 -5.969 -20.219 1 92.69 313 PHE A CA 1
ATOM 2463 C C . PHE A 1 313 ? 0.523 -4.781 -21.031 1 92.69 313 PHE A C 1
ATOM 2465 O O . PHE A 1 313 ? -0.055 -3.693 -20.969 1 92.69 313 PHE A O 1
ATOM 2472 N N . LYS A 1 314 ? 1.529 -4.988 -21.781 1 92.44 314 LYS A N 1
ATOM 2473 C CA . LYS A 1 314 ? 2.064 -3.934 -22.641 1 92.44 314 LYS A CA 1
ATOM 2474 C C . LYS A 1 314 ? 1.036 -3.492 -23.672 1 92.44 314 LYS A C 1
ATOM 2476 O O . LYS A 1 314 ? 0.915 -2.301 -23.969 1 92.44 314 LYS A O 1
ATOM 2481 N N . ALA A 1 315 ? 0.355 -4.441 -24.219 1 90.62 315 ALA A N 1
ATOM 2482 C CA . ALA A 1 315 ? -0.667 -4.133 -25.203 1 90.62 315 ALA A CA 1
ATOM 2483 C C . ALA A 1 315 ? -1.782 -3.283 -24.609 1 90.62 315 ALA A C 1
ATOM 2485 O O . ALA A 1 315 ? -2.291 -2.365 -25.25 1 90.62 315 ALA A O 1
ATOM 2486 N N . LEU A 1 316 ? -2.109 -3.607 -23.375 1 88.12 316 LEU A N 1
ATOM 2487 C CA . LEU A 1 316 ? -3.15 -2.863 -22.688 1 88.12 316 LEU A CA 1
ATOM 2488 C C . LEU A 1 316 ? -2.703 -1.433 -22.406 1 88.12 316 LEU A C 1
ATOM 2490 O O . LEU A 1 316 ? -3.504 -0.498 -22.5 1 88.12 316 LEU A O 1
ATOM 2494 N N . GLU A 1 317 ? -1.47 -1.296 -21.969 1 84.88 317 GLU A N 1
ATOM 2495 C CA . GLU A 1 317 ? -0.926 0.018 -21.641 1 84.88 317 GLU A CA 1
ATOM 2496 C C . GLU A 1 317 ? -0.806 0.894 -22.891 1 84.88 317 GLU A C 1
ATOM 2498 O O . GLU A 1 317 ? -0.913 2.119 -22.797 1 84.88 317 GLU A O 1
ATOM 2503 N N . ASN A 1 318 ? -0.5 0.263 -23.984 1 77.06 318 ASN A N 1
ATOM 2504 C CA . ASN A 1 318 ? -0.381 0.995 -25.25 1 77.06 318 ASN A CA 1
ATOM 2505 C C . ASN A 1 318 ? -1.742 1.458 -25.75 1 77.06 318 ASN A C 1
ATOM 2507 O O . ASN A 1 318 ? -1.834 2.455 -26.469 1 77.06 318 ASN A O 1
ATOM 2511 N N . LEU A 1 319 ? -2.723 0.625 -25.547 1 64.25 319 LEU A N 1
ATOM 2512 C CA . LEU A 1 319 ? -4.07 0.981 -25.984 1 64.25 319 LEU A CA 1
ATOM 2513 C C . LEU A 1 319 ? -4.648 2.086 -25.094 1 64.25 319 LEU A C 1
ATOM 2515 O O . LEU A 1 319 ? -5.559 2.805 -25.516 1 64.25 319 LEU A O 1
ATOM 2519 N N . THR A 1 320 ? -4.203 2.074 -23.922 1 55.88 320 THR A N 1
ATOM 2520 C CA . THR A 1 320 ? -4.68 3.1 -23 1 55.88 320 THR A CA 1
ATOM 2521 C C . THR A 1 320 ? -3.613 4.168 -22.781 1 55.88 320 THR A C 1
ATOM 2523 O O . THR A 1 320 ? -2.746 4.016 -21.922 1 55.88 320 THR A O 1
ATOM 2526 N N . PRO A 1 321 ? -3.182 4.816 -23.766 1 42.69 321 PRO A N 1
ATOM 2527 C CA . PRO A 1 321 ? -2.117 5.801 -23.547 1 42.69 321 PRO A CA 1
ATOM 2528 C C . PRO A 1 321 ? -2.18 6.457 -22.172 1 42.69 321 PRO A C 1
ATOM 2530 O O . PRO A 1 321 ? -3.248 6.512 -21.562 1 42.69 321 PRO A O 1
ATOM 2533 N N . THR A 1 322 ? -0.913 6.699 -21.516 1 40.91 322 THR A N 1
ATOM 2534 C CA . THR A 1 322 ? -0.602 7.047 -20.141 1 40.91 322 THR A CA 1
ATOM 2535 C C . THR A 1 322 ? -1.741 7.844 -19.516 1 40.91 322 THR A C 1
ATOM 2537 O O . THR A 1 322 ? -1.812 7.98 -18.281 1 40.91 322 THR A O 1
ATOM 2540 N N . GLY A 1 323 ? -2.205 8.828 -20.234 1 36.06 323 GLY A N 1
ATOM 2541 C CA . GLY A 1 323 ? -2.926 9.898 -19.578 1 36.06 323 GLY A CA 1
ATOM 2542 C C . GLY A 1 323 ? -4.246 9.453 -18.969 1 36.06 323 GLY A C 1
ATOM 2543 O O . GLY A 1 323 ? -4.723 10.031 -18 1 36.06 323 GLY A O 1
ATOM 2544 N N . THR A 1 324 ? -5.109 8.648 -19.812 1 33.06 324 THR A N 1
ATOM 2545 C CA . THR A 1 324 ? -6.52 8.438 -19.5 1 33.06 324 THR A CA 1
ATOM 2546 C C . THR A 1 324 ? -6.715 7.117 -18.766 1 33.06 324 THR A C 1
ATOM 2548 O O . THR A 1 324 ? -6.711 6.051 -19.375 1 33.06 324 THR A O 1
ATOM 2551 N N . TYR A 1 325 ? -6.02 6.852 -17.766 1 31.73 325 TYR A N 1
ATOM 2552 C CA . TYR A 1 325 ? -6.586 5.723 -17.031 1 31.73 325 TYR A CA 1
ATOM 2553 C C . TYR A 1 325 ? -8.094 5.871 -16.891 1 31.73 325 TYR A C 1
ATOM 2555 O O . TYR A 1 325 ? -8.57 6.621 -16.031 1 31.73 325 TYR A O 1
ATOM 2563 N N . ALA A 1 326 ? -8.789 5.91 -17.984 1 28.97 326 ALA A N 1
ATOM 2564 C CA . ALA A 1 326 ? -10.25 5.793 -17.984 1 28.97 326 ALA A CA 1
ATOM 2565 C C . ALA A 1 326 ? -10.688 4.449 -17.406 1 28.97 326 ALA A C 1
ATOM 2567 O O . ALA A 1 326 ? -10.312 3.393 -17.922 1 28.97 326 ALA A O 1
ATOM 2568 N N . PHE A 1 327 ? -10.938 4.352 -16.172 1 28.05 327 PHE A N 1
ATOM 2569 C CA . PHE A 1 327 ? -11.797 3.271 -15.703 1 28.05 327 PHE A CA 1
ATOM 2570 C C . PHE A 1 327 ? -12.977 3.062 -16.656 1 28.05 327 PHE A C 1
ATOM 2572 O O . PHE A 1 327 ? -13.781 3.969 -16.859 1 28.05 327 PHE A O 1
ATOM 2579 N N . SER A 1 328 ? -12.781 2.379 -17.781 1 26.7 328 SER A N 1
ATOM 2580 C CA . SER A 1 328 ? -13.766 2.029 -18.797 1 26.7 328 SER A CA 1
ATOM 2581 C C . SER A 1 328 ? -15.07 1.556 -18.156 1 26.7 328 SER A C 1
ATOM 2583 O O . SER A 1 328 ? -15.07 0.64 -17.328 1 26.7 328 SER A O 1
ATOM 2585 N N . GLN A 1 329 ? -16.062 2.354 -18.047 1 26.25 329 GLN A N 1
ATOM 2586 C CA . GLN A 1 329 ? -17.438 1.9 -17.906 1 26.25 329 GLN A CA 1
ATOM 2587 C C . GLN A 1 329 ? -17.812 0.943 -19.031 1 26.25 329 GLN A C 1
ATOM 2589 O O . GLN A 1 329 ? -17.797 1.318 -20.203 1 26.25 329 GLN A O 1
ATOM 2594 N N . VAL A 1 330 ? -17.547 -0.378 -18.922 1 23.31 330 VAL A N 1
ATOM 2595 C CA . VAL A 1 330 ? -18.328 -1.245 -19.812 1 23.31 330 VAL A CA 1
ATOM 2596 C C . VAL A 1 330 ? -19.812 -0.961 -19.641 1 23.31 330 VAL A C 1
ATOM 2598 O O . VAL A 1 330 ? -20.375 -1.191 -18.562 1 23.31 330 VAL A O 1
ATOM 2601 N N . ALA A 1 331 ? -20.469 0.014 -20.391 1 28.11 331 ALA A N 1
ATOM 2602 C CA . ALA A 1 331 ? -21.906 0.126 -20.641 1 28.11 331 ALA A CA 1
ATOM 2603 C C . ALA A 1 331 ? -22.5 -1.224 -21.016 1 28.11 331 ALA A C 1
ATOM 2605 O O . ALA A 1 331 ? -22.172 -1.784 -22.062 1 28.11 331 ALA A O 1
ATOM 2606 N N . GLY A 1 332 ? -22.828 -2.182 -20.031 1 22.14 332 GLY A N 1
ATOM 2607 C CA . GLY A 1 332 ? -23.75 -3.27 -20.312 1 22.14 332 GLY A CA 1
ATOM 2608 C C . GLY A 1 332 ? -25 -2.822 -21.047 1 22.14 332 GLY A C 1
ATOM 2609 O O . GLY A 1 332 ? -25.672 -1.873 -20.641 1 22.14 332 GLY A O 1
ATOM 2610 N N . GLY A 1 333 ? -24.938 -2.9 -22.359 1 21.61 333 GLY A N 1
ATOM 2611 C CA . GLY A 1 333 ? -26.078 -2.982 -23.266 1 21.61 333 GLY A CA 1
ATOM 2612 C C . GLY A 1 333 ? -27.094 -4.023 -22.828 1 21.61 333 GLY A C 1
ATOM 2613 O O . GLY A 1 333 ? -26.859 -5.223 -23 1 21.61 333 GLY A O 1
ATOM 2614 N N . THR A 1 334 ? -27.594 -4.113 -21.656 1 18.88 334 THR A N 1
ATOM 2615 C CA . THR A 1 334 ? -28.891 -4.789 -21.703 1 18.88 334 THR A CA 1
ATOM 2616 C C . THR A 1 334 ? -29.922 -3.934 -22.438 1 18.88 334 THR A C 1
ATOM 2618 O O . THR A 1 334 ? -30.188 -2.797 -22.047 1 18.88 334 THR A O 1
ATOM 2621 N N . ARG A 1 335 ? -30.047 -4.293 -23.75 1 16.38 335 ARG A N 1
ATOM 2622 C CA . ARG A 1 335 ? -31.438 -4.508 -24.156 1 16.38 335 ARG A CA 1
ATOM 2623 C C . ARG A 1 335 ? -32 -5.785 -23.547 1 16.38 335 ARG A C 1
ATOM 2625 O O . ARG A 1 335 ? -31.312 -6.809 -23.484 1 16.38 335 ARG A O 1
ATOM 2632 N N . MET B 1 1 ? 22.109 21.953 -0.729 1 95.69 1 MET B N 1
ATOM 2633 C CA . MET B 1 1 ? 21.328 20.734 -0.703 1 95.69 1 MET B CA 1
ATOM 2634 C C . MET B 1 1 ? 20 20.906 -1.44 1 95.69 1 MET B C 1
ATOM 2636 O O . MET B 1 1 ? 19.328 21.922 -1.268 1 95.69 1 MET B O 1
ATOM 2640 N N . ARG B 1 2 ? 19.703 20.078 -2.383 1 98 2 ARG B N 1
ATOM 2641 C CA . ARG B 1 2 ? 18.484 20.156 -3.18 1 98 2 ARG B CA 1
ATOM 2642 C C . ARG B 1 2 ? 17.453 19.156 -2.678 1 98 2 ARG B C 1
ATOM 2644 O O . ARG B 1 2 ? 17.734 17.953 -2.568 1 98 2 ARG B O 1
ATOM 2651 N N . ILE B 1 3 ? 16.234 19.656 -2.381 1 98.75 3 ILE B N 1
ATOM 2652 C CA . ILE B 1 3 ? 15.188 18.828 -1.765 1 98.75 3 ILE B CA 1
ATOM 2653 C C . ILE B 1 3 ? 13.922 18.875 -2.619 1 98.75 3 ILE B C 1
ATOM 2655 O O . ILE B 1 3 ? 13.516 19.953 -3.078 1 98.75 3 ILE B O 1
ATOM 2659 N N . LEU B 1 4 ? 13.359 17.688 -2.93 1 98.88 4 LEU B N 1
ATOM 2660 C CA . LEU B 1 4 ? 12.039 17.578 -3.553 1 98.88 4 LEU B CA 1
ATOM 2661 C C . LEU B 1 4 ? 10.961 17.344 -2.504 1 98.88 4 LEU B C 1
ATOM 2663 O O . LEU B 1 4 ? 11.078 16.438 -1.683 1 98.88 4 LEU B O 1
ATOM 2667 N N . ILE B 1 5 ? 9.945 18.203 -2.504 1 98.88 5 ILE B N 1
ATOM 2668 C CA . ILE B 1 5 ? 8.836 18.031 -1.576 1 98.88 5 ILE B CA 1
ATOM 2669 C C . ILE B 1 5 ? 7.562 17.688 -2.35 1 98.88 5 ILE B C 1
ATOM 2671 O O . ILE B 1 5 ? 7.055 18.5 -3.121 1 98.88 5 ILE B O 1
ATOM 2675 N N . ALA B 1 6 ? 7.113 16.438 -2.172 1 98.81 6 ALA B N 1
ATOM 2676 C CA . ALA B 1 6 ? 5.809 16.047 -2.701 1 98.81 6 ALA B CA 1
ATOM 2677 C C . ALA B 1 6 ? 4.68 16.562 -1.818 1 98.81 6 ALA B C 1
ATOM 2679 O O . ALA B 1 6 ? 4.672 16.328 -0.607 1 98.81 6 ALA B O 1
ATOM 2680 N N . GLY B 1 7 ? 3.744 17.234 -2.412 1 98.12 7 GLY B N 1
ATOM 2681 C CA . GLY B 1 7 ? 2.676 17.828 -1.634 1 98.12 7 GLY B CA 1
ATOM 2682 C C . GLY B 1 7 ? 3.084 19.141 -0.973 1 98.12 7 GLY B C 1
ATOM 2683 O O . GLY B 1 7 ? 2.559 19.5 0.083 1 98.12 7 GLY B O 1
ATOM 2684 N N . GLY B 1 8 ? 3.982 19.797 -1.586 1 98.19 8 GLY B N 1
ATOM 2685 C CA . GLY B 1 8 ? 4.551 21 -0.972 1 98.19 8 GLY B CA 1
ATOM 2686 C C . GLY B 1 8 ? 3.58 22.156 -0.909 1 98.19 8 GLY B C 1
ATOM 2687 O O . GLY B 1 8 ? 3.768 23.094 -0.123 1 98.19 8 GLY B O 1
ATOM 2688 N N . ALA B 1 9 ? 2.582 22.125 -1.705 1 97.44 9 ALA B N 1
ATOM 2689 C CA . ALA B 1 9 ? 1.63 23.234 -1.741 1 97.44 9 ALA B CA 1
ATOM 2690 C C . ALA B 1 9 ? 0.547 23.047 -0.681 1 97.44 9 ALA B C 1
ATOM 2692 O O . ALA B 1 9 ? -0.328 23.906 -0.531 1 97.44 9 ALA B O 1
ATOM 2693 N N . GLY B 1 10 ? 0.616 22 0.044 1 97.25 10 GLY B N 1
ATOM 2694 C CA . GLY B 1 10 ? -0.375 21.719 1.07 1 97.25 10 GLY B CA 1
ATOM 2695 C C . GLY B 1 10 ? -0.134 22.5 2.355 1 97.25 10 GLY B C 1
ATOM 2696 O O . GLY B 1 10 ? 0.637 23.453 2.375 1 97.25 10 GLY B O 1
ATOM 2697 N N . TYR B 1 11 ? -0.825 22.125 3.439 1 97.75 11 TYR B N 1
ATOM 2698 C CA . TYR B 1 11 ? -0.882 22.828 4.719 1 97.75 11 TYR B CA 1
ATOM 2699 C C . TYR B 1 11 ? 0.496 22.891 5.367 1 97.75 11 TYR B C 1
ATOM 2701 O O . TYR B 1 11 ? 0.966 23.969 5.734 1 97.75 11 TYR B O 1
ATOM 2709 N N . VAL B 1 12 ? 1.179 21.781 5.48 1 98.38 12 VAL B N 1
ATOM 2710 C CA . VAL B 1 12 ? 2.484 21.719 6.129 1 98.38 12 VAL B CA 1
ATOM 2711 C C . VAL B 1 12 ? 3.557 22.266 5.191 1 98.38 12 VAL B C 1
ATOM 2713 O O . VAL B 1 12 ? 4.43 23.031 5.613 1 98.38 12 VAL B O 1
ATOM 2716 N N . GLY B 1 13 ? 3.471 21.922 3.896 1 98.38 13 GLY B N 1
ATOM 2717 C CA . GLY B 1 13 ? 4.461 22.344 2.922 1 98.38 13 GLY B CA 1
ATOM 2718 C C . GLY B 1 13 ? 4.535 23.859 2.768 1 98.38 13 GLY B C 1
ATOM 2719 O O . GLY B 1 13 ? 5.625 24.422 2.693 1 98.38 13 GLY B O 1
ATOM 2720 N N . SER B 1 14 ? 3.41 24.5 2.75 1 97.19 14 SER B N 1
ATOM 2721 C CA . SER B 1 14 ? 3.363 25.938 2.529 1 97.19 14 SER B CA 1
ATOM 2722 C C . SER B 1 14 ? 4.004 26.703 3.686 1 97.19 14 SER B C 1
ATOM 2724 O O . SER B 1 14 ? 4.492 27.812 3.508 1 97.19 14 SER B O 1
ATOM 2726 N N . ALA B 1 15 ? 4.023 26.094 4.863 1 97.81 15 ALA B N 1
ATOM 2727 C CA . ALA B 1 15 ? 4.699 26.672 6.016 1 97.81 15 ALA B CA 1
ATOM 2728 C C . ALA B 1 15 ? 6.176 26.281 6.047 1 97.81 15 ALA B C 1
ATOM 2730 O O . ALA B 1 15 ? 7.027 27.062 6.469 1 97.81 15 ALA B O 1
ATOM 2731 N N . LEU B 1 16 ? 6.5 25.109 5.598 1 98.62 16 LEU B N 1
ATOM 2732 C CA . LEU B 1 16 ? 7.836 24.531 5.684 1 98.62 16 LEU B CA 1
ATOM 2733 C C . LEU B 1 16 ? 8.766 25.156 4.648 1 98.62 16 LEU B C 1
ATOM 2735 O O . LEU B 1 16 ? 9.922 25.453 4.945 1 98.62 16 LEU B O 1
ATOM 2739 N N . ILE B 1 17 ? 8.312 25.391 3.451 1 98.56 17 ILE B N 1
ATOM 2740 C CA . ILE B 1 17 ? 9.133 25.719 2.293 1 98.56 17 ILE B CA 1
ATOM 2741 C C . ILE B 1 17 ? 9.781 27.094 2.498 1 98.56 17 ILE B C 1
ATOM 2743 O O . ILE B 1 17 ? 11 27.234 2.35 1 98.56 17 ILE B O 1
ATOM 2747 N N . PRO B 1 18 ? 9.008 28.172 2.912 1 97.69 18 PRO B N 1
ATOM 2748 C CA . PRO B 1 18 ? 9.672 29.453 3.164 1 97.69 18 PRO B CA 1
ATOM 2749 C C . PRO B 1 18 ? 10.789 29.344 4.203 1 97.69 18 PRO B C 1
ATOM 2751 O O . PRO B 1 18 ? 11.836 29.969 4.059 1 97.69 18 PRO B O 1
ATOM 2754 N N . HIS B 1 19 ? 10.547 28.562 5.234 1 97.62 19 HIS B N 1
ATOM 2755 C CA . HIS B 1 19 ? 11.531 28.359 6.289 1 97.62 19 HIS B CA 1
ATOM 2756 C C . HIS B 1 19 ? 12.805 27.719 5.738 1 97.62 19 HIS B C 1
ATOM 2758 O O . HIS B 1 19 ? 13.914 28.141 6.078 1 97.62 19 HIS B O 1
ATOM 2764 N N . LEU B 1 20 ? 12.68 26.719 4.883 1 98.12 20 LEU B N 1
ATOM 2765 C CA . LEU B 1 20 ? 13.812 26.016 4.309 1 98.12 20 LEU B CA 1
ATOM 2766 C C . LEU B 1 20 ? 14.578 26.906 3.332 1 98.12 20 LEU B C 1
ATOM 2768 O O . LEU B 1 20 ? 15.805 26.875 3.285 1 98.12 20 LEU B O 1
ATOM 2772 N N . LEU B 1 21 ? 13.836 27.688 2.541 1 97.56 21 LEU B N 1
ATOM 2773 C CA . LEU B 1 21 ? 14.469 28.625 1.621 1 97.56 21 LEU B CA 1
ATOM 2774 C C . LEU B 1 21 ? 15.336 29.625 2.379 1 97.56 21 LEU B C 1
ATOM 2776 O O . LEU B 1 21 ? 16.469 29.906 1.971 1 97.56 21 LEU B O 1
ATOM 2780 N N . ASP B 1 22 ? 14.828 30.094 3.453 1 96.5 22 ASP B N 1
ATOM 2781 C CA . ASP B 1 22 ? 15.547 31.047 4.289 1 96.5 22 ASP B CA 1
ATOM 2782 C C . ASP B 1 22 ? 16.828 30.438 4.84 1 96.5 22 ASP B C 1
ATOM 2784 O O . ASP B 1 22 ? 17.797 31.141 5.133 1 96.5 22 ASP B O 1
ATOM 2788 N N . ARG B 1 23 ? 16.859 29.156 4.973 1 96.75 23 ARG B N 1
ATOM 2789 C CA . ARG B 1 23 ? 18.016 28.453 5.516 1 96.75 23 ARG B CA 1
ATOM 2790 C C . ARG B 1 23 ? 19 28.062 4.41 1 96.75 23 ARG B C 1
ATOM 2792 O O . ARG B 1 23 ? 20.016 27.438 4.676 1 96.75 23 ARG B O 1
ATOM 2799 N N . GLY B 1 24 ? 18.641 28.344 3.213 1 96.5 24 GLY B N 1
ATOM 2800 C CA . GLY B 1 24 ? 19.578 28.203 2.117 1 96.5 24 GLY B CA 1
ATOM 2801 C C . GLY B 1 24 ? 19.391 26.922 1.314 1 96.5 24 GLY B C 1
ATOM 2802 O O . GLY B 1 24 ? 20.188 26.594 0.447 1 96.5 24 GLY B O 1
ATOM 2803 N N . TYR B 1 25 ? 18.328 26.203 1.511 1 97.56 25 TYR B N 1
ATOM 2804 C CA . TYR B 1 25 ? 18.062 24.984 0.741 1 97.56 25 TYR B CA 1
ATOM 2805 C C . TYR B 1 25 ? 17.469 25.328 -0.623 1 97.56 25 TYR B C 1
ATOM 2807 O O . TYR B 1 25 ? 16.828 26.375 -0.783 1 97.56 25 TYR B O 1
ATOM 2815 N N . THR B 1 26 ? 17.734 24.5 -1.616 1 97.94 26 THR B N 1
ATOM 2816 C CA . THR B 1 26 ? 17.047 24.562 -2.904 1 97.94 26 THR B CA 1
ATOM 2817 C C . THR B 1 26 ? 15.852 23.609 -2.924 1 97.94 26 THR B C 1
ATOM 2819 O O . THR B 1 26 ? 16.016 22.406 -2.707 1 97.94 26 THR B O 1
ATOM 2822 N N . ILE B 1 27 ? 14.664 24.203 -3.18 1 98.38 27 ILE B N 1
ATOM 2823 C CA . ILE B 1 27 ? 13.453 23.422 -3.02 1 98.38 27 ILE B CA 1
ATOM 2824 C C . ILE B 1 27 ? 12.719 23.328 -4.352 1 98.38 27 ILE B C 1
ATOM 2826 O O . ILE B 1 27 ? 12.523 24.344 -5.031 1 98.38 27 ILE B O 1
ATOM 2830 N N . ASP B 1 28 ? 12.352 22.141 -4.793 1 98.56 28 ASP B N 1
ATOM 2831 C CA . ASP B 1 28 ? 11.352 21.875 -5.82 1 98.56 28 ASP B CA 1
ATOM 2832 C C . ASP B 1 28 ? 10.133 21.172 -5.23 1 98.56 28 ASP B C 1
ATOM 2834 O O . ASP B 1 28 ? 10.234 20.484 -4.203 1 98.56 28 ASP B O 1
ATOM 2838 N N . VAL B 1 29 ? 8.953 21.422 -5.887 1 98.56 29 VAL B N 1
ATOM 2839 C CA . VAL B 1 29 ? 7.703 20.859 -5.367 1 98.56 29 VAL B CA 1
ATOM 2840 C C . VAL B 1 29 ? 7.008 20.047 -6.457 1 98.56 29 VAL B C 1
ATOM 2842 O O . VAL B 1 29 ? 6.93 20.484 -7.609 1 98.56 29 VAL B O 1
ATOM 2845 N N . VAL B 1 30 ? 6.617 18.828 -6.109 1 98.31 30 VAL B N 1
ATOM 2846 C CA . VAL B 1 30 ? 5.656 18.078 -6.914 1 98.31 30 VAL B CA 1
ATOM 2847 C C . VAL B 1 30 ? 4.281 18.125 -6.254 1 98.31 30 VAL B C 1
ATOM 2849 O O . VAL B 1 30 ? 4.145 17.812 -5.07 1 98.31 30 VAL B O 1
ATOM 2852 N N . ASP B 1 31 ? 3.322 18.594 -6.977 1 97.88 31 ASP B N 1
ATOM 2853 C CA . ASP B 1 31 ? 1.985 18.766 -6.418 1 97.88 31 ASP B CA 1
ATOM 2854 C C . ASP B 1 31 ? 0.929 18.797 -7.52 1 97.88 31 ASP B C 1
ATOM 2856 O O . ASP B 1 31 ? 1.227 19.141 -8.664 1 97.88 31 ASP B O 1
ATOM 2860 N N . LEU B 1 32 ? -0.233 18.391 -7.129 1 95.75 32 LEU B N 1
ATOM 2861 C CA . LEU B 1 32 ? -1.361 18.469 -8.047 1 95.75 32 LEU B CA 1
ATOM 2862 C C . LEU B 1 32 ? -2.117 19.781 -7.863 1 95.75 32 LEU B C 1
ATOM 2864 O O . LEU B 1 32 ? -2.992 20.109 -8.664 1 95.75 32 LEU B O 1
ATOM 2868 N N . PHE B 1 33 ? -1.956 20.469 -6.816 1 95.38 33 PHE B N 1
ATOM 2869 C CA . PHE B 1 33 ? -2.494 21.781 -6.492 1 95.38 33 PHE B CA 1
ATOM 2870 C C . PHE B 1 33 ? -4.012 21.719 -6.344 1 95.38 33 PHE B C 1
ATOM 2872 O O . PHE B 1 33 ? -4.711 22.656 -6.734 1 95.38 33 PHE B O 1
ATOM 2879 N N . TRP B 1 34 ? -4.473 20.578 -5.805 1 91.44 34 TRP B N 1
ATOM 2880 C CA . TRP B 1 34 ? -5.898 20.422 -5.535 1 91.44 34 TRP B CA 1
ATOM 2881 C C . TRP B 1 34 ? -6.406 21.547 -4.629 1 91.44 34 TRP B C 1
ATOM 2883 O O . TRP B 1 34 ? -7.559 21.969 -4.734 1 91.44 34 TRP B O 1
ATOM 2893 N N . PHE B 1 35 ? -5.535 22.062 -3.799 1 91.25 35 PHE B N 1
ATOM 2894 C CA . PHE B 1 35 ? -5.969 22.953 -2.736 1 91.25 35 PHE B CA 1
ATOM 2895 C C . PHE B 1 35 ? -5.41 24.359 -2.949 1 91.25 35 PHE B C 1
ATOM 2897 O O . PHE B 1 35 ? -5.371 25.172 -2.02 1 91.25 35 PHE B O 1
ATOM 2904 N N . GLY B 1 36 ? -4.906 24.656 -4.086 1 91.06 36 GLY B N 1
ATOM 2905 C CA . GLY B 1 36 ? -4.352 25.953 -4.402 1 91.06 36 GLY B CA 1
ATOM 2906 C C . GLY B 1 36 ? -2.836 25.984 -4.41 1 91.06 36 GLY B C 1
ATOM 2907 O O . GLY B 1 36 ? -2.195 24.938 -4.215 1 91.06 36 GLY B O 1
ATOM 2908 N N . ASN B 1 37 ? -2.303 27.078 -4.75 1 93.5 37 ASN B N 1
ATOM 2909 C CA . ASN B 1 37 ? -0.863 27.281 -4.852 1 93.5 37 ASN B CA 1
ATOM 2910 C C . ASN B 1 37 ? -0.428 28.562 -4.145 1 93.5 37 ASN B C 1
ATOM 2912 O O . ASN B 1 37 ? -0.539 29.656 -4.707 1 93.5 37 ASN B O 1
ATOM 2916 N N . ASP B 1 38 ? 0.124 28.391 -2.955 1 92 38 ASP B N 1
ATOM 2917 C CA . ASP B 1 38 ? 0.628 29.516 -2.182 1 92 38 ASP B CA 1
ATOM 2918 C C . ASP B 1 38 ? 2.15 29.469 -2.07 1 92 38 ASP B C 1
ATOM 2920 O O . ASP B 1 38 ? 2.727 30.031 -1.134 1 92 38 ASP B O 1
ATOM 2924 N N . LEU B 1 39 ? 2.766 28.812 -2.988 1 93.94 39 LEU B N 1
ATOM 2925 C CA . LEU B 1 39 ? 4.211 28.625 -2.953 1 93.94 39 LEU B CA 1
ATOM 2926 C C . LEU B 1 39 ? 4.934 29.922 -3.289 1 93.94 39 LEU B C 1
ATOM 2928 O O . LEU B 1 39 ? 4.426 30.734 -4.07 1 93.94 39 LEU B O 1
ATOM 2932 N N . PRO B 1 40 ? 6.129 30.078 -2.738 1 92.31 40 PRO B N 1
ATOM 2933 C CA . PRO B 1 40 ? 6.953 31.219 -3.141 1 92.31 40 PRO B CA 1
ATOM 2934 C C . PRO B 1 40 ? 7.418 31.125 -4.59 1 92.31 40 PRO B C 1
ATOM 2936 O O . PRO B 1 40 ? 7.504 30.031 -5.148 1 92.31 40 PRO B O 1
ATOM 2939 N N . HIS B 1 41 ? 7.75 32.25 -5.203 1 85.5 41 HIS B N 1
ATOM 2940 C CA . HIS B 1 41 ? 8.086 32.344 -6.617 1 85.5 41 HIS B CA 1
ATOM 2941 C C . HIS B 1 41 ? 9.391 31.625 -6.926 1 85.5 41 HIS B C 1
ATOM 2943 O O . HIS B 1 41 ? 9.594 31.141 -8.047 1 85.5 41 HIS B O 1
ATOM 2949 N N . TYR B 1 42 ? 10.289 31.344 -6.082 1 87 42 TYR B N 1
ATOM 2950 C CA . TYR B 1 42 ? 11.609 30.797 -6.387 1 87 42 TYR B CA 1
ATOM 2951 C C . TYR B 1 42 ? 11.617 29.281 -6.219 1 87 42 TYR B C 1
ATOM 2953 O O . TYR B 1 42 ? 12.656 28.641 -6.391 1 87 42 TYR B O 1
ATOM 2961 N N . VAL B 1 43 ? 10.469 28.734 -6.09 1 94.12 43 VAL B N 1
ATOM 2962 C CA . VAL B 1 43 ? 10.383 27.281 -5.914 1 94.12 43 VAL B CA 1
ATOM 2963 C C . VAL B 1 43 ? 10.078 26.609 -7.254 1 94.12 43 VAL B C 1
ATOM 2965 O O . VAL B 1 43 ? 9.234 27.094 -8.016 1 94.12 43 VAL B O 1
ATOM 2968 N N . GLY B 1 44 ? 10.906 25.609 -7.695 1 95.31 44 GLY B N 1
ATOM 2969 C CA . GLY B 1 44 ? 10.547 24.812 -8.852 1 95.31 44 GLY B CA 1
ATOM 2970 C C . GLY B 1 44 ? 9.281 24 -8.648 1 95.31 44 GLY B C 1
ATOM 2971 O O . GLY B 1 44 ? 9.047 23.469 -7.559 1 95.31 44 GLY B O 1
ATOM 2972 N N . VAL B 1 45 ? 8.445 23.984 -9.758 1 95.88 45 VAL B N 1
ATOM 2973 C CA . VAL B 1 45 ? 7.152 23.312 -9.648 1 95.88 45 VAL B CA 1
ATOM 2974 C C . VAL B 1 45 ? 7.047 22.219 -10.703 1 95.88 45 VAL B C 1
ATOM 2976 O O . VAL B 1 45 ? 7.309 22.453 -11.883 1 95.88 45 VAL B O 1
ATOM 2979 N N . ILE B 1 46 ? 6.719 21.047 -10.227 1 96.12 46 ILE B N 1
ATOM 2980 C CA . ILE B 1 46 ? 6.355 19.906 -11.07 1 96.12 46 ILE B CA 1
ATOM 2981 C C . ILE B 1 46 ? 4.895 19.531 -10.828 1 96.12 46 ILE B C 1
ATOM 2983 O O . ILE B 1 46 ? 4.582 18.812 -9.875 1 96.12 46 ILE B O 1
ATOM 2987 N N . GLU B 1 47 ? 4.035 20 -11.672 1 96.38 47 GLU B N 1
ATOM 2988 C CA . GLU B 1 47 ? 2.621 19.688 -11.508 1 96.38 47 GLU B CA 1
ATOM 2989 C C . GLU B 1 47 ? 2.279 18.344 -12.164 1 96.38 47 GLU B C 1
ATOM 2991 O O . GLU B 1 47 ? 1.771 18.312 -13.289 1 96.38 47 GLU B O 1
ATOM 2996 N N . LYS B 1 48 ? 2.545 17.266 -11.484 1 96.19 48 LYS B N 1
ATOM 2997 C CA . LYS B 1 48 ? 2.336 15.898 -11.953 1 96.19 48 LYS B CA 1
ATOM 2998 C C . LYS B 1 48 ? 1.839 15 -10.82 1 96.19 48 LYS B C 1
ATOM 3000 O O . LYS B 1 48 ? 2.096 15.273 -9.648 1 96.19 48 LYS B O 1
ATOM 3005 N N . ASN B 1 49 ? 1.051 14.031 -11.258 1 96.75 49 ASN B N 1
ATOM 3006 C CA . ASN B 1 49 ? 0.77 12.938 -10.336 1 96.75 49 ASN B CA 1
ATOM 3007 C C . ASN B 1 49 ? 2.039 12.18 -9.961 1 96.75 49 ASN B C 1
ATOM 3009 O O . ASN B 1 49 ? 2.9 11.945 -10.812 1 96.75 49 ASN B O 1
ATOM 3013 N N . ILE B 1 50 ? 2.145 11.859 -8.742 1 97.81 50 ILE B N 1
ATOM 3014 C CA . ILE B 1 50 ? 3.316 11.141 -8.242 1 97.81 50 ILE B CA 1
ATOM 3015 C C . ILE B 1 50 ? 3.553 9.891 -9.086 1 97.81 50 ILE B C 1
ATOM 3017 O O . ILE B 1 50 ? 4.699 9.531 -9.367 1 97.81 50 ILE B O 1
ATOM 3021 N N . PHE B 1 51 ? 2.521 9.219 -9.5 1 96.94 51 PHE B N 1
ATOM 3022 C CA . PHE B 1 51 ? 2.613 7.953 -10.227 1 96.94 51 PHE B CA 1
ATOM 3023 C C . PHE B 1 51 ? 3.098 8.18 -11.648 1 96.94 51 PHE B C 1
ATOM 3025 O O . PHE B 1 51 ? 3.428 7.227 -12.359 1 96.94 51 PHE B O 1
ATOM 3032 N N . ASP B 1 52 ? 3.123 9.438 -12.055 1 96.69 52 ASP B N 1
ATOM 3033 C CA . ASP B 1 52 ? 3.598 9.766 -13.398 1 96.69 52 ASP B CA 1
ATOM 3034 C C . ASP B 1 52 ? 5.086 10.117 -13.383 1 96.69 52 ASP B C 1
ATOM 3036 O O . ASP B 1 52 ? 5.68 10.367 -14.43 1 96.69 52 ASP B O 1
ATOM 3040 N N . LEU B 1 53 ? 5.652 10.125 -12.25 1 97.94 53 LEU B N 1
ATOM 3041 C CA . LEU B 1 53 ? 7.082 10.398 -12.125 1 97.94 53 LEU B CA 1
ATOM 3042 C C . LEU B 1 53 ? 7.898 9.133 -12.383 1 97.94 53 LEU B C 1
ATOM 3044 O O . LEU B 1 53 ? 7.395 8.016 -12.203 1 97.94 53 LEU B O 1
ATOM 3048 N N . GLN B 1 54 ? 9.109 9.336 -12.82 1 97.38 54 GLN B N 1
ATOM 3049 C CA . GLN B 1 54 ? 10.102 8.281 -12.984 1 97.38 54 GLN B CA 1
ATOM 3050 C C . GLN B 1 54 ? 11.359 8.578 -12.18 1 97.38 54 GLN B C 1
ATOM 3052 O O . GLN B 1 54 ? 11.539 9.695 -11.688 1 97.38 54 GLN B O 1
ATOM 3057 N N . ALA B 1 55 ? 12.227 7.57 -12.016 1 97.56 55 ALA B N 1
ATOM 3058 C CA . ALA B 1 55 ? 13.461 7.746 -11.258 1 97.56 55 ALA B CA 1
ATOM 3059 C C . ALA B 1 55 ? 14.297 8.891 -11.82 1 97.56 55 ALA B C 1
ATOM 3061 O O . ALA B 1 55 ? 14.93 9.633 -11.07 1 97.56 55 ALA B O 1
ATOM 3062 N N . SER B 1 56 ? 14.227 9.039 -13.141 1 97.81 56 SER B N 1
ATOM 3063 C CA . SER B 1 56 ? 15.008 10.078 -13.797 1 97.81 56 SER B CA 1
ATOM 3064 C C . SER B 1 56 ? 14.562 11.469 -13.359 1 97.81 56 SER B C 1
ATOM 3066 O O . SER B 1 56 ? 15.359 12.406 -13.32 1 97.81 56 SER B O 1
ATOM 3068 N N . ASP B 1 57 ? 13.289 11.594 -12.984 1 98.06 57 ASP B N 1
ATOM 3069 C CA . ASP B 1 57 ? 12.758 12.875 -12.531 1 98.06 57 ASP B CA 1
ATOM 3070 C C . ASP B 1 57 ? 13.328 13.258 -11.164 1 98.06 57 ASP B C 1
ATOM 3072 O O . ASP B 1 57 ? 13.227 14.414 -10.742 1 98.06 57 ASP B O 1
ATOM 3076 N N . LEU B 1 58 ? 13.953 12.305 -10.422 1 98.5 58 LEU B N 1
ATOM 3077 C CA . LEU B 1 58 ? 14.414 12.539 -9.062 1 98.5 58 LEU B CA 1
ATOM 3078 C C . LEU B 1 58 ? 15.938 12.602 -9.008 1 98.5 58 LEU B C 1
ATOM 3080 O O . LEU B 1 58 ? 16.516 12.758 -7.934 1 98.5 58 LEU B O 1
ATOM 3084 N N . SER B 1 59 ? 16.531 12.484 -10.195 1 97.75 59 SER B N 1
ATOM 3085 C CA . SER B 1 59 ? 17.984 12.57 -10.258 1 97.75 59 SER B CA 1
ATOM 3086 C C . SER B 1 59 ? 18.469 13.938 -9.781 1 97.75 59 SER B C 1
ATOM 3088 O O . SER B 1 59 ? 17.922 14.969 -10.164 1 97.75 59 SER B O 1
ATOM 3090 N N . GLY B 1 60 ? 19.453 13.914 -8.938 1 97.81 60 GLY B N 1
ATOM 3091 C CA . GLY B 1 60 ? 20.078 15.156 -8.508 1 97.81 60 GLY B CA 1
ATOM 3092 C C . GLY B 1 60 ? 19.547 15.656 -7.176 1 97.81 60 GLY B C 1
ATOM 3093 O O . GLY B 1 60 ? 20.141 16.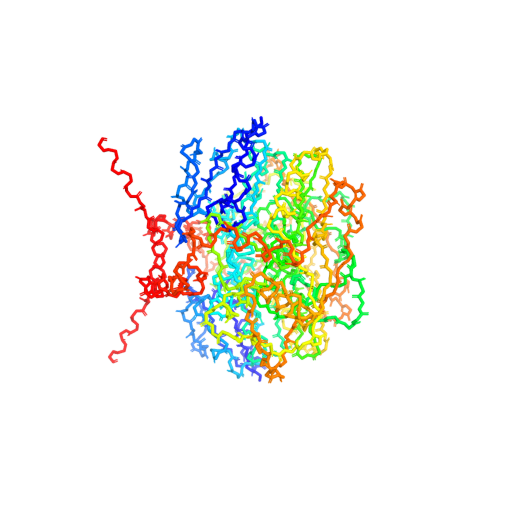531 -6.555 1 97.81 60 GLY B O 1
ATOM 3094 N N . TYR B 1 61 ? 18.469 15.133 -6.668 1 98.69 61 TYR B N 1
ATOM 3095 C CA . TYR B 1 61 ? 17.969 15.531 -5.355 1 98.69 61 TYR B CA 1
ATOM 3096 C C . TYR B 1 61 ? 18.719 14.797 -4.246 1 98.69 61 TYR B C 1
ATOM 3098 O O . TYR B 1 61 ? 19.016 13.609 -4.375 1 98.69 61 TYR B O 1
ATOM 3106 N N . ASP B 1 62 ? 18.953 15.492 -3.199 1 98.69 62 ASP B N 1
ATOM 3107 C CA . ASP B 1 62 ? 19.609 14.906 -2.031 1 98.69 62 ASP B CA 1
ATOM 3108 C C . ASP B 1 62 ? 18.594 14.211 -1.124 1 98.69 62 ASP B C 1
ATOM 3110 O O . ASP B 1 62 ? 18.875 13.164 -0.549 1 98.69 62 ASP B O 1
ATOM 3114 N N . GLN B 1 63 ? 17.5 14.844 -0.961 1 98.88 63 GLN B N 1
ATOM 3115 C CA . GLN B 1 63 ? 16.438 14.336 -0.097 1 98.88 63 GLN B CA 1
ATOM 3116 C C . GLN B 1 63 ? 15.062 14.539 -0.734 1 98.88 63 GLN B C 1
ATOM 3118 O O . GLN B 1 63 ? 14.891 15.43 -1.565 1 98.88 63 GLN B O 1
ATOM 3123 N N . VAL B 1 64 ? 14.156 13.648 -0.421 1 98.94 64 VAL B N 1
ATOM 3124 C CA . VAL B 1 64 ? 12.758 13.75 -0.81 1 98.94 64 VAL B CA 1
ATOM 3125 C C . VAL B 1 64 ? 11.867 13.742 0.436 1 98.94 64 VAL B C 1
ATOM 3127 O O . VAL B 1 64 ? 12.062 12.93 1.338 1 98.94 64 VAL B O 1
ATOM 3130 N N . ILE B 1 65 ? 10.938 14.68 0.547 1 98.94 65 ILE B N 1
ATOM 3131 C CA . ILE B 1 65 ? 9.945 14.75 1.619 1 98.94 65 ILE B CA 1
ATOM 3132 C C . ILE B 1 65 ? 8.555 14.477 1.055 1 98.94 65 ILE B C 1
ATOM 3134 O O . ILE B 1 65 ? 8.133 15.125 0.09 1 98.94 65 ILE B O 1
ATOM 3138 N N . PHE B 1 66 ? 7.902 13.5 1.591 1 98.94 66 PHE B N 1
ATOM 3139 C CA . PHE B 1 66 ? 6.555 13.164 1.146 1 98.94 66 PHE B CA 1
ATOM 3140 C C . PHE B 1 66 ? 5.512 13.75 2.094 1 98.94 66 PHE B C 1
ATOM 3142 O O . PHE B 1 66 ? 5.32 13.25 3.201 1 98.94 66 PHE B O 1
ATOM 3149 N N . LEU B 1 67 ? 4.762 14.766 1.631 1 98.62 67 LEU B N 1
ATOM 3150 C CA . LEU B 1 67 ? 3.676 15.391 2.375 1 98.62 67 LEU B CA 1
ATOM 3151 C C . LEU B 1 67 ? 2.352 15.242 1.634 1 98.62 67 LEU B C 1
ATOM 3153 O O . LEU B 1 67 ? 1.328 15.781 2.068 1 98.62 67 LEU B O 1
ATOM 3157 N N . ALA B 1 68 ? 2.287 14.539 0.541 1 95.81 68 ALA B N 1
ATOM 3158 C CA . ALA B 1 68 ? 1.193 14.562 -0.426 1 95.81 68 ALA B CA 1
ATOM 3159 C C . ALA B 1 68 ? 0.07 13.617 -0.004 1 95.81 68 ALA B C 1
ATOM 3161 O O . ALA B 1 68 ? -0.786 13.258 -0.815 1 95.81 68 ALA B O 1
ATOM 3162 N N . GLY B 1 69 ? -0.112 13.266 1.097 1 93.62 69 GLY B N 1
ATOM 3163 C CA . GLY B 1 69 ? -1.167 12.359 1.526 1 93.62 69 GLY B CA 1
ATOM 3164 C C . GLY B 1 69 ? -2.533 13.016 1.574 1 93.62 69 GLY B C 1
ATOM 3165 O O . GLY B 1 69 ? -2.637 14.242 1.688 1 93.62 69 GLY B O 1
ATOM 3166 N N . LEU B 1 70 ? -3.594 12.18 1.391 1 93.25 70 LEU B N 1
ATOM 3167 C CA . LEU B 1 70 ? -4.965 12.641 1.611 1 93.25 70 LEU B CA 1
ATOM 3168 C C . LEU B 1 70 ? -5.285 12.695 3.102 1 93.25 70 LEU B C 1
ATOM 3170 O O . LEU B 1 70 ? -5.293 11.664 3.775 1 93.25 70 LEU B O 1
ATOM 3174 N N . SER B 1 71 ? -5.355 13.797 3.645 1 89.44 71 SER B N 1
ATOM 3175 C CA . SER B 1 71 ? -5.719 14.07 5.031 1 89.44 71 SER B CA 1
ATOM 3176 C C . SER B 1 71 ? -7.098 14.711 5.125 1 89.44 71 SER B C 1
ATOM 3178 O O . SER B 1 71 ? -7.441 15.586 4.316 1 89.44 71 SER B O 1
ATOM 3180 N N . ASN B 1 72 ? -8.008 14.055 5.941 1 86.5 72 ASN B N 1
ATOM 3181 C CA . ASN B 1 72 ? -7.934 13.164 7.094 1 86.5 72 ASN B CA 1
ATOM 3182 C C . ASN B 1 72 ? -9.07 12.148 7.082 1 86.5 72 ASN B C 1
ATOM 3184 O O . ASN B 1 72 ? -9.438 11.625 6.027 1 86.5 72 ASN B O 1
ATOM 3188 N N . ASP B 1 73 ? -9.695 11.859 8.078 1 88.31 73 ASP B N 1
ATOM 3189 C CA . ASP B 1 73 ? -10.703 10.812 8.219 1 88.31 73 ASP B CA 1
ATOM 3190 C C . ASP B 1 73 ? -11.883 11.055 7.285 1 88.31 73 ASP B C 1
ATOM 3192 O O . ASP B 1 73 ? -12.312 10.141 6.57 1 88.31 73 ASP B O 1
ATOM 3196 N N . PRO B 1 74 ? -12.32 12.336 7.145 1 90.19 74 PRO B N 1
ATOM 3197 C CA . PRO B 1 74 ? -13.469 12.57 6.27 1 90.19 74 PRO B CA 1
ATOM 3198 C C . PRO B 1 74 ? -13.18 12.234 4.809 1 90.19 74 PRO B C 1
ATOM 3200 O O . PRO B 1 74 ? -14.016 11.641 4.125 1 90.19 74 PRO B O 1
ATOM 3203 N N . MET B 1 75 ? -12.016 12.633 4.344 1 91.38 75 MET B N 1
ATOM 3204 C CA . MET B 1 75 ? -11.648 12.32 2.965 1 91.38 75 MET B CA 1
ATOM 3205 C C . MET B 1 75 ? -11.492 10.82 2.771 1 91.38 75 MET B C 1
ATOM 3207 O O . MET B 1 75 ? -11.945 10.266 1.77 1 91.38 75 MET B O 1
ATOM 3211 N N . ALA B 1 76 ? -10.82 10.188 3.729 1 93.38 76 ALA B N 1
ATOM 3212 C CA . ALA B 1 76 ? -10.586 8.75 3.656 1 93.38 76 ALA B CA 1
ATOM 3213 C C . ALA B 1 76 ? -11.898 7.98 3.66 1 93.38 76 ALA B C 1
ATOM 3215 O O . ALA B 1 76 ? -12.047 6.984 2.945 1 93.38 76 ALA B O 1
ATOM 3216 N N . ASP B 1 77 ? -12.852 8.469 4.441 1 92 77 ASP B N 1
ATOM 3217 C CA . ASP B 1 77 ? -14.164 7.824 4.527 1 92 77 ASP B CA 1
ATOM 3218 C C . ASP B 1 77 ? -14.961 8.031 3.242 1 92 77 ASP B C 1
ATOM 3220 O O . ASP B 1 77 ? -15.711 7.145 2.822 1 92 77 ASP B O 1
ATOM 3224 N N . PHE B 1 78 ? -14.773 9.211 2.713 1 92.81 78 PHE B N 1
ATOM 3225 C CA . PHE B 1 78 ? -15.516 9.547 1.499 1 92.81 78 PHE B CA 1
ATOM 3226 C C . PHE B 1 78 ? -15.031 8.695 0.326 1 92.81 78 PHE B C 1
ATOM 3228 O O . PHE B 1 78 ? -15.844 8.219 -0.47 1 92.81 78 PHE B O 1
ATOM 3235 N N . SER B 1 79 ? -13.766 8.477 0.222 1 94.19 79 SER B N 1
ATOM 3236 C CA . SER B 1 79 ? -13.203 7.621 -0.82 1 94.19 79 SER B CA 1
ATOM 3237 C C . SER B 1 79 ? -12.062 6.766 -0.279 1 94.19 79 SER B C 1
ATOM 3239 O O . SER B 1 79 ? -10.891 7.051 -0.532 1 94.19 79 SER B O 1
ATOM 3241 N N . PRO B 1 80 ? -12.43 5.676 0.324 1 95.5 80 PRO B N 1
ATOM 3242 C CA . PRO B 1 80 ? -11.383 4.801 0.86 1 95.5 80 PRO B CA 1
ATOM 3243 C C . PRO B 1 80 ? -10.43 4.285 -0.22 1 95.5 80 PRO B C 1
ATOM 3245 O O . PRO B 1 80 ? -9.234 4.113 0.035 1 95.5 80 PRO B O 1
ATOM 3248 N N . ALA B 1 81 ? -10.961 4.035 -1.424 1 95.31 81 ALA B N 1
ATOM 3249 C CA . ALA B 1 81 ? -10.125 3.562 -2.527 1 95.31 81 ALA B CA 1
ATOM 3250 C C . ALA B 1 81 ? -8.992 4.543 -2.822 1 95.31 81 ALA B C 1
ATOM 3252 O O . ALA B 1 81 ? -7.824 4.16 -2.842 1 95.31 81 ALA B O 1
ATOM 3253 N N . LYS B 1 82 ? -9.312 5.797 -2.977 1 95.06 82 LYS B N 1
ATOM 3254 C CA . LYS B 1 82 ? -8.305 6.82 -3.246 1 95.06 82 LYS B CA 1
ATOM 3255 C C . LYS B 1 82 ? -7.359 6.98 -2.061 1 95.06 82 LYS B C 1
ATOM 3257 O O . LYS B 1 82 ? -6.172 7.262 -2.242 1 95.06 82 LYS B O 1
ATOM 3262 N N . ASN B 1 83 ? -7.98 6.867 -0.946 1 95.69 83 ASN B N 1
ATOM 3263 C CA . ASN B 1 83 ? -7.168 6.965 0.261 1 95.69 83 ASN B CA 1
ATOM 3264 C C . ASN B 1 83 ? -6.062 5.914 0.279 1 95.69 83 ASN B C 1
ATOM 3266 O O . ASN B 1 83 ? -4.902 6.234 0.551 1 95.69 83 ASN B O 1
ATOM 3270 N N . PHE B 1 84 ? -6.352 4.668 -0.053 1 96.75 84 PHE B N 1
ATOM 3271 C CA . PHE B 1 84 ? -5.352 3.607 -0.075 1 96.75 84 PHE B CA 1
ATOM 3272 C C . PHE B 1 84 ? -4.336 3.844 -1.186 1 96.75 84 PHE B C 1
ATOM 3274 O O . PHE B 1 84 ? -3.141 3.596 -1.006 1 96.75 84 PHE B O 1
ATOM 3281 N N . ILE B 1 85 ? -4.75 4.328 -2.27 1 97.06 85 ILE B N 1
ATOM 3282 C CA . ILE B 1 85 ? -3.863 4.555 -3.406 1 97.06 85 ILE B CA 1
ATOM 3283 C C . ILE B 1 85 ? -2.881 5.676 -3.078 1 97.06 85 ILE B C 1
ATOM 3285 O O . ILE B 1 85 ? -1.666 5.496 -3.184 1 97.06 85 ILE B O 1
ATOM 3289 N N . PHE B 1 86 ? -3.363 6.746 -2.525 1 96.88 86 PHE B N 1
ATOM 3290 C CA . PHE B 1 86 ? -2.547 7.945 -2.402 1 96.88 86 PHE B CA 1
ATOM 3291 C C . PHE B 1 86 ? -1.793 7.953 -1.077 1 96.88 86 PHE B C 1
ATOM 3293 O O . PHE B 1 86 ? -0.701 8.516 -0.981 1 96.88 86 PHE B O 1
ATOM 3300 N N . ASN B 1 87 ? -2.309 7.336 -0.074 1 97.56 87 ASN B N 1
ATOM 3301 C CA . ASN B 1 87 ? -1.656 7.375 1.231 1 97.56 87 ASN B CA 1
ATOM 3302 C C . ASN B 1 87 ? -0.791 6.141 1.464 1 97.56 87 ASN B C 1
ATOM 3304 O O . ASN B 1 87 ? 0.029 6.117 2.383 1 97.56 87 ASN B O 1
ATOM 3308 N N . ALA B 1 88 ? -0.984 5.121 0.608 1 97.06 88 ALA B N 1
ATOM 3309 C CA . ALA B 1 88 ? -0.188 3.912 0.8 1 97.06 88 ALA B CA 1
ATOM 3310 C C . ALA B 1 88 ? 0.736 3.67 -0.39 1 97.06 88 ALA B C 1
ATOM 3312 O O . ALA B 1 88 ? 1.961 3.699 -0.249 1 97.06 88 ALA B O 1
ATOM 3313 N N . SER B 1 89 ? 0.164 3.586 -1.58 1 97.56 89 SER B N 1
ATOM 3314 C CA . SER B 1 89 ? 0.953 3.238 -2.758 1 97.56 89 SER B CA 1
ATOM 3315 C C . SER B 1 89 ? 1.832 4.402 -3.199 1 97.56 89 SER B C 1
ATOM 3317 O O . SER B 1 89 ? 2.971 4.203 -3.625 1 97.56 89 SER B O 1
ATOM 3319 N N . ALA B 1 90 ? 1.308 5.613 -3.07 1 98.19 90 ALA B N 1
ATOM 3320 C CA . ALA B 1 90 ? 2.035 6.77 -3.592 1 98.19 90 ALA B CA 1
ATOM 3321 C C . ALA B 1 90 ? 3.336 6.988 -2.824 1 98.19 90 ALA B C 1
ATOM 3323 O O . ALA B 1 90 ? 4.402 7.125 -3.426 1 98.19 90 ALA B O 1
ATOM 3324 N N . PRO B 1 91 ? 3.256 7.004 -1.509 1 98.44 91 PRO B N 1
ATOM 3325 C CA . PRO B 1 91 ? 4.527 7.195 -0.806 1 98.44 91 PRO B CA 1
ATOM 3326 C C . PRO B 1 91 ? 5.512 6.055 -1.053 1 98.44 91 PRO B C 1
ATOM 3328 O O . PRO B 1 91 ? 6.723 6.285 -1.13 1 98.44 91 PRO B O 1
ATOM 3331 N N . ALA B 1 92 ? 5.059 4.836 -1.182 1 97.88 92 ALA B N 1
ATOM 3332 C CA . ALA B 1 92 ? 5.922 3.688 -1.437 1 97.88 92 ALA B CA 1
ATOM 3333 C C . ALA B 1 92 ? 6.574 3.785 -2.812 1 97.88 92 ALA B C 1
ATOM 3335 O O . ALA B 1 92 ? 7.773 3.545 -2.957 1 97.88 92 ALA B O 1
ATOM 3336 N N . TYR B 1 93 ? 5.801 4.145 -3.771 1 98.38 93 TYR B N 1
ATOM 3337 C CA . TYR B 1 93 ? 6.297 4.277 -5.137 1 98.38 93 TYR B CA 1
ATOM 3338 C C . TYR B 1 93 ? 7.352 5.375 -5.227 1 98.38 93 TYR B C 1
ATOM 3340 O O . TYR B 1 93 ? 8.414 5.176 -5.82 1 98.38 93 TYR B O 1
ATOM 3348 N N . LEU B 1 94 ? 7.023 6.496 -4.637 1 98.81 94 LEU B N 1
ATOM 3349 C CA . LEU B 1 94 ? 7.965 7.609 -4.68 1 98.81 94 LEU B CA 1
ATOM 3350 C C . LEU B 1 94 ? 9.273 7.242 -3.988 1 98.81 94 LEU B C 1
ATOM 3352 O O . LEU B 1 94 ? 10.352 7.602 -4.461 1 98.81 94 LEU B O 1
ATOM 3356 N N . ALA B 1 95 ? 9.188 6.574 -2.871 1 98.69 95 ALA B N 1
ATOM 3357 C CA . ALA B 1 95 ? 10.391 6.125 -2.182 1 98.69 95 ALA B CA 1
ATOM 3358 C C . ALA B 1 95 ? 11.203 5.176 -3.059 1 98.69 95 ALA B C 1
ATOM 3360 O O . ALA B 1 95 ? 12.43 5.266 -3.105 1 98.69 95 ALA B O 1
ATOM 3361 N N . TYR B 1 96 ? 10.531 4.27 -3.758 1 98.12 96 TYR B N 1
ATOM 3362 C CA . TYR B 1 96 ? 11.188 3.305 -4.633 1 98.12 96 TYR B CA 1
ATOM 3363 C C . TYR B 1 96 ? 11.977 4.008 -5.73 1 98.12 96 TYR B C 1
ATOM 3365 O O . TYR B 1 96 ? 13.156 3.711 -5.941 1 98.12 96 TYR B O 1
ATOM 3373 N N . ILE B 1 97 ? 11.312 4.984 -6.41 1 98.31 97 ILE B N 1
ATOM 3374 C CA . ILE B 1 97 ? 12.008 5.633 -7.52 1 98.31 97 ILE B CA 1
ATOM 3375 C C . ILE B 1 97 ? 13.062 6.594 -6.977 1 98.31 97 ILE B C 1
ATOM 3377 O O . ILE B 1 97 ? 14.086 6.832 -7.621 1 98.31 97 ILE B O 1
ATOM 3381 N N . ALA B 1 98 ? 12.867 7.16 -5.75 1 98.75 98 ALA B N 1
ATOM 3382 C CA . ALA B 1 98 ? 13.891 7.984 -5.113 1 98.75 98 ALA B CA 1
ATOM 3383 C C . ALA B 1 98 ? 15.164 7.18 -4.848 1 98.75 98 ALA B C 1
ATOM 3385 O O . ALA B 1 98 ? 16.266 7.629 -5.16 1 98.75 98 ALA B O 1
ATOM 3386 N N . LYS B 1 99 ? 14.961 6.047 -4.258 1 98 99 LYS B N 1
ATOM 3387 C CA . LYS B 1 99 ? 16.094 5.172 -3.979 1 98 99 LYS B CA 1
ATOM 3388 C C . LYS B 1 99 ? 16.844 4.816 -5.262 1 98 99 LYS B C 1
ATOM 3390 O O . LYS B 1 99 ? 18.078 4.852 -5.297 1 98 99 LYS B O 1
ATOM 3395 N N . LYS B 1 100 ? 16.109 4.512 -6.297 1 97.12 100 LYS B N 1
ATOM 3396 C CA . LYS B 1 100 ? 16.688 4.184 -7.594 1 97.12 100 LYS B CA 1
ATOM 3397 C C . LYS B 1 100 ? 17.484 5.359 -8.156 1 97.12 100 LYS B C 1
ATOM 3399 O O . LYS B 1 100 ? 18.484 5.168 -8.844 1 97.12 100 LYS B O 1
ATOM 3404 N N . ALA B 1 101 ? 17.047 6.543 -7.832 1 98.38 101 ALA B N 1
ATOM 3405 C CA . ALA B 1 101 ? 17.688 7.766 -8.312 1 98.38 101 ALA B CA 1
ATOM 3406 C C . ALA B 1 101 ? 18.859 8.164 -7.41 1 98.38 101 ALA B C 1
ATOM 3408 O O . ALA B 1 101 ? 19.453 9.227 -7.59 1 98.38 101 ALA B O 1
ATOM 3409 N N . LYS B 1 102 ? 19.094 7.395 -6.352 1 98.12 102 LYS B N 1
ATOM 3410 C CA . LYS B 1 102 ? 20.219 7.559 -5.43 1 98.12 102 LYS B CA 1
ATOM 3411 C C . LYS B 1 102 ? 19.984 8.719 -4.473 1 98.12 102 LYS B C 1
ATOM 3413 O O . LYS B 1 102 ? 20.922 9.359 -4.016 1 98.12 102 LYS B O 1
ATOM 3418 N N . VAL B 1 103 ? 18.734 9.062 -4.293 1 98.62 103 VAL B N 1
ATOM 3419 C CA . VAL B 1 103 ? 18.406 9.953 -3.188 1 98.62 103 VAL B CA 1
ATOM 3420 C C . VAL B 1 103 ? 18.859 9.344 -1.868 1 98.62 103 VAL B C 1
ATOM 3422 O O . VAL B 1 103 ? 18.719 8.141 -1.647 1 98.62 103 VAL B O 1
ATOM 3425 N N . ARG B 1 104 ? 19.359 10.109 -0.996 1 98.25 104 ARG B N 1
ATOM 3426 C CA . ARG B 1 104 ? 20 9.57 0.198 1 98.25 104 ARG B CA 1
ATOM 3427 C C . ARG B 1 104 ? 19.016 9.438 1.345 1 98.25 104 ARG B C 1
ATOM 3429 O O . ARG B 1 104 ? 19.156 8.57 2.205 1 98.25 104 ARG B O 1
ATOM 3436 N N . ARG B 1 105 ? 18.031 10.406 1.381 1 98.75 105 ARG B N 1
ATOM 3437 C CA . ARG B 1 105 ? 17.094 10.406 2.502 1 98.75 105 ARG B CA 1
ATOM 3438 C C . ARG B 1 105 ? 15.672 10.656 2.023 1 98.75 105 ARG B C 1
ATOM 3440 O O . ARG B 1 105 ? 15.445 11.508 1.162 1 98.75 105 ARG B O 1
ATOM 3447 N N . TYR B 1 106 ? 14.844 9.859 2.529 1 98.88 106 TYR B N 1
ATOM 3448 C CA . TYR B 1 106 ? 13.398 9.992 2.34 1 98.88 106 TYR B CA 1
ATOM 3449 C C . TYR B 1 106 ? 12.703 10.297 3.66 1 98.88 106 TYR B C 1
ATOM 3451 O O . TYR B 1 106 ? 12.852 9.555 4.633 1 98.88 106 TYR B O 1
ATOM 3459 N N . ILE B 1 107 ? 11.984 11.438 3.766 1 98.94 107 ILE B N 1
ATOM 3460 C CA . ILE B 1 107 ? 11.227 11.805 4.961 1 98.94 107 ILE B CA 1
ATOM 3461 C C . ILE B 1 107 ? 9.734 11.664 4.691 1 98.94 107 ILE B C 1
ATOM 3463 O O . ILE B 1 107 ? 9.203 12.297 3.775 1 98.94 107 ILE B O 1
ATOM 3467 N N . TYR B 1 108 ? 9.078 10.844 5.445 1 98.94 108 TYR B N 1
ATOM 3468 C CA . TYR B 1 108 ? 7.68 10.484 5.223 1 98.94 108 TYR B CA 1
ATOM 3469 C C . TYR B 1 108 ? 6.785 11.094 6.293 1 98.94 108 TYR B C 1
ATOM 3471 O O . TYR B 1 108 ? 7.055 10.969 7.488 1 98.94 108 TYR B O 1
ATOM 3479 N N . ALA B 1 109 ? 5.723 11.742 5.859 1 98.75 109 ALA B N 1
ATOM 3480 C CA . ALA B 1 109 ? 4.703 12.258 6.766 1 98.75 109 ALA B CA 1
ATOM 3481 C C . ALA B 1 109 ? 3.754 11.148 7.219 1 98.75 109 ALA B C 1
ATOM 3483 O O . ALA B 1 109 ? 2.734 10.898 6.57 1 98.75 109 ALA B O 1
ATOM 3484 N N . SER B 1 110 ? 4.07 10.539 8.289 1 98.56 110 SER B N 1
ATOM 3485 C CA . SER B 1 110 ? 3.16 9.586 8.914 1 98.56 110 SER B CA 1
ATOM 3486 C C . SER B 1 110 ? 2.201 10.281 9.875 1 98.56 110 SER B C 1
ATOM 3488 O O . SER B 1 110 ? 1.947 11.477 9.742 1 98.56 110 SER B O 1
ATOM 3490 N N . SER B 1 111 ? 1.467 9.539 10.672 1 98.06 111 SER B N 1
ATOM 3491 C CA . SER B 1 111 ? 0.439 10.094 11.539 1 98.06 111 SER B CA 1
ATOM 3492 C C . SER B 1 111 ? 0.292 9.273 12.82 1 98.06 111 SER B C 1
ATOM 3494 O O . SER B 1 111 ? 0.361 8.047 12.781 1 98.06 111 SER B O 1
ATOM 3496 N N . CYS B 1 112 ? 0.025 9.961 13.891 1 97.88 112 CYS B N 1
ATOM 3497 C CA . CYS B 1 112 ? -0.285 9.266 15.133 1 97.88 112 CYS B CA 1
ATOM 3498 C C . CYS B 1 112 ? -1.596 8.5 15.016 1 97.88 112 CYS B C 1
ATOM 3500 O O . CYS B 1 112 ? -1.887 7.629 15.844 1 97.88 112 CYS B O 1
ATOM 3502 N N . SER B 1 113 ? -2.328 8.734 13.969 1 96.31 113 SER B N 1
ATOM 3503 C CA . SER B 1 113 ? -3.586 8.023 13.758 1 96.31 113 SER B CA 1
ATOM 3504 C C . SER B 1 113 ? -3.357 6.523 13.625 1 96.31 113 SER B C 1
ATOM 3506 O O . SER B 1 113 ? -4.297 5.734 13.75 1 96.31 113 SER B O 1
ATOM 3508 N N . VAL B 1 114 ? -2.137 6.086 13.391 1 97 114 VAL B N 1
ATOM 3509 C CA . VAL B 1 114 ? -1.823 4.672 13.219 1 97 114 VAL B CA 1
ATOM 3510 C C . VAL B 1 114 ? -2.088 3.918 14.523 1 97 114 VAL B C 1
ATOM 3512 O O . VAL B 1 114 ? -2.277 2.699 14.516 1 97 114 VAL B O 1
ATOM 3515 N N . TYR B 1 115 ? -2.135 4.68 15.633 1 96.69 115 TYR B N 1
ATOM 3516 C CA . TYR B 1 115 ? -2.262 4.051 16.938 1 96.69 115 TYR B CA 1
ATOM 3517 C C . TYR B 1 115 ? -3.703 3.637 17.219 1 96.69 115 TYR B C 1
ATOM 3519 O O . TYR B 1 115 ? -3.957 2.748 18.031 1 96.69 115 TYR B O 1
ATOM 3527 N N . GLY B 1 116 ? -4.645 4.289 16.609 1 93.94 116 GLY B N 1
ATOM 3528 C CA . GLY B 1 116 ? -6.047 3.941 16.781 1 93.94 116 GLY B CA 1
ATOM 3529 C C . GLY B 1 116 ? -6.594 4.336 18.141 1 93.94 116 GLY B C 1
ATOM 3530 O O . GLY B 1 116 ? -6.438 5.477 18.562 1 93.94 116 GLY B O 1
ATOM 3531 N N . TYR B 1 117 ? -7.289 3.398 18.812 1 92.75 117 TYR B N 1
ATOM 3532 C CA . TYR B 1 117 ? -7.898 3.65 20.109 1 92.75 117 TYR B CA 1
ATOM 3533 C C . TYR B 1 117 ? -7.125 2.949 21.219 1 92.75 117 TYR B C 1
ATOM 3535 O O . TYR B 1 117 ? -7.043 1.719 21.25 1 92.75 117 TYR B O 1
ATOM 3543 N N . THR B 1 118 ? -6.555 3.752 22.094 1 90.19 118 THR B N 1
ATOM 3544 C CA . THR B 1 118 ? -5.781 3.201 23.188 1 90.19 118 THR B CA 1
ATOM 3545 C C . THR B 1 118 ? -6.355 3.656 24.531 1 90.19 118 THR B C 1
ATOM 3547 O O . THR B 1 118 ? -6.988 4.711 24.625 1 90.19 118 THR B O 1
ATOM 3550 N N . GLU B 1 119 ? -6.188 2.742 25.5 1 86.5 119 GLU B N 1
ATOM 3551 C CA . GLU B 1 119 ? -6.695 3.059 26.828 1 86.5 119 GLU B CA 1
ATOM 3552 C C . GLU B 1 119 ? -5.605 3.67 27.719 1 86.5 119 GLU B C 1
ATOM 3554 O O . GLU B 1 119 ? -4.777 2.951 28.281 1 86.5 119 GLU B O 1
ATOM 3559 N N . ASN B 1 120 ? -5.629 4.922 27.906 1 81.75 120 ASN B N 1
ATOM 3560 C CA . ASN B 1 120 ? -4.938 5.773 28.859 1 81.75 120 ASN B CA 1
ATOM 3561 C C . ASN B 1 120 ? -3.469 5.379 29 1 81.75 120 ASN B C 1
ATOM 3563 O O . ASN B 1 120 ? -2.957 5.262 30.109 1 81.75 120 ASN B O 1
ATOM 3567 N N . GLU B 1 121 ? -2.799 5.098 27.969 1 91.44 121 GLU B N 1
ATOM 3568 C CA . GLU B 1 121 ? -1.369 4.801 27.969 1 91.44 121 GLU B CA 1
ATOM 3569 C C . GLU B 1 121 ? -0.612 5.777 27.062 1 91.44 121 GLU B C 1
ATOM 3571 O O . GLU B 1 121 ? -1.143 6.238 26.047 1 91.44 121 GLU B O 1
ATOM 3576 N N . LEU B 1 122 ? 0.545 6.203 27.625 1 97.19 122 LEU B N 1
ATOM 3577 C CA . LEU B 1 122 ? 1.468 6.996 26.812 1 97.19 122 LEU B CA 1
ATOM 3578 C C . LEU B 1 122 ? 2.234 6.109 25.828 1 97.19 122 LEU B C 1
ATOM 3580 O O . LEU B 1 122 ? 3.104 5.336 26.25 1 97.19 122 LEU B O 1
ATOM 3584 N N . PHE B 1 123 ? 1.942 6.262 24.531 1 97.75 123 PHE B N 1
ATOM 3585 C CA . PHE B 1 123 ? 2.488 5.359 23.531 1 97.75 123 PHE B CA 1
ATOM 3586 C C . PHE B 1 123 ? 3.812 5.887 23 1 97.75 123 PHE B C 1
ATOM 3588 O O . PHE B 1 123 ? 3.916 7.059 22.625 1 97.75 123 PHE B O 1
ATOM 3595 N N . ASP B 1 124 ? 4.809 5.066 23.062 1 98.25 124 ASP B N 1
ATOM 3596 C CA . ASP B 1 124 ? 6 5.332 22.266 1 98.25 124 ASP B CA 1
ATOM 3597 C C . ASP B 1 124 ? 5.93 4.617 20.922 1 98.25 124 ASP B C 1
ATOM 3599 O O . ASP B 1 124 ? 4.898 4.043 20.578 1 98.25 124 ASP B O 1
ATOM 3603 N N . GLU B 1 125 ? 6.953 4.707 20.125 1 98.56 125 GLU B N 1
ATOM 3604 C CA . GLU B 1 125 ? 6.914 4.258 18.734 1 98.56 125 GLU B CA 1
ATOM 3605 C C . GLU B 1 125 ? 6.93 2.736 18.641 1 98.56 125 GLU B C 1
ATOM 3607 O O . GLU B 1 125 ? 6.676 2.17 17.578 1 98.56 125 GLU B O 1
ATOM 3612 N N . ASN B 1 126 ? 7.18 2.004 19.703 1 97.12 126 ASN B N 1
ATOM 3613 C CA . ASN B 1 126 ? 7.18 0.545 19.719 1 97.12 126 ASN B CA 1
ATOM 3614 C C . ASN B 1 126 ? 5.812 -0.01 20.109 1 97.12 126 ASN B C 1
ATOM 3616 O O . ASN B 1 126 ? 5.582 -1.218 20.031 1 97.12 126 ASN B O 1
ATOM 3620 N N . CYS B 1 127 ? 4.969 0.855 20.531 1 97.12 127 CYS B N 1
ATOM 3621 C CA . CYS B 1 127 ? 3.641 0.427 20.953 1 97.12 127 CYS B CA 1
ATOM 3622 C C . CYS B 1 127 ? 2.814 -0.05 19.766 1 97.12 127 CYS B C 1
ATOM 3624 O O . CYS B 1 127 ? 3.129 0.271 18.609 1 97.12 127 CYS B O 1
ATOM 3626 N N . PRO B 1 128 ? 1.757 -0.83 20.031 1 94.31 128 PRO B N 1
ATOM 3627 C CA . PRO B 1 128 ? 0.943 -1.391 18.953 1 94.31 128 PRO B CA 1
ATOM 3628 C C . PRO B 1 128 ? 0.261 -0.316 18.109 1 94.31 128 PRO B C 1
ATOM 3630 O O . PRO B 1 128 ? -0.182 0.705 18.641 1 94.31 128 PRO B O 1
ATOM 3633 N N . VAL B 1 129 ? 0.201 -0.553 16.844 1 95.56 129 VAL B N 1
ATOM 3634 C CA . VAL B 1 129 ? -0.489 0.298 15.883 1 95.56 129 VAL B CA 1
ATOM 3635 C C . VAL B 1 129 ? -1.7 -0.439 15.312 1 95.56 129 VAL B C 1
ATOM 3637 O O . VAL B 1 129 ? -1.571 -1.227 14.375 1 95.56 129 VAL B O 1
ATOM 3640 N N . ASN B 1 130 ? -2.883 -0.127 15.789 1 90.44 130 ASN B N 1
ATOM 3641 C CA . ASN B 1 130 ? -4.059 -0.951 15.531 1 90.44 130 ASN B CA 1
ATOM 3642 C C . ASN B 1 130 ? -5.215 -0.12 14.977 1 90.44 130 ASN B C 1
ATOM 3644 O O . ASN B 1 130 ? -6.375 -0.366 15.312 1 90.44 130 ASN B O 1
ATOM 3648 N N . SER B 1 131 ? -4.906 0.874 14.18 1 92.62 131 SER B N 1
ATOM 3649 C CA . SER B 1 131 ? -5.984 1.699 13.641 1 92.62 131 SER B CA 1
ATOM 3650 C C . SER B 1 131 ? -6.938 0.872 12.781 1 92.62 131 SER B C 1
ATOM 3652 O O . SER B 1 131 ? -6.504 0.002 12.023 1 92.62 131 SER B O 1
ATOM 3654 N N . SER B 1 132 ? -8.234 1.161 12.898 1 88.38 132 SER B N 1
ATOM 3655 C CA . SER B 1 132 ? -9.25 0.473 12.109 1 88.38 132 SER B CA 1
ATOM 3656 C C . SER B 1 132 ? -9.844 1.393 11.047 1 88.38 132 SER B C 1
ATOM 3658 O O . SER B 1 132 ? -10.664 0.964 10.234 1 88.38 132 SER B O 1
ATOM 3660 N N . ASN B 1 133 ? -9.438 2.65 11.039 1 91.12 133 ASN B N 1
ATOM 3661 C CA . ASN B 1 133 ? -9.914 3.604 10.039 1 91.12 133 ASN B CA 1
ATOM 3662 C C . ASN B 1 133 ? -9.039 3.588 8.789 1 91.12 133 ASN B C 1
ATOM 3664 O O . ASN B 1 133 ? -7.824 3.398 8.875 1 91.12 133 ASN B O 1
ATOM 3668 N N . PRO B 1 134 ? -9.711 3.793 7.598 1 93.12 134 PRO B N 1
ATOM 3669 C CA . PRO B 1 134 ? -8.938 3.703 6.355 1 93.12 134 PRO B CA 1
ATOM 3670 C C . PRO B 1 134 ? -7.762 4.672 6.32 1 93.12 134 PRO B C 1
ATOM 3672 O O . PRO B 1 134 ? -6.719 4.363 5.742 1 93.12 134 PRO B O 1
ATOM 3675 N N . TYR B 1 135 ? -7.898 5.852 6.949 1 95 135 TYR B N 1
ATOM 3676 C CA . TYR B 1 135 ? -6.797 6.805 7.004 1 95 135 TYR B CA 1
ATOM 3677 C C . TYR B 1 135 ? -5.613 6.227 7.766 1 95 135 TYR B C 1
ATOM 3679 O O . TYR B 1 135 ? -4.5 6.148 7.238 1 95 135 TYR B O 1
ATOM 3687 N N . GLY B 1 136 ? -5.859 5.773 8.984 1 95.12 136 GLY B N 1
ATOM 3688 C CA . GLY B 1 136 ? -4.797 5.203 9.797 1 95.12 136 GLY B CA 1
ATOM 3689 C C . GLY B 1 136 ? -4.172 3.965 9.18 1 95.12 136 GLY B C 1
ATOM 3690 O O . GLY B 1 136 ? -2.949 3.801 9.211 1 95.12 136 GLY B O 1
ATOM 3691 N N . ILE B 1 137 ? -5 3.131 8.594 1 94.25 137 ILE B N 1
ATOM 3692 C CA . ILE B 1 137 ? -4.52 1.906 7.961 1 94.25 137 ILE B CA 1
ATOM 3693 C C . ILE B 1 137 ? -3.576 2.252 6.812 1 94.25 137 ILE B C 1
ATOM 3695 O O . ILE B 1 137 ? -2.479 1.699 6.711 1 94.25 137 ILE B O 1
ATOM 3699 N N . SER B 1 138 ? -4.012 3.145 5.953 1 95.88 138 SER B N 1
ATOM 3700 C CA . SER B 1 138 ? -3.232 3.477 4.766 1 95.88 138 SER B CA 1
ATOM 3701 C C . SER B 1 138 ? -1.937 4.191 5.133 1 95.88 138 SER B C 1
ATOM 3703 O O . SER B 1 138 ? -0.896 3.959 4.516 1 95.88 138 SER B O 1
ATOM 3705 N N . LYS B 1 139 ? -2 5.094 6.121 1 97.5 139 LYS B N 1
ATOM 3706 C CA . LYS B 1 139 ? -0.786 5.77 6.57 1 97.5 139 LYS B CA 1
ATOM 3707 C C . LYS B 1 139 ? 0.227 4.77 7.121 1 97.5 139 LYS B C 1
ATOM 3709 O O . LYS B 1 139 ? 1.431 4.914 6.902 1 97.5 139 LYS B O 1
ATOM 3714 N N . LEU B 1 140 ? -0.286 3.832 7.867 1 97.12 140 LEU B N 1
ATOM 3715 C CA . LEU B 1 140 ? 0.586 2.785 8.391 1 97.12 140 LEU B CA 1
ATOM 3716 C C . LEU B 1 140 ? 1.195 1.969 7.258 1 97.12 140 LEU B C 1
ATOM 3718 O O . LEU B 1 140 ? 2.375 1.612 7.309 1 97.12 140 LEU B O 1
ATOM 3722 N N . GLN B 1 141 ? 0.384 1.682 6.293 1 95.94 141 GLN B N 1
ATOM 3723 C CA . GLN B 1 141 ? 0.877 0.953 5.129 1 95.94 141 GLN B CA 1
ATOM 3724 C C . GLN B 1 141 ? 2.008 1.713 4.441 1 95.94 141 GLN B C 1
ATOM 3726 O O . GLN B 1 141 ? 3.027 1.124 4.078 1 95.94 141 GLN B O 1
ATOM 3731 N N . GLY B 1 142 ? 1.759 2.982 4.23 1 96.94 142 GLY B N 1
ATOM 3732 C CA . GLY B 1 142 ? 2.818 3.814 3.684 1 96.94 142 GLY B CA 1
ATOM 3733 C C . GLY B 1 142 ? 4.074 3.822 4.535 1 96.94 142 GLY B C 1
ATOM 3734 O O . GLY B 1 142 ? 5.18 3.666 4.02 1 96.94 142 GLY B O 1
ATOM 3735 N N . GLU B 1 143 ? 3.912 3.934 5.836 1 97.94 143 GLU B N 1
ATOM 3736 C CA . GLU B 1 143 ? 5.016 3.975 6.789 1 97.94 143 GLU B CA 1
ATOM 3737 C C . GLU B 1 143 ? 5.855 2.701 6.719 1 97.94 143 GLU B C 1
ATOM 3739 O O . GLU B 1 143 ? 7.078 2.762 6.594 1 97.94 143 GLU B O 1
ATOM 3744 N N . ARG B 1 144 ? 5.215 1.585 6.77 1 95.56 144 ARG B N 1
ATOM 3745 C CA . ARG B 1 144 ? 5.906 0.299 6.742 1 95.56 144 ARG B CA 1
ATOM 3746 C C . ARG B 1 144 ? 6.637 0.1 5.418 1 95.56 144 ARG B C 1
ATOM 3748 O O . ARG B 1 144 ? 7.75 -0.429 5.395 1 95.56 144 ARG B O 1
ATOM 3755 N N . ALA B 1 145 ? 6.031 0.515 4.363 1 95.88 145 ALA B N 1
ATOM 3756 C CA . ALA B 1 145 ? 6.617 0.335 3.039 1 95.88 145 ALA B CA 1
ATOM 3757 C C . ALA B 1 145 ? 7.91 1.131 2.902 1 95.88 145 ALA B C 1
ATOM 3759 O O . ALA B 1 145 ? 8.922 0.61 2.418 1 95.88 145 ALA B O 1
ATOM 3760 N N . VAL B 1 146 ? 7.871 2.355 3.303 1 97.69 146 VAL B N 1
ATOM 3761 C CA . VAL B 1 146 ? 9.055 3.189 3.117 1 97.69 146 VAL B CA 1
ATOM 3762 C C . VAL B 1 146 ? 10.156 2.744 4.074 1 97.69 146 VAL B C 1
ATOM 3764 O O . VAL B 1 146 ? 11.336 2.764 3.723 1 97.69 146 VAL B O 1
ATOM 3767 N N . MET B 1 147 ? 9.766 2.312 5.27 1 96.88 147 MET B N 1
ATOM 3768 C CA . MET B 1 147 ? 10.75 1.846 6.238 1 96.88 147 MET B CA 1
ATOM 3769 C C . MET B 1 147 ? 11.438 0.577 5.742 1 96.88 147 MET B C 1
ATOM 3771 O O . MET B 1 147 ? 12.617 0.347 6.039 1 96.88 147 MET B O 1
ATOM 3775 N N . GLN B 1 148 ? 10.734 -0.21 5 1 93.81 148 GLN B N 1
ATOM 3776 C CA . GLN B 1 148 ? 11.25 -1.47 4.477 1 93.81 148 GLN B CA 1
ATOM 3777 C C . GLN B 1 148 ? 12.391 -1.229 3.492 1 93.81 148 GLN B C 1
ATOM 3779 O O . GLN B 1 148 ? 13.195 -2.125 3.234 1 93.81 148 GLN B O 1
ATOM 3784 N N . MET B 1 149 ? 12.562 -0.072 2.986 1 95.62 149 MET B N 1
ATOM 3785 C CA . MET B 1 149 ? 13.492 0.197 1.895 1 95.62 149 MET B CA 1
ATOM 3786 C C . MET B 1 149 ? 14.82 0.727 2.428 1 95.62 149 MET B C 1
ATOM 3788 O O . MET B 1 149 ? 15.75 0.973 1.658 1 95.62 149 MET B O 1
ATOM 3792 N N . VAL B 1 150 ? 14.906 0.906 3.764 1 96.81 150 VAL B N 1
ATOM 3793 C CA . VAL B 1 150 ? 16.109 1.442 4.395 1 96.81 150 VAL B CA 1
ATOM 3794 C C . VAL B 1 150 ? 17.297 0.521 4.113 1 96.81 150 VAL B C 1
ATOM 3796 O O . VAL B 1 150 ? 17.172 -0.703 4.188 1 96.81 150 VAL B O 1
ATOM 3799 N N . ASP B 1 151 ? 18.375 1.06 3.736 1 95.31 151 ASP B N 1
ATOM 3800 C CA . ASP B 1 151 ? 19.656 0.375 3.697 1 95.31 151 ASP B CA 1
ATOM 3801 C C . ASP B 1 151 ? 20.812 1.357 3.904 1 95.31 151 ASP B C 1
ATOM 3803 O O . ASP B 1 151 ? 20.609 2.463 4.41 1 95.31 151 ASP B O 1
ATOM 3807 N N . SER B 1 152 ? 22.016 0.938 3.646 1 95.25 152 SER B N 1
ATOM 3808 C CA . SER B 1 152 ? 23.188 1.752 3.955 1 95.25 152 SER B CA 1
ATOM 3809 C C . SER B 1 152 ? 23.234 3.004 3.086 1 95.25 152 SER B C 1
ATOM 3811 O O . SER B 1 152 ? 23.891 3.982 3.434 1 95.25 152 SER B O 1
ATOM 3813 N N . GLU B 1 153 ? 22.484 3.012 1.956 1 96.56 153 GLU B N 1
ATOM 3814 C CA . GLU B 1 153 ? 22.594 4.125 1.016 1 96.56 153 GLU B CA 1
ATOM 3815 C C . GLU B 1 153 ? 21.297 4.922 0.961 1 96.56 153 GLU B C 1
ATOM 3817 O O . GLU B 1 153 ? 21.203 5.914 0.237 1 96.56 153 GLU B O 1
ATOM 3822 N N . PHE B 1 154 ? 20.344 4.508 1.7 1 98.06 154 PHE B N 1
ATOM 3823 C CA . PHE B 1 154 ? 19.016 5.113 1.672 1 98.06 154 PHE B CA 1
ATOM 3824 C C . PHE B 1 154 ? 18.391 5.129 3.064 1 98.06 154 PHE B C 1
ATOM 3826 O O . PHE B 1 154 ? 17.938 4.094 3.561 1 98.06 154 PHE B O 1
ATOM 3833 N N . SER B 1 155 ? 18.344 6.32 3.709 1 98.69 155 SER B N 1
ATOM 3834 C CA . SER B 1 155 ? 17.75 6.457 5.039 1 98.69 155 SER B CA 1
ATOM 3835 C C . SER B 1 155 ? 16.312 6.961 4.961 1 98.69 155 SER B C 1
ATOM 3837 O O . SER B 1 155 ? 15.953 7.688 4.035 1 98.69 155 SER B O 1
ATOM 3839 N N . VAL B 1 156 ? 15.523 6.527 5.918 1 98.81 156 VAL B N 1
ATOM 3840 C CA . VAL B 1 156 ? 14.125 6.926 5.977 1 98.81 156 VAL B CA 1
ATOM 3841 C C . VAL B 1 156 ? 13.789 7.422 7.383 1 98.81 156 VAL B C 1
ATOM 3843 O O . VAL B 1 156 ? 14.094 6.754 8.375 1 98.81 156 VAL B O 1
ATOM 3846 N N . ILE B 1 157 ? 13.211 8.609 7.48 1 98.94 157 ILE B N 1
ATOM 3847 C CA . ILE B 1 157 ? 12.633 9.125 8.711 1 98.94 157 ILE B CA 1
ATOM 3848 C C . ILE B 1 157 ? 11.125 9.305 8.539 1 98.94 157 ILE B C 1
ATOM 3850 O O . ILE B 1 157 ? 10.68 10.07 7.68 1 98.94 157 ILE B O 1
ATOM 3854 N N . ALA B 1 158 ? 10.398 8.539 9.266 1 98.94 158 ALA B N 1
ATOM 3855 C CA . ALA B 1 158 ? 8.945 8.688 9.289 1 98.94 158 ALA B CA 1
ATOM 3856 C C . ALA B 1 158 ? 8.492 9.461 10.523 1 98.94 158 ALA B C 1
ATOM 3858 O O . ALA B 1 158 ? 8.797 9.078 11.656 1 98.94 158 ALA B O 1
ATOM 3859 N N . LEU B 1 159 ? 7.777 10.547 10.32 1 98.94 159 LEU B N 1
ATOM 3860 C CA . LEU B 1 159 ? 7.297 11.383 11.414 1 98.94 159 LEU B CA 1
ATOM 3861 C C . LEU B 1 159 ? 5.812 11.141 11.68 1 98.94 159 LEU B C 1
ATOM 3863 O O . LEU B 1 159 ? 4.965 11.508 10.859 1 98.94 159 LEU B O 1
ATOM 3867 N N . ARG B 1 160 ? 5.477 10.461 12.75 1 98.88 160 ARG B N 1
ATOM 3868 C CA . ARG B 1 160 ? 4.094 10.336 13.195 1 98.88 160 ARG B CA 1
ATOM 3869 C C . ARG B 1 160 ? 3.605 11.617 13.852 1 98.88 160 ARG B C 1
ATOM 3871 O O . ARG B 1 160 ? 3.812 11.836 15.047 1 98.88 160 ARG B O 1
ATOM 3878 N N . LYS B 1 161 ? 2.93 12.375 13.102 1 98.62 161 LYS B N 1
ATOM 3879 C CA . LYS B 1 161 ? 2.512 13.703 13.539 1 98.62 161 LYS B CA 1
ATOM 3880 C C . LYS B 1 161 ? 1.259 13.625 14.406 1 98.62 161 LYS B C 1
ATOM 3882 O O . LYS B 1 161 ? 0.319 12.898 14.086 1 98.62 161 LYS B O 1
ATOM 3887 N N . GLY B 1 162 ? 1.288 14.375 15.469 1 98 162 GLY B N 1
ATOM 3888 C CA . GLY B 1 162 ? 0.023 14.695 16.109 1 98 162 GLY B CA 1
ATOM 3889 C C . GLY B 1 162 ? -0.881 15.562 15.258 1 98 162 GLY B C 1
ATOM 3890 O O . GLY B 1 162 ? -0.554 15.867 14.109 1 98 162 GLY B O 1
ATOM 3891 N N . THR B 1 163 ? -1.987 15.945 15.789 1 96.19 163 THR B N 1
ATOM 3892 C CA . THR B 1 163 ? -2.943 16.766 15.055 1 96.19 163 THR B CA 1
ATOM 3893 C C . THR B 1 163 ? -2.393 18.172 14.836 1 96.19 163 THR B C 1
ATOM 3895 O O . THR B 1 163 ? -2.428 19.016 15.742 1 96.19 163 THR B O 1
ATOM 3898 N N . VAL B 1 164 ? -2.006 18.422 13.609 1 98.25 164 VAL B N 1
ATOM 3899 C CA . VAL B 1 164 ? -1.371 19.703 13.281 1 98.25 164 VAL B CA 1
ATOM 3900 C C . VAL B 1 164 ? -2.41 20.812 13.312 1 98.25 164 VAL B C 1
ATOM 3902 O O . VAL B 1 164 ? -3.541 20.641 12.859 1 98.25 164 VAL B O 1
ATOM 3905 N N . SER B 1 165 ? -2.021 21.969 13.859 1 98.25 165 SER B N 1
ATOM 3906 C CA . SER B 1 165 ? -2.889 23.141 13.922 1 98.25 165 SER B CA 1
ATOM 3907 C C . SER B 1 165 ? -2.078 24.438 13.852 1 98.25 165 SER B C 1
ATOM 3909 O O . SER B 1 165 ? -0.871 24.422 14.102 1 98.25 165 SER B O 1
ATOM 3911 N N . GLY B 1 166 ? -2.756 25.469 13.531 1 98.12 166 GLY B N 1
ATOM 3912 C CA . GLY B 1 166 ? -2.121 26.766 13.438 1 98.12 166 GLY B CA 1
ATOM 3913 C C . GLY B 1 166 ? -2.311 27.422 12.078 1 98.12 166 GLY B C 1
ATOM 3914 O O . GLY B 1 166 ? -2.965 26.875 11.203 1 98.12 166 GLY B O 1
ATOM 3915 N N . TYR B 1 167 ? -1.795 28.641 11.945 1 97.69 167 TYR B N 1
ATOM 3916 C CA . TYR B 1 167 ? -1.909 29.375 10.688 1 97.69 167 TYR B CA 1
ATOM 3917 C C . TYR B 1 167 ? -0.906 28.859 9.664 1 97.69 167 TYR B C 1
ATOM 3919 O O . TYR B 1 167 ? 0.254 28.594 10 1 97.69 167 TYR B O 1
ATOM 3927 N N . SER B 1 168 ? -1.324 28.641 8.516 1 97.38 168 SER B N 1
ATOM 3928 C CA . SER B 1 168 ? -0.517 28.344 7.332 1 97.38 168 SER B CA 1
ATOM 3929 C C . SER B 1 168 ? -0.999 29.125 6.121 1 97.38 168 SER B C 1
ATOM 3931 O O . SER B 1 168 ? -2.178 29.469 6.027 1 97.38 168 SER B O 1
ATOM 3933 N N . PRO B 1 169 ? -0.032 29.453 5.207 1 95.75 169 PRO B N 1
ATOM 3934 C CA . PRO B 1 169 ? -0.479 30.109 3.98 1 95.75 169 PRO B CA 1
ATOM 3935 C C . PRO B 1 169 ? -1.588 29.344 3.266 1 95.75 169 PRO B C 1
ATOM 3937 O O . PRO B 1 169 ? -2.506 29.953 2.709 1 95.75 169 PRO B O 1
ATOM 3940 N N . ARG B 1 170 ? -1.516 28.062 3.213 1 96.25 170 ARG B N 1
ATOM 3941 C CA . ARG B 1 170 ? -2.652 27.219 2.832 1 96.25 170 ARG B CA 1
ATOM 3942 C C . ARG B 1 170 ? -3.486 26.844 4.051 1 96.25 170 ARG B C 1
ATOM 3944 O O . ARG B 1 170 ? -3.297 25.766 4.629 1 96.25 170 ARG B O 1
ATOM 3951 N N . MET B 1 171 ? -4.449 27.656 4.367 1 96.81 171 MET B N 1
ATOM 3952 C CA . MET B 1 171 ? -5.152 27.562 5.645 1 96.81 171 MET B CA 1
ATOM 3953 C C . MET B 1 171 ? -6.156 26.422 5.637 1 96.81 171 MET B C 1
ATOM 3955 O O . MET B 1 171 ? -6.719 26.094 4.594 1 96.81 171 MET B O 1
ATOM 3959 N N . ARG B 1 172 ? -6.312 25.812 6.801 1 96.81 172 ARG B N 1
ATOM 3960 C CA . ARG B 1 172 ? -7.328 24.797 7.031 1 96.81 172 ARG B CA 1
ATOM 3961 C C . ARG B 1 172 ? -8.125 25.094 8.305 1 96.81 172 ARG B C 1
ATOM 3963 O O . ARG B 1 172 ? -7.543 25.328 9.359 1 96.81 172 ARG B O 1
ATOM 3970 N N . TYR B 1 173 ? -9.438 25.062 8.172 1 96.88 173 TYR B N 1
ATOM 3971 C CA . TYR B 1 173 ? -10.305 25.25 9.328 1 96.88 173 TYR B CA 1
ATOM 3972 C C . TYR B 1 173 ? -10.992 23.938 9.711 1 96.88 173 TYR B C 1
ATOM 3974 O O . TYR B 1 173 ? -11.961 23.938 10.477 1 96.88 173 TYR B O 1
ATOM 3982 N N . ASP B 1 174 ? -10.547 22.828 9.141 1 95.94 174 ASP B N 1
ATOM 3983 C CA . ASP B 1 174 ? -11.102 21.516 9.461 1 95.94 1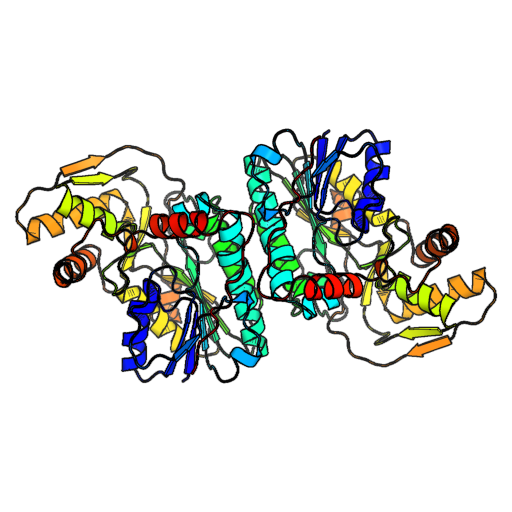74 ASP B CA 1
ATOM 3984 C C . ASP B 1 174 ? -10.125 20.688 10.305 1 95.94 174 ASP B C 1
ATOM 3986 O O . ASP B 1 174 ? -10.078 19.469 10.195 1 95.94 174 ASP B O 1
ATOM 3990 N N . LEU B 1 175 ? -9.266 21.359 11.062 1 96.31 175 LEU B N 1
ATOM 3991 C CA . LEU B 1 175 ? -8.367 20.781 12.055 1 96.31 175 LEU B CA 1
ATOM 3992 C C . LEU B 1 175 ? -8.828 21.125 13.469 1 96.31 175 LEU B C 1
ATOM 3994 O O . LEU B 1 175 ? -9.43 22.172 13.695 1 96.31 175 LEU B O 1
ATOM 3998 N N . LEU B 1 176 ? -8.508 20.359 14.391 1 94.94 176 LEU B N 1
ATOM 3999 C CA . LEU B 1 176 ? -9.125 20.375 15.711 1 94.94 176 LEU B CA 1
ATOM 4000 C C . LEU B 1 176 ? -9.102 21.766 16.312 1 94.94 176 LEU B C 1
ATOM 4002 O O . LEU B 1 176 ? -10.148 22.391 16.484 1 94.94 176 LEU B O 1
ATOM 4006 N N . VAL B 1 177 ? -7.91 22.328 16.547 1 97.75 177 VAL B N 1
ATOM 4007 C CA . VAL B 1 177 ? -7.781 23.625 17.203 1 97.75 177 VAL B CA 1
ATOM 4008 C C . VAL B 1 177 ? -8.32 24.719 16.281 1 97.75 177 VAL B C 1
ATOM 4010 O O . VAL B 1 177 ? -9.023 25.625 16.719 1 97.75 177 VAL B O 1
ATOM 4013 N N . ASN B 1 178 ? -8.016 24.609 15.008 1 98.19 178 ASN B N 1
ATOM 4014 C CA . ASN B 1 178 ? -8.445 25.594 14.023 1 98.19 178 ASN B CA 1
ATOM 4015 C C . ASN B 1 178 ? -9.969 25.672 13.938 1 98.19 178 ASN B C 1
ATOM 4017 O O . ASN B 1 178 ? -10.539 26.75 13.82 1 98.19 178 ASN B O 1
ATOM 4021 N N . THR B 1 179 ? -10.609 24.5 13.953 1 97.25 179 THR B N 1
ATOM 4022 C CA . THR B 1 179 ? -12.062 24.438 13.875 1 97.25 179 THR B CA 1
ATOM 4023 C C . THR B 1 179 ? -12.695 25.062 15.117 1 97.25 179 THR B C 1
ATOM 4025 O O . THR B 1 179 ? -13.672 25.797 15.023 1 97.25 179 THR B O 1
ATOM 4028 N N . M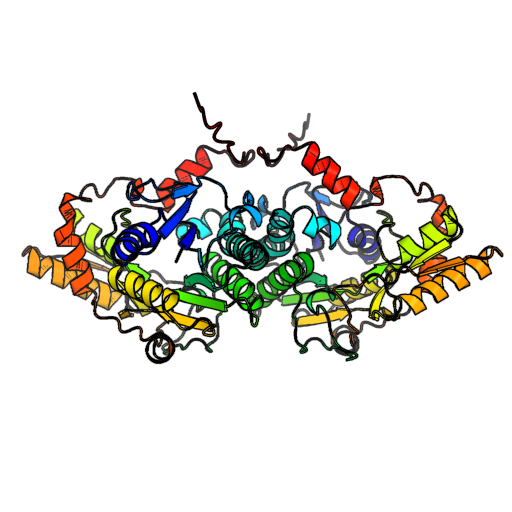ET B 1 180 ? -12.141 24.75 16.25 1 97.94 180 MET B N 1
ATOM 4029 C CA . MET B 1 180 ? -12.656 25.312 17.5 1 97.94 180 MET B CA 1
ATOM 4030 C C . MET B 1 180 ? -12.523 26.828 17.516 1 97.94 180 MET B C 1
ATOM 4032 O O . MET B 1 180 ? -13.445 27.531 17.938 1 97.94 180 MET B O 1
ATOM 4036 N N . PHE B 1 181 ? -11.406 27.312 17.078 1 98 181 PHE B N 1
ATOM 4037 C CA . PHE B 1 181 ? -11.164 28.75 16.984 1 98 181 PHE B CA 1
ATOM 4038 C C . PHE B 1 181 ? -12.18 29.422 16.062 1 98 181 PHE B C 1
ATOM 4040 O O . PHE B 1 181 ? -12.812 30.406 16.438 1 98 181 PHE B O 1
ATOM 4047 N N . LYS B 1 182 ? -12.312 28.812 14.875 1 97.44 182 LYS B N 1
ATOM 4048 C CA . LYS B 1 182 ? -13.266 29.328 13.898 1 97.44 182 LYS B CA 1
ATOM 4049 C C . LYS B 1 182 ? -14.68 29.375 14.469 1 97.44 182 LYS B C 1
ATOM 4051 O O . LYS B 1 182 ? -15.367 30.391 14.344 1 97.44 182 LYS B O 1
ATOM 4056 N N . CYS B 1 183 ? -15.117 28.312 15.133 1 97.19 183 CYS B N 1
ATOM 4057 C CA . CYS B 1 183 ? -16.453 28.25 15.711 1 97.19 183 CYS B CA 1
ATOM 4058 C C . CYS B 1 183 ? -16.625 29.281 16.828 1 97.19 183 CYS B C 1
ATOM 4060 O O . CYS B 1 183 ? -17.672 29.922 16.922 1 97.19 183 CYS B O 1
ATOM 4062 N N . ALA B 1 184 ? -15.633 29.422 17.656 1 97.31 184 ALA B N 1
ATOM 4063 C CA . ALA B 1 184 ? -15.672 30.422 18.703 1 97.31 184 ALA B CA 1
ATOM 4064 C C . ALA B 1 184 ? -15.852 31.828 18.125 1 97.31 184 ALA B C 1
ATOM 4066 O O . ALA B 1 184 ? -16.672 32.594 18.625 1 97.31 184 ALA B O 1
ATOM 4067 N N . MET B 1 185 ? -15.133 32.094 17.094 1 96.06 185 MET B N 1
ATOM 4068 C CA . MET B 1 185 ? -15.133 33.438 16.5 1 96.06 185 MET B CA 1
ATOM 4069 C C . MET B 1 185 ? -16.422 33.688 15.719 1 96.06 185 MET B C 1
ATOM 4071 O O . MET B 1 185 ? -16.984 34.781 15.781 1 96.06 185 MET B O 1
ATOM 4075 N N . LYS B 1 186 ? -16.828 32.688 15.023 1 94.69 186 LYS B N 1
ATOM 4076 C CA . LYS B 1 186 ? -17.953 32.844 14.102 1 94.69 186 LYS B CA 1
ATOM 4077 C C . LYS B 1 186 ? -19.281 32.656 14.828 1 94.69 186 LYS B C 1
ATOM 4079 O O . LYS B 1 186 ? -20.25 33.344 14.523 1 94.69 186 LYS B O 1
ATOM 4084 N N . GLU B 1 187 ? -19.328 31.734 15.758 1 95.06 187 GLU B N 1
ATOM 4085 C CA . GLU B 1 187 ? -20.609 31.328 16.328 1 95.06 187 GLU B CA 1
ATOM 4086 C C . GLU B 1 187 ? -20.688 31.703 17.812 1 95.06 187 GLU B C 1
ATOM 4088 O O . GLU B 1 187 ? -21.766 31.688 18.406 1 95.06 187 GLU B O 1
ATOM 4093 N N . GLY B 1 188 ? -19.641 32.031 18.359 1 96.31 188 GLY B N 1
ATOM 4094 C CA . GLY B 1 188 ? -19.594 32.281 19.781 1 96.31 188 GLY B CA 1
ATOM 4095 C C . GLY B 1 188 ? -19.688 31 20.609 1 96.31 188 GLY B C 1
ATOM 4096 O O . GLY B 1 188 ? -20.078 31.047 21.781 1 96.31 188 GLY B O 1
ATOM 4097 N N . MET B 1 189 ? -19.391 29.875 19.938 1 97.38 189 MET B N 1
ATOM 4098 C CA . MET B 1 189 ? -19.531 28.594 20.609 1 97.38 189 MET B CA 1
ATOM 4099 C C . MET B 1 189 ? -18.531 27.578 20.031 1 97.38 189 MET B C 1
ATOM 4101 O O . MET B 1 189 ? -18.234 27.609 18.844 1 97.38 189 MET B O 1
ATOM 4105 N N . ILE B 1 190 ? -18.031 26.719 20.953 1 98 190 ILE B N 1
ATOM 4106 C CA . ILE B 1 190 ? -17.172 25.609 20.547 1 98 190 ILE B CA 1
ATOM 4107 C C . ILE B 1 190 ? -17.922 24.297 20.703 1 98 190 ILE B C 1
ATOM 4109 O O . ILE B 1 190 ? -18.516 24.031 21.766 1 98 190 ILE B O 1
ATOM 4113 N N . HIS B 1 191 ? -17.953 23.5 19.688 1 96 191 HIS B N 1
ATOM 4114 C CA . HIS B 1 191 ? -18.594 22.188 19.719 1 96 191 HIS B CA 1
ATOM 4115 C C . HIS B 1 191 ? -17.594 21.094 20.031 1 96 191 HIS B C 1
ATOM 4117 O O . HIS B 1 191 ? -16.531 21.016 19.422 1 96 191 HIS B O 1
ATOM 4123 N N . VAL B 1 192 ? -17.906 20.297 21.031 1 96 192 VAL B N 1
ATOM 4124 C CA . VAL B 1 192 ? -17.047 19.188 21.438 1 96 192 VAL B CA 1
ATOM 4125 C C . VAL B 1 192 ? -17.812 17.875 21.391 1 96 192 VAL B C 1
ATOM 4127 O O . VAL B 1 192 ? -18.828 17.719 22.062 1 96 192 VAL B O 1
ATOM 4130 N N . ASN B 1 193 ? -17.359 16.906 20.562 1 92.69 193 ASN B N 1
ATOM 4131 C CA . ASN B 1 193 ? -18.016 15.609 20.484 1 92.69 193 ASN B CA 1
ATOM 4132 C C . ASN B 1 193 ? -17.812 14.797 21.766 1 92.69 193 ASN B C 1
ATOM 4134 O O . ASN B 1 193 ? -18.75 14.609 22.547 1 92.69 193 ASN B O 1
ATOM 4138 N N . ASP B 1 194 ? -16.641 14.336 22.062 1 93.81 194 ASP B N 1
ATOM 4139 C CA . ASP B 1 194 ? -16.266 13.617 23.281 1 93.81 194 ASP B CA 1
ATOM 4140 C C . ASP B 1 194 ? -15.086 14.289 23.984 1 93.81 194 ASP B C 1
ATOM 4142 O O . ASP B 1 194 ? -13.945 14.172 23.531 1 93.81 194 ASP B O 1
ATOM 4146 N N . PRO B 1 195 ? -15.328 14.93 25.047 1 95.25 195 PRO B N 1
ATOM 4147 C CA . PRO B 1 195 ? -14.281 15.711 25.719 1 95.25 195 PRO B CA 1
ATOM 4148 C C . PRO B 1 195 ? -13.227 14.828 26.391 1 95.25 195 PRO B C 1
ATOM 4150 O O . PRO B 1 195 ? -12.164 15.312 26.766 1 95.25 195 PRO B O 1
ATOM 4153 N N . ALA B 1 196 ? -13.508 13.586 26.547 1 93.69 196 ALA B N 1
ATOM 4154 C CA . ALA B 1 196 ? -12.625 12.719 27.328 1 93.69 196 ALA B CA 1
ATOM 4155 C C . ALA B 1 196 ? -11.516 12.141 26.453 1 93.69 196 ALA B C 1
ATOM 4157 O O . ALA B 1 196 ? -10.531 11.609 26.969 1 93.69 196 ALA B O 1
ATOM 4158 N N . ILE B 1 197 ? -11.633 12.32 25.125 1 94.06 197 ILE B N 1
ATOM 4159 C CA . ILE B 1 197 ? -10.711 11.695 24.172 1 94.06 197 ILE B CA 1
ATOM 4160 C C . ILE B 1 197 ? -9.367 12.43 24.203 1 94.06 197 ILE B C 1
ATOM 4162 O O . ILE B 1 197 ? -9.328 13.664 24.188 1 94.06 197 ILE B O 1
ATOM 4166 N N . TRP B 1 198 ? -8.297 11.633 24.234 1 96.06 198 TRP B N 1
ATOM 4167 C CA . TRP B 1 198 ? -6.949 12.188 24.188 1 96.06 198 TRP B CA 1
ATOM 4168 C C . TRP B 1 198 ? -6.477 12.359 22.75 1 96.06 198 TRP B C 1
ATOM 4170 O O . TRP B 1 198 ? -6.746 11.508 21.891 1 96.06 198 TRP B O 1
ATOM 4180 N N . ARG B 1 199 ? -5.738 13.445 22.516 1 96.19 199 ARG B N 1
ATOM 4181 C CA . ARG B 1 199 ? -5.09 13.719 21.234 1 96.19 199 ARG B CA 1
ATOM 4182 C C . ARG B 1 199 ? -3.756 14.422 21.438 1 96.19 199 ARG B C 1
ATOM 4184 O O . ARG B 1 199 ? -3.656 15.352 22.25 1 96.19 199 ARG B O 1
ATOM 4191 N N . PRO B 1 200 ? -2.748 13.906 20.828 1 98.06 200 PRO B N 1
ATOM 4192 C CA . PRO B 1 200 ? -1.567 14.766 20.719 1 98.06 200 PRO B CA 1
ATOM 4193 C C . PRO B 1 200 ? -1.771 15.922 19.734 1 98.06 200 PRO B C 1
ATOM 4195 O O . PRO B 1 200 ? -2.242 15.703 18.609 1 98.06 200 PRO B O 1
ATOM 4198 N N . PHE B 1 201 ? -1.522 17.125 20.172 1 97.56 201 PHE B N 1
ATOM 4199 C CA . PHE B 1 201 ? -1.607 18.234 19.25 1 97.56 201 PHE B CA 1
ATOM 4200 C C . PHE B 1 201 ? -0.219 18.672 18.797 1 97.56 201 PHE B C 1
ATOM 4202 O O . PHE B 1 201 ? 0.774 18.406 19.469 1 97.56 201 PHE B O 1
ATOM 4209 N N . LEU B 1 202 ? -0.114 19.203 17.625 1 98.69 202 LEU B N 1
ATOM 4210 C CA . LEU B 1 202 ? 1.135 19.672 17.031 1 98.69 202 LEU B CA 1
ATOM 4211 C C . LEU B 1 202 ? 0.948 21.016 16.359 1 98.69 202 LEU B C 1
ATOM 4213 O O . LEU B 1 202 ? 0.176 21.141 15.398 1 98.69 202 LEU B O 1
ATOM 4217 N N . SER B 1 203 ? 1.674 22.047 16.906 1 98.75 203 SER B N 1
ATOM 4218 C CA . SER B 1 203 ? 1.606 23.328 16.234 1 98.75 203 SER B CA 1
ATOM 4219 C C . SER B 1 203 ? 2.305 23.281 14.875 1 98.75 203 SER B C 1
ATOM 4221 O O . SER B 1 203 ? 3.299 22.562 14.711 1 98.75 203 SER B O 1
ATOM 4223 N N . ILE B 1 204 ? 1.807 24.031 13.938 1 98.56 204 ILE B N 1
ATOM 4224 C CA . ILE B 1 204 ? 2.402 24.078 12.602 1 98.56 204 ILE B CA 1
ATOM 4225 C C . ILE B 1 204 ? 3.863 24.5 12.703 1 98.56 204 ILE B C 1
ATOM 4227 O O . ILE B 1 204 ? 4.711 24.031 11.945 1 98.56 204 ILE B O 1
ATOM 4231 N N . GLU B 1 205 ? 4.207 25.391 13.625 1 98.31 205 GLU B N 1
ATOM 4232 C CA . GLU B 1 205 ? 5.578 25.859 13.828 1 98.31 205 GLU B CA 1
ATOM 4233 C C . GLU B 1 205 ? 6.477 24.719 14.32 1 98.31 205 GLU B C 1
ATOM 4235 O O . GLU B 1 205 ? 7.609 24.578 13.867 1 98.31 205 GLU B O 1
ATOM 4240 N N . ASP B 1 206 ? 5.961 24 15.266 1 98.88 206 ASP B N 1
ATOM 4241 C CA . ASP B 1 206 ? 6.727 22.859 15.758 1 98.88 206 ASP B CA 1
ATOM 4242 C C . ASP B 1 206 ? 6.867 21.797 14.688 1 98.88 206 ASP B C 1
ATOM 4244 O O . ASP B 1 206 ? 7.887 21.094 14.617 1 98.88 206 ASP B O 1
ATOM 4248 N N . ALA B 1 207 ? 5.84 21.562 13.852 1 98.88 207 ALA B N 1
ATOM 4249 C CA . ALA B 1 207 ? 5.957 20.641 12.727 1 98.88 207 ALA B CA 1
ATOM 4250 C C . ALA B 1 207 ? 7.098 21.047 11.797 1 98.88 207 ALA B C 1
ATOM 4252 O O . ALA B 1 207 ? 7.898 20.203 11.383 1 98.88 207 ALA B O 1
ATOM 4253 N N . VAL B 1 208 ? 7.148 22.344 11.469 1 98.81 208 VAL B N 1
ATOM 4254 C CA . VAL B 1 208 ? 8.211 22.875 10.609 1 98.81 208 VAL B CA 1
ATOM 4255 C C . VAL B 1 208 ? 9.57 22.547 11.227 1 98.81 208 VAL B C 1
ATOM 4257 O O . VAL B 1 208 ? 10.484 22.109 10.523 1 98.81 208 VAL B O 1
ATOM 4260 N N . MET B 1 209 ? 9.648 22.703 12.508 1 98.75 209 MET B N 1
ATOM 4261 C CA . MET B 1 209 ? 10.906 22.438 13.188 1 98.75 209 MET B CA 1
ATOM 4262 C C . MET B 1 209 ? 11.242 20.953 13.141 1 98.75 209 MET B C 1
ATOM 4264 O O . MET B 1 209 ? 12.406 20.578 12.977 1 98.75 209 MET B O 1
ATOM 4268 N N . ALA B 1 210 ? 10.273 20.094 13.352 1 98.94 210 ALA B N 1
ATOM 4269 C CA . ALA B 1 210 ? 10.5 18.656 13.297 1 98.94 210 ALA B CA 1
ATOM 4270 C C . ALA B 1 210 ? 11.055 18.234 11.938 1 98.94 210 ALA B C 1
ATOM 4272 O O . ALA B 1 210 ? 12 17.453 11.867 1 98.94 210 ALA B O 1
ATOM 4273 N N . TYR B 1 211 ? 10.461 18.703 10.844 1 98.94 211 TYR B N 1
ATOM 4274 C CA . TYR B 1 211 ? 10.938 18.391 9.508 1 98.94 211 TYR B CA 1
ATOM 4275 C C . TYR B 1 211 ? 12.344 18.938 9.281 1 98.94 211 TYR B C 1
ATOM 4277 O O . TYR B 1 211 ? 13.188 18.266 8.664 1 98.94 211 TYR B O 1
ATOM 4285 N N . THR B 1 212 ? 12.594 20.156 9.789 1 98.88 212 THR B N 1
ATOM 4286 C CA . THR B 1 212 ? 13.922 20.75 9.664 1 98.88 212 THR B CA 1
ATOM 4287 C C . THR B 1 212 ? 14.961 19.875 10.367 1 98.88 212 THR B C 1
ATOM 4289 O O . THR B 1 212 ? 16.031 19.609 9.812 1 98.88 212 THR B O 1
ATOM 4292 N N . ARG B 1 213 ? 14.617 19.438 11.57 1 98.81 213 ARG B N 1
ATOM 4293 C CA . ARG B 1 213 ? 15.523 18.578 12.32 1 98.81 213 ARG B CA 1
ATOM 4294 C C . ARG B 1 213 ? 15.758 17.266 11.594 1 98.81 213 ARG B C 1
ATOM 4296 O O . ARG B 1 213 ? 16.875 16.734 11.609 1 98.81 213 ARG B O 1
ATOM 4303 N N . ALA B 1 214 ? 14.734 16.703 10.992 1 98.88 214 ALA B N 1
ATOM 4304 C CA . ALA B 1 214 ? 14.867 15.469 10.219 1 98.88 214 ALA B CA 1
ATOM 4305 C C . ALA B 1 214 ? 15.789 15.672 9.016 1 98.88 214 ALA B C 1
ATOM 4307 O O . ALA B 1 214 ? 16.641 14.828 8.727 1 98.88 214 ALA B O 1
ATOM 4308 N N . ILE B 1 215 ? 15.648 16.797 8.305 1 98.81 215 ILE B N 1
ATOM 4309 C CA . ILE B 1 215 ? 16.453 17.141 7.137 1 98.81 215 ILE B CA 1
ATOM 4310 C C . ILE B 1 215 ? 17.922 17.25 7.531 1 98.81 215 ILE B C 1
ATOM 4312 O O . ILE B 1 215 ? 18.797 16.781 6.809 1 98.81 215 ILE B O 1
ATOM 4316 N N . GLU B 1 216 ? 18.109 17.766 8.703 1 98.5 216 GLU B N 1
ATOM 4317 C CA . GLU B 1 216 ? 19.469 18.109 9.109 1 98.5 216 GLU B CA 1
ATOM 4318 C C . GLU B 1 216 ? 20.125 16.969 9.883 1 98.5 216 GLU B C 1
ATOM 4320 O O . GLU B 1 216 ? 21.328 17.016 10.156 1 98.5 216 GLU B O 1
ATOM 4325 N N . ALA B 1 217 ? 19.344 15.977 10.258 1 98.38 217 ALA B N 1
ATOM 4326 C CA . ALA B 1 217 ? 19.891 14.844 11.016 1 98.38 217 ALA B CA 1
ATOM 4327 C C . ALA B 1 217 ? 21 14.141 10.234 1 98.38 217 ALA B C 1
ATOM 4329 O O . ALA B 1 217 ? 21.031 14.211 9 1 98.38 217 ALA B O 1
ATOM 4330 N N . ASN B 1 218 ? 21.844 13.445 10.961 1 97.62 218 ASN B N 1
ATOM 4331 C CA . ASN B 1 218 ? 22.875 12.641 10.32 1 97.62 218 ASN B CA 1
ATOM 4332 C C . ASN B 1 218 ? 22.281 11.672 9.305 1 97.62 218 ASN B C 1
ATOM 4334 O O . ASN B 1 218 ? 21.234 11.078 9.547 1 97.62 218 ASN B O 1
ATOM 4338 N N . GLU B 1 219 ? 22.969 11.445 8.25 1 94.25 219 GLU B N 1
ATOM 4339 C CA . GLU B 1 219 ? 22.469 10.68 7.117 1 94.25 219 GLU B CA 1
ATOM 4340 C C . GLU B 1 219 ? 22.203 9.227 7.512 1 94.25 219 GLU B C 1
ATOM 4342 O O . GLU B 1 219 ? 21.422 8.531 6.852 1 94.25 219 GLU B O 1
ATOM 4347 N N . SER B 1 220 ? 22.828 8.789 8.539 1 95.31 220 SER B N 1
ATOM 4348 C CA . SER B 1 220 ? 22.672 7.398 8.961 1 95.31 220 SER B CA 1
ATOM 4349 C C . SER B 1 220 ? 21.422 7.207 9.812 1 95.31 220 SER B C 1
ATOM 4351 O O . SER B 1 220 ? 21 6.074 10.062 1 95.31 220 SER B O 1
ATOM 4353 N N . ILE B 1 221 ? 20.844 8.297 10.227 1 98.12 221 ILE B N 1
ATOM 4354 C CA . ILE B 1 221 ? 19.688 8.227 11.117 1 98.12 221 ILE B CA 1
ATOM 4355 C C . ILE B 1 221 ? 18.453 7.805 10.32 1 98.12 221 ILE B C 1
ATOM 4357 O O . ILE B 1 221 ? 18.172 8.359 9.258 1 98.12 221 ILE B O 1
ATOM 4361 N N . ASN B 1 222 ? 17.844 6.816 10.75 1 98.12 222 ASN B N 1
ATOM 4362 C CA . ASN B 1 222 ? 16.547 6.363 10.242 1 98.12 222 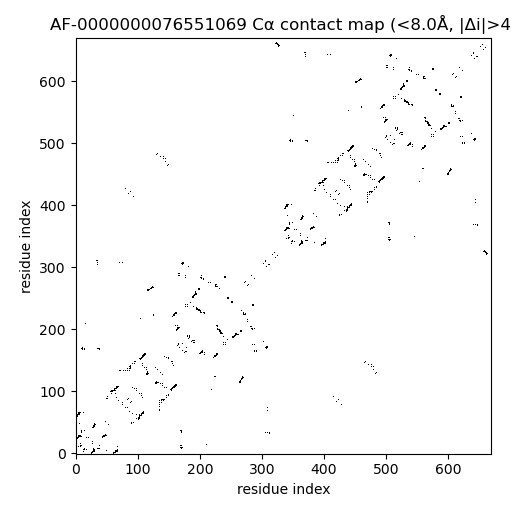ASN B CA 1
ATOM 4363 C C . ASN B 1 222 ? 15.594 5.992 11.375 1 98.12 222 ASN B C 1
ATOM 4365 O O . ASN B 1 222 ? 16.016 5.902 12.531 1 98.12 222 ASN B O 1
ATOM 4369 N N . GLY B 1 223 ? 14.328 5.859 11.086 1 98.56 223 GLY B N 1
ATOM 4370 C CA . GLY B 1 223 ? 13.391 5.387 12.094 1 98.56 223 GLY B CA 1
ATOM 4371 C C . GLY B 1 223 ? 12.078 6.152 12.102 1 98.56 223 GLY B C 1
ATOM 4372 O O . GLY B 1 223 ? 11.875 7.039 11.273 1 98.56 223 GLY B O 1
ATOM 4373 N N . ILE B 1 224 ? 11.219 5.695 13.008 1 98.88 224 ILE B N 1
ATOM 4374 C CA . ILE B 1 224 ? 9.898 6.277 13.227 1 98.88 224 ILE B CA 1
ATOM 4375 C C . ILE B 1 224 ? 9.922 7.152 14.477 1 98.88 224 ILE B C 1
ATOM 4377 O O . ILE B 1 224 ? 10.469 6.758 15.508 1 98.88 224 ILE B O 1
ATOM 4381 N N . TYR B 1 225 ? 9.336 8.352 14.391 1 98.94 225 TYR B N 1
ATOM 4382 C CA . TYR B 1 225 ? 9.359 9.297 15.5 1 98.94 225 TYR B CA 1
ATOM 4383 C C . TYR B 1 225 ? 7.996 9.93 15.711 1 98.94 225 TYR B C 1
ATOM 4385 O O . TYR B 1 225 ? 7.414 10.492 14.781 1 98.94 225 TYR B O 1
ATOM 4393 N N . ASN B 1 226 ? 7.508 9.859 16.938 1 98.94 226 ASN B N 1
ATOM 4394 C CA . ASN B 1 226 ? 6.359 10.672 17.312 1 98.94 226 ASN B CA 1
ATOM 4395 C C . ASN B 1 226 ? 6.73 12.148 17.453 1 98.94 226 ASN B C 1
ATOM 4397 O O . ASN B 1 226 ? 7.719 12.484 18.109 1 98.94 226 ASN B O 1
ATOM 4401 N N . ILE B 1 227 ? 5.934 12.984 16.828 1 98.88 227 ILE B N 1
ATOM 4402 C CA . ILE B 1 227 ? 6.156 14.414 17.016 1 98.88 227 ILE B CA 1
ATOM 4403 C C . ILE B 1 227 ? 4.852 15.078 17.453 1 98.88 227 ILE B C 1
ATOM 4405 O O . ILE B 1 227 ? 3.832 14.969 16.766 1 98.88 227 ILE B O 1
ATOM 4409 N N . ALA B 1 228 ? 4.879 15.758 18.484 1 98.81 228 ALA B N 1
ATOM 4410 C CA . ALA B 1 228 ? 3.76 16.484 19.078 1 98.81 228 ALA B CA 1
ATOM 4411 C C . ALA B 1 228 ? 4.254 17.641 19.953 1 98.81 228 ALA B C 1
ATOM 4413 O O . ALA B 1 228 ? 5.363 17.578 20.5 1 98.81 228 ALA B O 1
ATOM 4414 N N . SER B 1 229 ? 3.434 18.641 20.047 1 98.69 229 SER B N 1
ATOM 4415 C CA . SER B 1 229 ? 3.732 19.734 20.953 1 98.69 229 SER B CA 1
ATOM 4416 C C . SER B 1 229 ? 3.277 19.422 22.375 1 98.69 229 SER B C 1
ATOM 4418 O O . SER B 1 229 ? 3.771 20.016 23.328 1 98.69 229 SER B O 1
ATOM 4420 N N . GLY B 1 230 ? 2.307 18.562 22.469 1 98.19 230 GLY B N 1
ATOM 4421 C CA . GLY B 1 230 ? 1.745 18.156 23.75 1 98.19 230 GLY B CA 1
ATOM 4422 C C . GLY B 1 230 ? 0.573 17.219 23.609 1 98.19 230 GLY B C 1
ATOM 4423 O O . GLY B 1 230 ? 0.121 16.938 22.5 1 98.19 230 GLY B O 1
ATOM 4424 N N . ASN B 1 231 ? 0.165 16.625 24.75 1 98.06 231 ASN B N 1
ATOM 4425 C CA . ASN B 1 231 ? -1.028 15.789 24.844 1 98.06 231 ASN B CA 1
ATOM 4426 C C . ASN B 1 231 ? -2.121 16.469 25.656 1 98.06 231 ASN B C 1
ATOM 4428 O O . ASN B 1 231 ? -1.861 16.969 26.766 1 98.06 231 ASN B O 1
ATOM 4432 N N . HIS B 1 232 ? -3.324 16.547 25.094 1 97.38 232 HIS B N 1
ATOM 4433 C CA . HIS B 1 232 ? -4.5 17.062 25.781 1 97.38 232 HIS B CA 1
ATOM 4434 C C . HIS B 1 232 ? -5.742 16.25 25.438 1 97.38 232 HIS B C 1
ATOM 4436 O O . HIS B 1 232 ? -5.816 15.633 24.375 1 97.38 232 HIS B O 1
ATOM 4442 N N . THR B 1 233 ? -6.648 16.234 26.391 1 96.56 233 THR B N 1
ATOM 4443 C CA . THR B 1 233 ? -7.977 15.805 25.969 1 96.56 233 THR B CA 1
ATOM 4444 C C . THR B 1 233 ? -8.633 16.844 25.078 1 96.56 233 THR B C 1
ATOM 4446 O O . THR B 1 233 ? -8.273 18.031 25.125 1 96.56 233 THR B O 1
ATOM 4449 N N . VAL B 1 234 ? -9.57 16.375 24.312 1 96.69 234 VAL B N 1
ATOM 4450 C CA . VAL B 1 234 ? -10.289 17.281 23.422 1 96.69 234 VAL B CA 1
ATOM 4451 C C . VAL B 1 234 ? -11 18.344 24.25 1 96.69 234 VAL B C 1
ATOM 4453 O O . VAL B 1 234 ? -11.055 19.516 23.844 1 96.69 234 VAL B O 1
ATOM 4456 N N . GLY B 1 235 ? -11.516 17.969 25.375 1 97.12 235 GLY B N 1
ATOM 4457 C CA . GLY B 1 235 ? -12.133 18.922 26.266 1 97.12 235 GLY B CA 1
ATOM 4458 C C . GLY B 1 235 ? -11.164 19.984 26.766 1 97.12 235 GLY B C 1
ATOM 4459 O O . GLY B 1 235 ? -11.508 21.172 26.828 1 97.12 235 GLY B O 1
ATOM 4460 N N . GLU B 1 236 ? -10 19.594 27.141 1 97.81 236 GLU B N 1
ATOM 4461 C CA . GLU B 1 236 ? -8.977 20.547 27.578 1 97.81 236 GLU B CA 1
ATOM 4462 C C . GLU B 1 236 ? -8.602 21.516 26.453 1 97.81 236 GLU B C 1
ATOM 4464 O O . GLU B 1 236 ? -8.391 22.703 26.703 1 97.81 236 GLU B O 1
ATOM 4469 N N . VAL B 1 237 ? -8.492 20.984 25.25 1 98.31 237 VAL B N 1
ATOM 4470 C CA . VAL B 1 237 ? -8.188 21.844 24.109 1 98.31 237 VAL B CA 1
ATOM 4471 C C . VAL B 1 237 ? -9.281 22.891 23.953 1 98.31 237 VAL B C 1
ATOM 4473 O O . VAL B 1 237 ? -8.984 24.062 23.734 1 98.31 237 VAL B O 1
ATOM 4476 N N . ALA B 1 238 ? -10.492 22.453 24.062 1 98.25 238 ALA B N 1
ATOM 4477 C CA . ALA B 1 238 ? -11.625 23.375 23.938 1 98.25 238 ALA B CA 1
ATOM 4478 C C . ALA B 1 238 ? -11.547 24.484 24.984 1 98.25 238 ALA B C 1
ATOM 4480 O O . ALA B 1 238 ? -11.758 25.656 24.672 1 98.25 238 ALA B O 1
ATOM 4481 N N . ASP B 1 239 ? -11.234 24.094 26.172 1 98.19 239 ASP B N 1
ATOM 4482 C CA . ASP B 1 239 ? -11.102 25.062 27.266 1 98.19 239 ASP B CA 1
ATOM 4483 C C . ASP B 1 239 ? -9.992 26.078 26.969 1 98.19 239 ASP B C 1
ATOM 4485 O O . ASP B 1 239 ? -10.156 27.266 27.188 1 98.19 239 ASP B O 1
ATOM 4489 N N . LEU B 1 240 ? -8.898 25.562 26.531 1 98.25 240 LEU B N 1
ATOM 4490 C CA . LEU B 1 240 ? -7.746 26.422 26.25 1 98.25 240 LEU B CA 1
ATOM 4491 C C . LEU B 1 240 ? -8.039 27.391 25.109 1 98.25 240 LEU B C 1
ATOM 4493 O O . LEU B 1 240 ? -7.652 28.562 25.172 1 98.25 240 LEU B O 1
ATOM 4497 N N . VAL B 1 241 ? -8.703 26.922 24.062 1 98.56 241 VAL B N 1
ATOM 4498 C CA . VAL B 1 241 ? -9.102 27.781 22.953 1 98.56 241 VAL B CA 1
ATOM 4499 C C . VAL B 1 241 ? -10.078 28.844 23.453 1 98.56 241 VAL B C 1
ATOM 4501 O O . VAL B 1 241 ? -9.93 30.031 23.141 1 98.56 241 VAL B O 1
ATOM 4504 N N . LYS B 1 242 ? -11.078 28.375 24.219 1 98.19 242 LYS B N 1
ATOM 4505 C CA . LYS B 1 242 ? -12.07 29.281 24.797 1 98.19 242 LYS B CA 1
ATOM 4506 C C . LYS B 1 242 ? -11.406 30.391 25.594 1 98.19 242 LYS B C 1
ATOM 4508 O O . LYS B 1 242 ? -11.688 31.578 25.391 1 98.19 242 LYS B O 1
ATOM 4513 N N . PHE B 1 243 ? -10.57 30 26.422 1 97.75 243 PHE B N 1
ATOM 4514 C CA . PHE B 1 243 ? -9.898 30.953 27.297 1 97.75 243 PHE B CA 1
ATOM 4515 C C . PHE B 1 243 ? -9.086 31.969 26.5 1 97.75 243 PHE B C 1
ATOM 4517 O O . PHE B 1 243 ? -9.102 33.156 26.781 1 97.75 243 PHE B O 1
ATOM 4524 N N . ALA B 1 244 ? -8.328 31.484 25.562 1 97.62 244 ALA B N 1
ATOM 4525 C CA . ALA B 1 244 ? -7.48 32.344 24.75 1 97.62 244 ALA B CA 1
ATOM 4526 C C . ALA B 1 244 ? -8.32 33.375 23.969 1 97.62 244 ALA B C 1
ATOM 4528 O O . ALA B 1 244 ? -7.953 34.531 23.875 1 97.62 244 ALA B O 1
ATOM 4529 N N . VAL B 1 245 ? -9.406 32.938 23.438 1 97.69 245 VAL B N 1
ATOM 4530 C CA . VAL B 1 245 ? -10.289 33.812 22.656 1 97.69 245 VAL B CA 1
ATOM 4531 C C . VAL B 1 245 ? -10.945 34.844 23.578 1 97.69 245 VAL B C 1
ATOM 4533 O O . VAL B 1 245 ? -10.992 36.031 23.266 1 97.69 245 VAL B O 1
ATOM 4536 N N . GLU B 1 246 ? -11.398 34.344 24.703 1 97.94 246 GLU B N 1
ATOM 4537 C CA . GLU B 1 246 ? -12.039 35.25 25.656 1 97.94 246 GLU B CA 1
ATOM 4538 C C . GLU B 1 246 ? -11.055 36.281 26.188 1 97.94 246 GLU B C 1
ATOM 4540 O O . GLU B 1 246 ? -11.414 37.438 26.375 1 97.94 246 GLU B O 1
ATOM 4545 N N . GLU B 1 247 ? -9.914 35.844 26.469 1 96.75 247 GLU B N 1
ATOM 4546 C CA . GLU B 1 247 ? -8.883 36.75 26.953 1 96.75 247 GLU B CA 1
ATOM 4547 C C . GLU B 1 247 ? -8.562 37.844 25.938 1 96.75 247 GLU B C 1
ATOM 4549 O O . GLU B 1 247 ? -8.352 39 26.297 1 96.75 247 GLU B O 1
ATOM 4554 N N . GLU B 1 248 ? -8.508 37.469 24.703 1 96.06 248 GLU B N 1
ATOM 4555 C CA . GLU B 1 248 ? -8.117 38.406 23.641 1 96.06 248 GLU B CA 1
ATOM 4556 C C . GLU B 1 248 ? -9.25 39.344 23.281 1 96.06 248 GLU B C 1
ATOM 4558 O O . GLU B 1 248 ? -9.023 40.531 23.031 1 96.06 248 GLU B O 1
ATOM 4563 N N . PHE B 1 249 ? -10.492 38.875 23.297 1 96.31 249 PHE B N 1
ATOM 4564 C CA . PHE B 1 249 ? -11.562 39.656 22.703 1 96.31 249 PHE B CA 1
ATOM 4565 C C . PHE B 1 249 ? -12.586 40.062 23.75 1 96.31 249 PHE B C 1
ATOM 4567 O O . PHE B 1 249 ? -13.477 40.875 23.484 1 96.31 249 PHE B O 1
ATOM 4574 N N . GLY B 1 250 ? -12.531 39.531 24.859 1 95.31 250 GLY B N 1
ATOM 4575 C CA . GLY B 1 250 ? -13.43 39.875 25.953 1 95.31 250 GLY B CA 1
ATOM 4576 C C . GLY B 1 250 ? -14.82 39.281 25.797 1 95.31 250 GLY B C 1
ATOM 4577 O O . GLY B 1 250 ? -15.742 39.688 26.531 1 95.31 250 GLY B O 1
ATOM 4578 N N . GLN B 1 251 ? -15.094 38.531 24.922 1 93.5 251 GLN B N 1
ATOM 4579 C CA . GLN B 1 251 ? -16.391 37.906 24.703 1 93.5 251 GLN B CA 1
ATOM 4580 C C . GLN B 1 251 ? -16.484 36.531 25.391 1 93.5 251 GLN B C 1
ATOM 4582 O O . GLN B 1 251 ? -15.461 35.875 25.578 1 93.5 251 GLN B O 1
ATOM 4587 N N . LYS B 1 252 ? -17.656 36.188 25.781 1 96.19 252 LYS B N 1
ATOM 4588 C CA . LYS B 1 252 ? -17.875 34.906 26.391 1 96.19 252 LYS B CA 1
ATOM 4589 C C . LYS B 1 252 ? -18.156 33.844 25.328 1 96.19 252 LYS B C 1
ATOM 4591 O O . LYS B 1 252 ? -18.938 34.062 24.406 1 96.19 252 LYS B O 1
ATOM 4596 N N . ILE B 1 253 ? -17.453 32.781 25.406 1 97.75 253 ILE B N 1
ATOM 4597 C CA . ILE B 1 253 ? -17.609 31.672 24.469 1 97.75 253 ILE B CA 1
ATOM 4598 C C . ILE B 1 253 ? -18.281 30.5 25.172 1 97.75 253 ILE B C 1
ATOM 4600 O O . ILE B 1 253 ? -17.844 30.078 26.25 1 97.75 253 ILE B O 1
ATOM 4604 N N . ALA B 1 254 ? -19.312 29.891 24.609 1 97.62 254 ALA B N 1
ATOM 4605 C CA . ALA B 1 254 ? -20.016 28.734 25.172 1 97.62 254 ALA B CA 1
ATOM 4606 C C . ALA B 1 254 ? -19.391 27.438 24.688 1 97.62 254 ALA B C 1
ATOM 4608 O O . ALA B 1 254 ? -18.719 27.406 23.656 1 97.62 254 ALA B O 1
ATOM 4609 N N . LEU B 1 255 ? -19.531 26.406 25.516 1 96.94 255 LEU B N 1
ATOM 4610 C CA . LEU B 1 255 ? -19.141 25.062 25.125 1 96.94 255 LEU B CA 1
ATOM 4611 C C . LEU B 1 255 ? -20.359 24.188 24.875 1 96.94 255 LEU B C 1
ATOM 4613 O O . LEU B 1 255 ? -21.281 24.141 25.703 1 96.94 255 LEU B O 1
ATOM 4617 N N . ASP B 1 256 ? -20.453 23.562 23.688 1 96.62 256 ASP B N 1
ATOM 4618 C CA . ASP B 1 256 ? -21.516 22.625 23.344 1 96.62 256 ASP B CA 1
ATOM 4619 C C . ASP B 1 256 ? -20.969 21.203 23.266 1 96.62 256 ASP B C 1
ATOM 4621 O O . ASP B 1 256 ? -20.391 20.797 22.25 1 96.62 256 ASP B O 1
ATOM 4625 N N . ILE B 1 257 ? -21.234 20.406 24.312 1 94.88 257 ILE B N 1
ATOM 4626 C CA . ILE B 1 257 ? -20.734 19.031 24.391 1 94.88 257 ILE B CA 1
ATOM 4627 C C . ILE B 1 257 ? -21.766 18.078 23.781 1 94.88 257 ILE B C 1
ATOM 4629 O O . ILE B 1 257 ? -22.906 18.016 24.234 1 94.88 257 ILE B O 1
ATOM 4633 N N . LYS B 1 258 ? -21.469 17.297 22.766 1 92.25 258 LYS B N 1
ATOM 4634 C CA . LYS B 1 258 ? -22.406 16.469 22.016 1 92.25 258 LYS B CA 1
ATOM 4635 C C . LYS B 1 258 ? -22.359 15.016 22.5 1 92.25 258 LYS B C 1
ATOM 4637 O O . LYS B 1 258 ? -23.281 14.242 22.203 1 92.25 258 LYS B O 1
ATOM 4642 N N . HIS B 1 259 ? -21.391 14.5 23.188 1 88.38 259 HIS B N 1
ATOM 4643 C CA . HIS B 1 259 ? -21.219 13.148 23.688 1 88.38 259 HIS B CA 1
ATOM 4644 C C . HIS B 1 259 ? -21.234 12.125 22.562 1 88.38 259 HIS B C 1
ATOM 4646 O O . HIS B 1 259 ? -21.938 11.117 22.641 1 88.38 259 HIS B O 1
ATOM 4652 N N . ILE B 1 260 ? -20.609 12.438 21.469 1 87.88 260 ILE B N 1
ATOM 4653 C CA . ILE B 1 260 ? -20.453 11.531 20.344 1 87.88 260 ILE B CA 1
ATOM 4654 C C . ILE B 1 260 ? -19.125 10.773 20.469 1 87.88 260 ILE B C 1
ATOM 4656 O O . ILE B 1 260 ? -18.078 11.383 20.672 1 87.88 260 ILE B O 1
ATOM 4660 N N . ARG B 1 261 ? -19.25 9.438 20.297 1 82.88 261 ARG B N 1
ATOM 4661 C CA . ARG B 1 261 ? -18.062 8.594 20.453 1 82.88 261 ARG B CA 1
ATOM 4662 C C . ARG B 1 261 ? -17.078 8.828 19.312 1 82.88 261 ARG B C 1
ATOM 4664 O O . ARG B 1 261 ? -17.484 9.086 18.172 1 82.88 261 ARG B O 1
ATOM 4671 N N . ASP B 1 262 ? -15.812 8.695 19.656 1 84 262 ASP B N 1
ATOM 4672 C CA . ASP B 1 262 ? -14.727 8.805 18.688 1 84 262 ASP B CA 1
ATOM 4673 C C . ASP B 1 262 ? -13.961 7.496 18.562 1 84 262 ASP B C 1
ATOM 4675 O O . ASP B 1 262 ? -13.766 6.785 19.547 1 84 262 ASP B O 1
ATOM 4679 N N . ALA B 1 263 ? -13.516 7.184 17.391 1 78.25 263 ALA B N 1
ATOM 4680 C CA . ALA B 1 263 ? -12.828 5.93 17.109 1 78.25 263 ALA B CA 1
ATOM 4681 C C . ALA B 1 263 ? -11.344 6.031 17.438 1 78.25 263 ALA B C 1
ATOM 4683 O O . ALA B 1 263 ? -10.625 5.023 17.422 1 78.25 263 ALA B O 1
ATOM 4684 N N . ARG B 1 264 ? -10.859 7.18 17.906 1 87.5 264 ARG B N 1
ATOM 4685 C CA . ARG B 1 264 ? -9.461 7.426 18.219 1 87.5 264 ARG B CA 1
ATOM 4686 C C . ARG B 1 264 ? -9.297 7.973 19.625 1 87.5 264 ARG B C 1
ATOM 4688 O O . ARG B 1 264 ? -10.102 8.797 20.078 1 87.5 264 ARG B O 1
ATOM 4695 N N . ASN B 1 265 ? -8.32 7.523 20.219 1 94.31 265 ASN B N 1
ATOM 4696 C CA . ASN B 1 265 ? -7.902 7.926 21.562 1 94.31 265 ASN B CA 1
ATOM 4697 C C . ASN B 1 265 ? -6.477 7.484 21.859 1 94.31 265 ASN B C 1
ATOM 4699 O O . ASN B 1 265 ? -6.211 6.289 22.016 1 94.31 265 ASN B O 1
ATOM 4703 N N . TYR B 1 266 ? -5.578 8.516 21.891 1 95.19 266 TYR B N 1
ATOM 4704 C CA . TYR B 1 266 ? -4.195 8.141 22.172 1 95.19 266 TYR B CA 1
ATOM 4705 C C . TYR B 1 266 ? -3.385 9.344 22.641 1 95.19 266 TYR B C 1
ATOM 4707 O O . TYR B 1 266 ? -3.693 10.484 22.281 1 95.19 266 TYR B O 1
ATOM 4715 N N . LYS B 1 267 ? -2.398 9.086 23.5 1 96.75 267 LYS B N 1
ATOM 4716 C CA . LYS B 1 267 ? -1.301 9.961 23.906 1 96.75 267 LYS B CA 1
ATOM 4717 C C . LYS B 1 267 ? 0.044 9.391 23.453 1 96.75 267 LYS B C 1
ATOM 4719 O O . LYS B 1 267 ? 0.246 8.172 23.469 1 96.75 267 LYS B O 1
ATOM 4724 N N . VAL B 1 268 ? 0.933 10.367 23.125 1 98.44 268 VAL B N 1
ATOM 4725 C CA . VAL B 1 268 ? 2.174 9.812 22.578 1 98.44 268 VAL B CA 1
ATOM 4726 C C . VAL B 1 268 ? 3.367 10.445 23.297 1 98.44 268 VAL B C 1
ATOM 4728 O O . VAL B 1 268 ? 3.311 11.609 23.703 1 98.44 268 VAL B O 1
ATOM 4731 N N . SER B 1 269 ? 4.426 9.656 23.516 1 98.69 269 SER B N 1
ATOM 4732 C CA . SER B 1 269 ? 5.73 10.148 23.953 1 98.69 269 SER B CA 1
ATOM 4733 C C . SER B 1 269 ? 6.57 10.617 22.766 1 98.69 269 SER B C 1
ATOM 4735 O O . SER B 1 269 ? 6.57 9.984 21.719 1 98.69 269 SER B O 1
ATOM 4737 N N . ILE B 1 270 ? 7.262 11.742 22.984 1 98.81 270 ILE B N 1
ATOM 4738 C CA . ILE B 1 270 ? 8.117 12.234 21.906 1 98.81 270 ILE B CA 1
ATOM 4739 C C . ILE B 1 270 ? 9.586 12.086 22.297 1 98.81 270 ILE B C 1
ATOM 4741 O O . ILE B 1 270 ? 10.453 12.758 21.75 1 98.81 270 ILE B O 1
ATOM 4745 N N . GLU B 1 271 ? 9.875 11.289 23.234 1 98.75 271 GLU B N 1
ATOM 4746 C CA . GLU B 1 271 ? 11.211 11.156 23.797 1 98.75 271 GLU B CA 1
ATOM 4747 C C . GLU B 1 271 ? 12.219 10.766 22.719 1 98.75 271 GLU B C 1
ATOM 4749 O O . GLU B 1 271 ? 13.352 11.266 22.703 1 98.75 271 GLU B O 1
ATOM 4754 N N . ARG B 1 272 ? 11.891 9.844 21.875 1 98.81 272 ARG B N 1
ATOM 4755 C CA . ARG B 1 272 ? 12.789 9.422 20.812 1 98.81 272 ARG B CA 1
ATOM 4756 C C . ARG B 1 272 ? 13.164 10.594 19.922 1 98.81 272 ARG B C 1
ATOM 4758 O O . ARG B 1 272 ? 14.336 10.758 19.547 1 98.81 272 ARG B O 1
ATOM 4765 N N . ALA B 1 273 ? 12.188 11.383 19.5 1 98.88 273 ALA B N 1
ATOM 4766 C CA . ALA B 1 273 ? 12.438 12.547 18.656 1 98.88 273 ALA B CA 1
ATOM 4767 C C . ALA B 1 273 ? 13.328 13.562 19.375 1 98.88 273 ALA B C 1
ATOM 4769 O O . ALA B 1 273 ? 14.203 14.172 18.75 1 98.88 273 ALA B O 1
ATOM 4770 N N . LYS B 1 274 ? 13.094 13.758 20.656 1 98.75 274 LYS B N 1
ATOM 4771 C CA . LYS B 1 274 ? 13.914 14.672 21.453 1 98.75 274 LYS B CA 1
ATOM 4772 C C . LYS B 1 274 ? 15.367 14.219 21.469 1 98.75 274 LYS B C 1
ATOM 4774 O O . LYS B 1 274 ? 16.281 15.023 21.266 1 98.75 274 LYS B O 1
ATOM 4779 N N . THR B 1 275 ? 15.547 12.969 21.672 1 98.5 275 THR B N 1
ATOM 4780 C CA . THR B 1 275 ? 16.875 12.43 21.922 1 98.5 275 THR B CA 1
ATOM 4781 C C . THR B 1 275 ? 17.641 12.258 20.609 1 98.5 275 THR B C 1
ATOM 4783 O O . THR B 1 275 ? 18.828 12.562 20.531 1 98.5 275 THR B O 1
ATOM 4786 N N . ILE B 1 276 ? 17 11.82 19.547 1 98.62 276 ILE B N 1
ATOM 4787 C CA . ILE B 1 276 ? 17.688 11.406 18.328 1 98.62 276 ILE B CA 1
ATOM 4788 C C . ILE B 1 276 ? 17.688 12.562 17.328 1 98.62 276 ILE B C 1
ATOM 4790 O O . ILE B 1 276 ? 18.703 12.797 16.656 1 98.62 276 ILE B O 1
ATOM 4794 N N . LEU B 1 277 ? 16.594 13.305 17.25 1 98.69 277 LEU B N 1
ATOM 4795 C CA . LEU B 1 277 ? 16.469 14.352 16.234 1 98.69 277 LEU B CA 1
ATOM 4796 C C . LEU B 1 277 ? 16.672 15.734 16.844 1 98.69 277 LEU B C 1
ATOM 4798 O O . LEU B 1 277 ? 16.672 16.734 16.125 1 98.69 277 LEU B O 1
ATOM 4802 N N . SER B 1 278 ? 16.734 15.781 18.203 1 98.5 278 SER B N 1
ATOM 4803 C CA . SER B 1 278 ? 16.797 17.047 18.906 1 98.5 278 SER B CA 1
ATOM 4804 C C . SER B 1 278 ? 15.562 17.906 18.641 1 98.5 278 SER B C 1
ATOM 4806 O O . SER B 1 278 ? 15.672 19.094 18.344 1 98.5 278 SER B O 1
ATOM 4808 N N . PHE B 1 279 ? 14.477 17.281 18.594 1 98.69 279 PHE B N 1
ATOM 4809 C CA . PHE B 1 279 ? 13.195 17.953 18.438 1 98.69 279 PHE B CA 1
ATOM 4810 C C . PHE B 1 279 ? 12.664 18.391 19.797 1 98.69 279 PHE B C 1
ATOM 4812 O O . PHE B 1 279 ? 12.344 17.562 20.656 1 98.69 279 PHE B O 1
ATOM 4819 N N . HIS B 1 280 ? 12.602 19.688 19.984 1 98.44 280 HIS B N 1
ATOM 4820 C CA . HIS B 1 280 ? 12.109 20.281 21.219 1 98.44 280 HIS B CA 1
ATOM 4821 C C . HIS B 1 280 ? 10.961 21.25 20.953 1 98.44 280 HIS B C 1
ATOM 4823 O O . HIS B 1 280 ? 11.188 22.438 20.75 1 98.44 280 HIS B O 1
ATOM 4829 N N . PRO B 1 281 ? 9.75 20.703 20.969 1 98.25 281 PRO B N 1
ATOM 4830 C CA . PRO B 1 281 ? 8.609 21.594 20.719 1 98.25 281 PRO B CA 1
ATOM 4831 C C . PRO B 1 281 ? 8.461 22.688 21.766 1 98.25 281 PRO B C 1
ATOM 4833 O O . PRO B 1 281 ? 8.797 22.484 22.938 1 98.25 281 PRO B O 1
ATOM 4836 N N . HIS B 1 282 ? 7.914 23.875 21.359 1 96.69 282 HIS B N 1
ATOM 4837 C CA . HIS B 1 282 ? 7.848 25.016 22.266 1 96.69 282 HIS B CA 1
ATOM 4838 C C . HIS B 1 282 ? 6.477 25.688 22.219 1 96.69 282 HIS B C 1
ATOM 4840 O O . HIS B 1 282 ? 6.227 26.656 22.938 1 96.69 282 HIS B O 1
ATOM 4846 N N . HIS B 1 283 ? 5.602 25.219 21.469 1 98 283 HIS B N 1
ATOM 4847 C CA . HIS B 1 283 ? 4.324 25.906 21.281 1 98 283 HIS B CA 1
ATOM 4848 C C . HIS B 1 283 ? 3.205 25.188 22.031 1 98 283 HIS B C 1
ATOM 4850 O O . HIS B 1 283 ? 3.264 23.969 22.234 1 98 283 HIS B O 1
ATOM 4856 N N . SER B 1 284 ? 2.264 25.984 22.469 1 98 284 SER B N 1
ATOM 4857 C CA . SER B 1 284 ? 1.08 25.5 23.172 1 98 284 SER B CA 1
ATOM 4858 C C . SER B 1 284 ? -0.19 25.781 22.375 1 98 284 SER B C 1
ATOM 4860 O O . SER B 1 284 ? -0.143 26.422 21.328 1 98 284 SER B O 1
ATOM 4862 N N . VAL B 1 285 ? -1.313 25.203 22.906 1 98.31 285 VAL B N 1
ATOM 4863 C CA . VAL B 1 285 ? -2.602 25.469 22.281 1 98.31 285 VAL B CA 1
ATOM 4864 C C . VAL B 1 285 ? -2.861 26.984 22.266 1 98.31 285 VAL B C 1
ATOM 4866 O O . VAL B 1 285 ? -3.328 27.531 21.266 1 98.31 285 VAL B O 1
ATOM 4869 N N . LYS B 1 286 ? -2.49 27.625 23.328 1 97.38 286 LYS B N 1
ATOM 4870 C CA . LYS B 1 286 ? -2.67 29.062 23.422 1 97.38 286 LYS B CA 1
ATOM 4871 C C . LYS B 1 286 ? -1.854 29.797 22.359 1 97.38 286 LYS B C 1
ATOM 4873 O O . LYS B 1 286 ? -2.344 30.734 21.734 1 97.38 286 LYS B O 1
ATOM 4878 N N . SER B 1 287 ? -0.637 29.391 22.203 1 97.19 287 SER B N 1
ATOM 4879 C CA . SER B 1 287 ? 0.204 30.031 21.203 1 97.19 287 SER B CA 1
ATOM 4880 C C . SER B 1 287 ? -0.345 29.812 19.797 1 97.19 287 SER B C 1
ATOM 4882 O O . SER B 1 287 ? -0.217 30.672 18.922 1 97.19 287 SER B O 1
ATOM 4884 N N . ILE B 1 288 ? -0.927 28.625 19.516 1 98.19 288 ILE B N 1
ATOM 4885 C CA . ILE B 1 288 ? -1.564 28.344 18.234 1 98.19 288 ILE B CA 1
ATOM 4886 C C . ILE B 1 288 ? -2.705 29.328 18 1 98.19 288 ILE B C 1
ATOM 4888 O O . ILE B 1 288 ? -2.797 29.938 16.938 1 98.19 288 ILE B O 1
ATOM 4892 N N . VAL B 1 289 ? -3.531 29.531 19.016 1 98 289 VAL B N 1
ATOM 4893 C CA . VAL B 1 289 ? -4.684 30.422 18.906 1 98 289 VAL B CA 1
ATOM 4894 C C . VAL B 1 289 ? -4.203 31.844 18.672 1 98 289 VAL B C 1
ATOM 4896 O O . VAL B 1 289 ? -4.773 32.562 17.859 1 98 289 VAL B O 1
ATOM 4899 N N . ARG B 1 290 ? -3.18 32.25 19.344 1 97.12 290 ARG B N 1
ATOM 4900 C CA . ARG B 1 290 ? -2.625 33.562 19.172 1 97.12 290 ARG B CA 1
ATOM 4901 C C . ARG B 1 290 ? -2.125 33.781 17.734 1 97.12 290 ARG B C 1
ATOM 4903 O O . ARG B 1 290 ? -2.303 34.844 17.156 1 97.12 290 ARG B O 1
ATOM 4910 N N . SER B 1 291 ? -1.465 32.75 17.266 1 96.25 291 SER B N 1
ATOM 4911 C CA . SER B 1 291 ? -1.003 32.812 15.883 1 96.25 291 SER B CA 1
ATOM 4912 C C . SER B 1 291 ? -2.172 32.938 14.914 1 96.25 291 SER B C 1
ATOM 4914 O O . SER B 1 291 ? -2.094 33.719 13.945 1 96.25 291 SER B O 1
ATOM 4916 N N . LEU B 1 292 ? -3.246 32.219 15.156 1 97.69 292 LEU B N 1
ATOM 4917 C CA . LEU B 1 292 ? -4.441 32.312 14.328 1 97.69 292 LEU B CA 1
ATOM 4918 C C . LEU B 1 292 ? -5.035 33.719 14.383 1 97.69 292 LEU B C 1
ATOM 4920 O O . LEU B 1 292 ? -5.398 34.281 13.359 1 97.69 292 LEU B O 1
ATOM 4924 N N . ILE B 1 293 ? -5.059 34.312 15.57 1 97.06 293 ILE B N 1
ATOM 4925 C CA . ILE B 1 293 ? -5.605 35.656 15.766 1 97.06 293 ILE B CA 1
ATOM 4926 C C . ILE B 1 293 ? -4.758 36.688 15.008 1 97.06 293 ILE B C 1
ATOM 4928 O O . ILE B 1 293 ? -5.293 37.531 14.305 1 97.06 293 ILE B O 1
ATOM 4932 N N . SER B 1 294 ? -3.441 36.531 15.109 1 96.62 294 SER B N 1
ATOM 4933 C CA . SER B 1 294 ? -2.51 37.469 14.492 1 96.62 294 SER B CA 1
ATOM 4934 C C . SER B 1 294 ? -2.609 37.438 12.969 1 96.62 294 SER B C 1
ATOM 4936 O O . SER B 1 294 ? -2.189 38.375 12.297 1 96.62 294 SER B O 1
ATOM 4938 N N . ASN B 1 295 ? -3.156 36.344 12.422 1 96.19 295 ASN B N 1
ATOM 4939 C CA . ASN B 1 295 ? -3.197 36.188 10.969 1 96.19 295 ASN B CA 1
ATOM 4940 C C . ASN B 1 295 ? -4.629 36.156 10.445 1 96.19 295 ASN B C 1
ATOM 4942 O O . ASN B 1 295 ? -4.875 35.719 9.32 1 96.19 295 ASN B O 1
ATOM 4946 N N . MET B 1 296 ? -5.535 36.531 11.234 1 93.12 296 MET B N 1
ATOM 4947 C CA . MET B 1 296 ? -6.957 36.438 10.898 1 93.12 296 MET B CA 1
ATOM 4948 C C . MET B 1 296 ? -7.273 37.25 9.656 1 93.12 296 MET B C 1
ATOM 4950 O O . MET B 1 296 ? -8.172 36.875 8.883 1 93.12 296 MET B O 1
ATOM 4954 N N . ASP B 1 297 ? -6.586 38.344 9.406 1 93.25 297 ASP B N 1
ATOM 4955 C CA . ASP B 1 297 ? -6.812 39.219 8.258 1 93.25 297 ASP B CA 1
ATOM 4956 C C . ASP B 1 297 ? -6.504 38.469 6.949 1 93.25 297 ASP B C 1
ATOM 4958 O O . ASP B 1 297 ? -7.047 38.812 5.898 1 93.25 297 ASP B O 1
ATOM 4962 N N . LYS B 1 298 ? -5.691 37.469 6.957 1 92.75 298 LYS B N 1
ATOM 4963 C CA . LYS B 1 298 ? -5.262 36.719 5.77 1 92.75 298 LYS B CA 1
ATOM 4964 C C . LYS B 1 298 ? -6.223 35.594 5.449 1 92.75 298 LYS B C 1
ATOM 4966 O O . LYS B 1 298 ? -6.23 35.062 4.328 1 92.75 298 LYS B O 1
ATOM 4971 N N . CYS B 1 299 ? -6.969 35.188 6.48 1 89.56 299 CYS B N 1
ATOM 4972 C CA . CYS B 1 299 ? -7.805 34 6.309 1 89.56 299 CYS B CA 1
ATOM 4973 C C . CYS B 1 299 ? -9.156 34.188 6.988 1 89.56 299 CYS B C 1
ATOM 4975 O O . CYS B 1 299 ? -9.688 33.25 7.574 1 89.56 299 CYS B O 1
ATOM 4977 N N . GLY B 1 300 ? -9.711 35.344 6.902 1 88.5 300 GLY B N 1
ATOM 4978 C CA . GLY B 1 300 ? -10.906 35.719 7.652 1 88.5 300 GLY B CA 1
ATOM 4979 C C . GLY B 1 300 ? -12.188 35.25 6.988 1 88.5 300 GLY B C 1
ATOM 4980 O O . GLY B 1 300 ? -13.258 35.25 7.609 1 88.5 300 GLY B O 1
ATOM 4981 N N . ASP B 1 301 ? -12.117 34.781 5.734 1 92.25 301 ASP B N 1
ATOM 4982 C CA . ASP B 1 301 ? -13.305 34.25 5.07 1 92.25 301 ASP B CA 1
ATOM 4983 C C . ASP B 1 301 ? -13.547 32.781 5.48 1 92.25 301 ASP B C 1
ATOM 4985 O O . ASP B 1 301 ? -13.266 31.859 4.711 1 92.25 301 ASP B O 1
ATOM 4989 N N . TRP B 1 302 ? -14.234 32.625 6.566 1 91.88 302 TRP B N 1
ATOM 4990 C CA . TRP B 1 302 ? -14.367 31.328 7.223 1 91.88 302 TRP B CA 1
ATOM 4991 C C . TRP B 1 302 ? -15.117 30.344 6.332 1 91.88 302 TRP B C 1
ATOM 4993 O O . TRP B 1 302 ? -14.992 29.125 6.5 1 91.88 302 TRP B O 1
ATOM 5003 N N . ASP B 1 303 ? -15.914 30.797 5.375 1 92.62 303 ASP B N 1
ATOM 5004 C CA . ASP B 1 303 ? -16.781 29.938 4.586 1 92.62 303 ASP B CA 1
ATOM 5005 C C . ASP B 1 303 ? -16.109 29.547 3.268 1 92.62 303 ASP B C 1
ATOM 5007 O O . ASP B 1 303 ? -16.688 28.781 2.484 1 92.62 303 ASP B O 1
ATOM 5011 N N . ASN B 1 304 ? -14.945 30.094 3.031 1 94.31 304 ASN B N 1
ATOM 5012 C CA . ASN B 1 304 ? -14.234 29.719 1.812 1 94.31 304 ASN B CA 1
ATOM 5013 C C . ASN B 1 304 ? -13.984 28.219 1.746 1 94.31 304 ASN B C 1
ATOM 5015 O O . ASN B 1 304 ? -13.305 27.656 2.609 1 94.31 304 ASN B O 1
ATOM 5019 N N . PRO B 1 305 ? -14.5 27.547 0.715 1 93.31 305 PRO B N 1
ATOM 5020 C CA . PRO B 1 305 ? -14.383 26.094 0.628 1 93.31 305 PRO B CA 1
ATOM 5021 C C . PRO B 1 305 ? -12.93 25.609 0.566 1 93.31 305 PRO B C 1
ATOM 5023 O O . PRO B 1 305 ? -12.633 24.469 0.924 1 93.31 305 PRO B O 1
ATOM 5026 N N . LYS B 1 306 ? -12.031 26.453 0.231 1 93.19 306 LYS B N 1
ATOM 5027 C CA . LYS B 1 306 ? -10.633 26.078 0.085 1 93.19 306 LYS B CA 1
ATOM 5028 C C . LYS B 1 306 ? -10.016 25.719 1.434 1 93.19 306 LYS B C 1
ATOM 5030 O O . LYS B 1 306 ? -8.969 25.062 1.491 1 93.19 306 LYS B O 1
ATOM 5035 N N . TYR B 1 307 ? -10.648 26.172 2.52 1 95.62 307 TYR B N 1
ATOM 5036 C CA . TYR B 1 307 ? -10.094 25.969 3.854 1 95.62 307 TYR B CA 1
ATOM 5037 C C . TYR B 1 307 ? -10.547 24.625 4.422 1 95.62 307 TYR B C 1
ATOM 5039 O O . TYR B 1 307 ? -10.195 24.281 5.551 1 95.62 307 TYR B O 1
ATOM 5047 N N . TYR B 1 308 ? -11.32 23.875 3.574 1 95.81 308 TYR B N 1
ATOM 5048 C CA . TYR B 1 308 ? -11.859 22.578 3.982 1 95.81 308 TYR B CA 1
ATOM 5049 C C . TYR B 1 308 ? -11.539 21.5 2.955 1 95.81 308 TYR B C 1
ATOM 5051 O O . TYR B 1 308 ? -12.109 21.484 1.861 1 95.81 308 TYR B O 1
ATOM 5059 N N . ASN B 1 309 ? -10.688 20.562 3.367 1 94.69 309 ASN B N 1
ATOM 5060 C CA . ASN B 1 309 ? -10.195 19.562 2.424 1 94.69 309 ASN B CA 1
ATOM 5061 C C . ASN B 1 309 ? -11.336 18.766 1.8 1 94.69 309 ASN B C 1
ATOM 5063 O O . ASN B 1 309 ? -11.344 18.531 0.59 1 94.69 309 ASN B O 1
ATOM 5067 N N . ILE B 1 310 ? -12.305 18.391 2.637 1 93.69 310 ILE B N 1
ATOM 5068 C CA . ILE B 1 310 ? -13.359 17.5 2.158 1 93.69 310 ILE B CA 1
ATOM 5069 C C . ILE B 1 310 ? -14.219 18.234 1.125 1 93.69 310 ILE B C 1
ATOM 5071 O O . ILE B 1 310 ? -14.695 17.625 0.166 1 93.69 310 ILE B O 1
ATOM 5075 N N . HIS B 1 311 ? -14.359 19.547 1.322 1 93.5 311 HIS B N 1
ATOM 5076 C CA . HIS B 1 311 ? -15.148 20.312 0.362 1 93.5 311 HIS B CA 1
ATOM 5077 C C . HIS B 1 311 ? -14.461 20.359 -1 1 93.5 311 HIS B C 1
ATOM 5079 O O . HIS B 1 311 ? -15.102 20.141 -2.029 1 93.5 311 HIS B O 1
ATOM 5085 N N . VAL B 1 312 ? -13.242 20.578 -0.957 1 92.94 312 VAL B N 1
ATOM 5086 C CA . VAL B 1 312 ? -12.469 20.625 -2.193 1 92.94 312 VAL B CA 1
ATOM 5087 C C . VAL B 1 312 ? -12.43 19.25 -2.838 1 92.94 312 VAL B C 1
ATOM 5089 O O . VAL B 1 312 ? -12.633 19.109 -4.047 1 92.94 312 VAL B O 1
ATOM 5092 N N . PHE B 1 313 ? -12.234 18.25 -2.047 1 92.38 313 PHE B N 1
ATOM 5093 C CA . PHE B 1 313 ? -12.109 16.891 -2.52 1 92.38 313 PHE B CA 1
ATOM 5094 C C . PHE B 1 313 ? -13.398 16.422 -3.186 1 92.38 313 PHE B C 1
ATOM 5096 O O . PHE B 1 313 ? -13.367 15.828 -4.27 1 92.38 313 PHE B O 1
ATOM 5103 N N . LYS B 1 314 ? -14.5 16.688 -2.594 1 92.31 314 LYS B N 1
ATOM 5104 C CA . LYS B 1 314 ? -15.797 16.328 -3.154 1 92.31 314 LYS B CA 1
ATOM 5105 C C . LYS B 1 314 ? -16.047 17.031 -4.484 1 92.31 314 LYS B C 1
ATOM 5107 O O . LYS B 1 314 ? -16.578 16.438 -5.422 1 92.31 314 LYS B O 1
ATOM 5112 N N . ALA B 1 315 ? -15.68 18.266 -4.523 1 90.62 315 ALA B N 1
ATOM 5113 C CA . ALA B 1 315 ? -15.852 19.047 -5.746 1 90.62 315 ALA B CA 1
ATOM 5114 C C . ALA B 1 315 ? -15.023 18.469 -6.891 1 90.62 315 ALA B C 1
ATOM 5116 O O . ALA B 1 315 ? -15.484 18.422 -8.031 1 90.62 315 ALA B O 1
ATOM 5117 N N . LEU B 1 316 ? -13.844 18 -6.535 1 88 316 LEU B N 1
ATOM 5118 C CA . LEU B 1 316 ? -12.961 17.406 -7.531 1 88 316 LEU B CA 1
ATOM 5119 C C . LEU B 1 316 ? -13.523 16.094 -8.039 1 88 316 LEU B C 1
ATOM 5121 O O . LEU B 1 316 ? -13.414 15.781 -9.227 1 88 316 LEU B O 1
ATOM 5125 N N . GLU B 1 317 ? -14.039 15.305 -7.121 1 84.62 317 GLU B N 1
ATOM 5126 C CA . GLU B 1 317 ? -14.586 14 -7.477 1 84.62 317 GLU B CA 1
ATOM 5127 C C . GLU B 1 317 ? -15.836 14.141 -8.328 1 84.62 317 GLU B C 1
ATOM 5129 O O . GLU B 1 317 ? -16.125 13.273 -9.164 1 84.62 317 GLU B O 1
ATOM 5134 N N . ASN B 1 318 ? -16.594 15.172 -8.055 1 77.19 318 ASN B N 1
ATOM 5135 C CA . ASN B 1 318 ? -17.812 15.422 -8.828 1 77.19 318 ASN B CA 1
ATOM 5136 C C . ASN B 1 318 ? -17.484 15.898 -10.242 1 77.19 318 ASN B C 1
ATOM 5138 O O . ASN B 1 318 ? -18.281 15.703 -11.164 1 77.19 318 ASN B O 1
ATOM 5142 N N . LEU B 1 319 ? -16.438 16.672 -10.352 1 63.84 319 LEU B N 1
ATOM 5143 C CA . LEU B 1 319 ? -16.031 17.156 -11.664 1 63.84 319 LEU B CA 1
ATOM 5144 C C . LEU B 1 319 ? -15.43 16.031 -12.5 1 63.84 319 LEU B C 1
ATOM 5146 O O . LEU B 1 319 ? -15.406 16.125 -13.734 1 63.84 319 LEU B O 1
ATOM 5150 N N . THR B 1 320 ? -14.859 15.141 -11.797 1 55.62 320 THR B N 1
ATOM 5151 C CA . THR B 1 320 ? -14.258 14.008 -12.5 1 55.62 320 THR B CA 1
ATOM 5152 C C . THR B 1 320 ? -15.117 12.758 -12.344 1 55.62 320 THR B C 1
ATOM 5154 O O . THR B 1 320 ? -14.969 12.008 -11.375 1 55.62 320 THR B O 1
ATOM 5157 N N . PRO B 1 321 ? -16.312 12.773 -12.75 1 42.97 321 PRO B N 1
ATOM 5158 C CA . PRO B 1 321 ? -17.156 11.594 -12.539 1 42.97 321 PRO B CA 1
ATOM 5159 C C . PRO B 1 321 ? -16.359 10.289 -12.562 1 42.97 321 PRO B C 1
ATOM 5161 O O . PRO B 1 321 ? -15.289 10.227 -13.172 1 42.97 321 PRO B O 1
ATOM 5164 N N . THR B 1 322 ? -16.75 9.281 -11.633 1 40.94 322 THR B N 1
ATOM 5165 C CA . THR B 1 322 ? -16.078 8.062 -11.211 1 40.94 322 THR B CA 1
ATOM 5166 C C . THR B 1 322 ? -15.18 7.52 -12.336 1 40.94 322 THR B C 1
ATOM 5168 O O . THR B 1 322 ? -14.32 6.676 -12.094 1 40.94 322 THR B O 1
ATOM 5171 N N . GLY B 1 323 ? -15.75 7.457 -13.523 1 36.53 323 GLY B N 1
ATOM 5172 C CA . GLY B 1 323 ? -15.18 6.547 -14.5 1 36.53 323 GLY B CA 1
ATOM 5173 C C . GLY B 1 323 ? -13.789 6.945 -14.953 1 36.53 323 GLY B C 1
ATOM 5174 O O . GLY B 1 323 ? -12.969 6.09 -15.297 1 36.53 323 GLY B O 1
ATOM 5175 N N . THR B 1 324 ? -13.617 8.32 -15.406 1 33.25 324 THR B N 1
ATOM 5176 C CA . THR B 1 324 ? -12.453 8.742 -16.188 1 33.25 324 THR B CA 1
ATOM 5177 C C . THR B 1 324 ? -11.367 9.297 -15.266 1 33.25 324 THR B C 1
ATOM 5179 O O . THR B 1 324 ? -11.469 10.438 -14.797 1 33.25 324 THR B O 1
ATOM 5182 N N . TYR B 1 325 ? -11.008 8.703 -14.289 1 30.83 325 TYR B N 1
ATOM 5183 C CA . TYR B 1 325 ? -9.781 9.273 -13.758 1 30.83 325 TYR B CA 1
ATOM 5184 C C . TYR B 1 325 ? -8.773 9.547 -14.867 1 30.83 325 TYR B C 1
ATOM 5186 O O . TYR B 1 325 ? -8.133 8.625 -15.375 1 30.83 325 TYR B O 1
ATOM 5194 N N . ALA B 1 326 ? -9.156 10.398 -15.766 1 28.92 326 ALA B N 1
ATOM 5195 C CA . ALA B 1 326 ? -8.195 10.945 -16.719 1 28.92 326 ALA B CA 1
ATOM 5196 C C . ALA B 1 326 ? -7.055 11.664 -16.016 1 28.92 326 ALA B C 1
ATOM 5198 O O . ALA B 1 326 ? -7.289 12.617 -15.266 1 28.92 326 ALA B O 1
ATOM 5199 N N . PHE B 1 327 ? -5.996 11.023 -15.727 1 28 327 PHE B N 1
ATOM 5200 C CA . PHE B 1 327 ? -4.75 11.742 -15.508 1 28 327 PHE B CA 1
ATOM 5201 C C . PHE B 1 327 ? -4.609 12.891 -16.5 1 28 327 PHE B C 1
ATOM 5203 O O . PHE B 1 327 ? -4.582 12.664 -17.719 1 28 327 PHE B O 1
ATOM 5210 N N . SER B 1 328 ? -5.281 14.016 -16.266 1 27.06 328 SER B N 1
ATOM 5211 C CA . SER B 1 328 ? -5.25 15.234 -17.078 1 27.06 328 SER B CA 1
ATOM 5212 C C . SER B 1 328 ? -3.828 15.555 -17.531 1 27.06 328 SER B C 1
ATOM 5214 O O . SER B 1 328 ? -2.918 15.656 -16.703 1 27.06 328 SER B O 1
ATOM 5216 N N . GLN B 1 329 ? -3.416 15.211 -18.672 1 26.09 329 GLN B N 1
ATOM 5217 C CA . GLN B 1 329 ? -2.293 15.852 -19.344 1 26.09 329 GLN B CA 1
ATOM 5218 C C . GLN B 1 329 ? -2.461 17.375 -19.375 1 26.09 329 GLN B C 1
ATOM 5220 O O . GLN B 1 329 ? -3.418 17.891 -19.953 1 26.09 329 GLN B O 1
ATOM 5225 N N . VAL B 1 330 ? -2.051 18.109 -18.328 1 24.11 330 VAL B N 1
ATOM 5226 C CA . VAL B 1 330 ? -1.85 19.531 -18.594 1 24.11 330 VAL B CA 1
ATOM 5227 C C . VAL B 1 330 ? -0.939 19.703 -19.797 1 24.11 330 VAL B C 1
ATOM 5229 O O . VAL B 1 330 ? 0.227 19.297 -19.781 1 24.11 330 VAL B O 1
ATOM 5232 N N . ALA B 1 331 ? -1.458 19.797 -21.078 1 26.59 331 ALA B N 1
ATOM 5233 C CA . ALA B 1 331 ? -0.786 20.344 -22.25 1 26.59 331 ALA B CA 1
ATOM 5234 C C . ALA B 1 331 ? -0.103 21.672 -21.906 1 26.59 331 ALA B C 1
ATOM 5236 O O . ALA B 1 331 ? -0.765 22.641 -21.531 1 26.59 331 ALA B O 1
ATOM 5237 N N . GLY B 1 332 ? 1.168 21.719 -21.312 1 22.42 332 GLY B N 1
ATOM 5238 C CA . GLY B 1 332 ? 2.012 22.906 -21.375 1 22.42 332 GLY B CA 1
ATOM 5239 C C . GLY B 1 332 ? 2.031 23.562 -22.734 1 22.42 332 GLY B C 1
ATOM 5240 O O . GLY B 1 332 ? 2.279 22.906 -23.75 1 22.42 332 GLY B O 1
ATOM 5241 N N . GLY B 1 333 ? 1.107 24.516 -22.938 1 22.19 333 GLY B N 1
ATOM 5242 C CA . GLY B 1 333 ? 1.22 25.578 -23.938 1 22.19 333 GLY B CA 1
ATOM 5243 C C . GLY B 1 333 ? 2.561 26.281 -23.906 1 22.19 333 GLY B C 1
ATOM 5244 O O . GLY B 1 333 ? 2.852 27.031 -22.969 1 22.19 333 GLY B O 1
ATOM 5245 N N . THR B 1 334 ? 3.709 25.688 -24.047 1 18.97 334 THR B N 1
ATOM 5246 C CA . THR B 1 334 ? 4.77 26.562 -24.547 1 18.97 334 THR B CA 1
ATOM 5247 C C . THR B 1 334 ? 4.434 27.094 -25.922 1 18.97 334 THR B C 1
ATOM 5249 O O . THR B 1 334 ? 4.258 26.328 -26.875 1 18.97 334 THR B O 1
ATOM 5252 N N . ARG B 1 335 ? 3.691 28.219 -25.922 1 16.66 335 ARG B N 1
ATOM 5253 C CA . ARG B 1 335 ? 4.23 29.203 -26.859 1 16.66 335 ARG B CA 1
ATOM 5254 C C . ARG B 1 335 ? 5.512 29.828 -26.312 1 16.66 335 ARG B C 1
ATOM 5256 O O . ARG B 1 335 ? 5.605 30.125 -25.125 1 16.66 335 ARG B O 1
#

pLDDT: mean 92.85, std 14.71, range [16.38, 98.94]

Radius of gyration: 26.82 Å; Cα contacts (8 Å, |Δi|>4): 1451; chains: 2; bounding box: 57×79×59 Å